Protein AF-A0A1T5LPE0-F1 (afdb_monomer_lite)

Secondary structure (DSSP, 8-state):
-PPPPGGG---SSPPTT--EEEPTT-TTTEEEETTS-EEEPPEEEE--STT--EEEEPPEE---EEEEEEETTTTEEEEEEEEEEEETTEEEEEEHHHHHHHHHT----TT-TT-EEEESSS-TT---GGGEEEE-HHHHHHHHHHTTSS--HHHHH---EEEE-TT--EEEEESSHHHHHHHHT--HHHHHHHHTTSSS-BTTBEEEES---SPP-HHHHHHTS---SB-HHHHHHTT-TT--GGGS-GGGB--SSPPTT--EEEPTT-TTTEEEETTS-EEEPPEE-SSTT--EE--EE---EEEEEE-TTS-EEEEEEEEEEEETTEEEEEEHHHHHHHHHT----TT-TTEEEEETTS-TT---GGGEEEEETTHHHHHHHHHHTT-

Sequence (391 aa):
MKALFPYQNYSLVNLPKETWKDIPAFEGLYKISNYGRIKSLPRETVMNTPQGGSYTSQEKIRKSKLEVKLNKTIQQNLYTVIITLYLDGITYHYSVPRLVYNIFNEPFDLDDKTIFISYKDGDGRNTHVDNLVKSDISTIKLASYKKGRAISHLTVLSKPVTQFDMEGNPIASFPSMYEAGKITGFGGRNIAEVVSGKVHMYKGFFWKEGIHKRKLNLGKIERNVTRETIHTSLKKRLRLRNIDPDNLPPFLNLSTESMPGERWKDAPGYEGLYKVSNYGRGKALQKITYGKQQKWMPEQIQRLTVDFRIDAKGKEVPGSTFVCMAKEGKKRVVSIPRLVYYLFVEKFDLHDANWRIYYKDGNSLNLNANNLLLKRGVWSFSNIKKSIAKK

InterPro domains:
  IPR010902 NUMOD4 [PF07463] (18-55)
  IPR010902 NUMOD4 [PF07463] (262-284)
  IPR036388 Winged helix-like DNA-binding domain superfamily [G3DSA:1.10.10.10] (155-209)
  IPR044925 His-Me finger superfamily [SSF54060] (18-136)
  IPR044925 His-Me finger superfamily [SSF54060] (262-374)

Structure (mmCIF, N/CA/C/O backbone):
data_AF-A0A1T5LPE0-F1
#
_entry.id   AF-A0A1T5LPE0-F1
#
loop_
_atom_site.group_PDB
_atom_site.id
_atom_site.type_symbol
_atom_site.label_atom_id
_atom_site.label_alt_id
_atom_site.label_comp_id
_atom_site.label_asym_id
_atom_site.label_entity_id
_atom_site.label_seq_id
_atom_site.pdbx_PDB_ins_code
_atom_site.Cartn_x
_atom_site.Cartn_y
_atom_site.Cartn_z
_atom_site.occupancy
_atom_site.B_iso_or_equiv
_atom_site.auth_seq_id
_atom_site.auth_comp_id
_atom_site.auth_asym_id
_atom_site.auth_atom_id
_atom_site.pdbx_PDB_model_num
ATOM 1 N N . MET A 1 1 ? -37.028 16.034 40.437 1.00 43.09 1 MET A N 1
ATOM 2 C CA . MET A 1 1 ? -36.130 15.080 41.129 1.00 43.09 1 MET A CA 1
ATOM 3 C C . MET A 1 1 ? -35.687 14.022 40.130 1.00 43.09 1 MET A C 1
ATOM 5 O O . MET A 1 1 ? -36.549 13.467 39.464 1.00 43.09 1 MET A O 1
ATOM 9 N N . LYS A 1 2 ? -34.380 13.772 39.955 1.00 53.06 2 LYS A N 1
ATOM 10 C CA . LYS A 1 2 ? -33.924 12.634 39.134 1.00 53.06 2 LYS A CA 1
ATOM 11 C C . LYS A 1 2 ? -34.335 11.346 39.848 1.00 53.06 2 LYS A C 1
ATOM 13 O O . LYS A 1 2 ? -34.064 11.224 41.040 1.00 53.06 2 LYS A O 1
ATOM 18 N N . ALA A 1 3 ? -34.996 10.430 39.143 1.00 75.00 3 ALA A N 1
ATOM 19 C CA . ALA A 1 3 ? -35.321 9.118 39.690 1.00 75.00 3 ALA A CA 1
ATOM 20 C C . ALA A 1 3 ? -34.025 8.427 40.144 1.00 75.00 3 ALA A C 1
ATOM 22 O O . ALA A 1 3 ? -33.045 8.388 39.397 1.00 75.00 3 ALA A O 1
ATOM 23 N N . LEU A 1 4 ? -34.005 7.952 41.388 1.00 86.44 4 LEU A N 1
ATOM 24 C CA . LEU A 1 4 ? -32.879 7.200 41.933 1.00 86.44 4 LEU A CA 1
ATOM 25 C C . LEU A 1 4 ? -32.829 5.827 41.264 1.00 86.44 4 LEU A C 1
ATOM 27 O O . LEU A 1 4 ? -33.859 5.168 41.115 1.00 86.44 4 LEU A O 1
ATOM 31 N N . PHE A 1 5 ? -31.632 5.379 40.893 1.00 93.06 5 PHE A N 1
ATOM 32 C CA . PHE A 1 5 ? -31.453 3.999 40.457 1.00 93.06 5 PHE A CA 1
ATOM 33 C C . PHE A 1 5 ? -31.688 3.045 41.638 1.00 93.06 5 PHE A C 1
ATOM 35 O O . PHE A 1 5 ? -31.375 3.404 42.777 1.00 93.06 5 PHE A O 1
ATOM 42 N N . PRO A 1 6 ? -32.168 1.810 41.401 1.00 93.25 6 PRO A N 1
ATOM 43 C CA . PRO A 1 6 ? -32.467 0.865 42.477 1.00 93.25 6 PRO A CA 1
ATOM 44 C C . PRO A 1 6 ? -31.305 0.644 43.455 1.00 93.25 6 PRO A C 1
ATOM 46 O O . PRO A 1 6 ? -31.516 0.647 44.666 1.00 93.25 6 PRO A O 1
ATOM 49 N N . TYR A 1 7 ? -30.064 0.548 42.961 1.00 92.69 7 TYR A N 1
ATOM 50 C CA . TYR A 1 7 ? -28.866 0.364 43.797 1.00 92.69 7 TYR A CA 1
ATOM 51 C C . TYR A 1 7 ? -28.550 1.558 44.723 1.00 92.69 7 TYR A C 1
ATOM 53 O O . TYR A 1 7 ? -27.708 1.440 45.613 1.00 92.69 7 TYR A O 1
ATOM 61 N N . GLN A 1 8 ? -29.191 2.711 44.508 1.00 94.19 8 GLN A N 1
ATOM 62 C CA . GLN A 1 8 ? -29.068 3.909 45.344 1.00 94.19 8 GLN A CA 1
ATOM 63 C C . GLN A 1 8 ? -30.143 3.969 46.442 1.00 94.19 8 GLN A C 1
ATOM 65 O O . GLN A 1 8 ? -30.058 4.828 47.319 1.00 94.19 8 GLN A O 1
ATOM 70 N N . ASN A 1 9 ? -31.144 3.082 46.409 1.00 93.94 9 ASN A N 1
ATOM 71 C CA . ASN A 1 9 ? -32.193 3.001 47.421 1.00 93.94 9 ASN A CA 1
ATOM 72 C C . ASN A 1 9 ? -31.769 2.081 48.579 1.00 93.94 9 ASN A C 1
ATOM 74 O O . ASN A 1 9 ? -31.708 0.857 48.427 1.00 93.94 9 ASN A O 1
ATOM 78 N N . TYR A 1 10 ? -31.537 2.674 49.752 1.00 93.75 10 TYR A N 1
ATOM 79 C CA . TYR A 1 10 ? -31.112 1.973 50.970 1.00 93.75 10 TYR A CA 1
ATOM 80 C C . TYR A 1 10 ? -32.255 1.517 51.889 1.00 93.75 10 TYR A C 1
ATOM 82 O O . TYR A 1 10 ? -31.985 0.916 52.925 1.00 93.75 10 TYR A O 1
ATOM 90 N N . SER A 1 11 ? -33.513 1.786 51.530 1.00 93.56 11 SER A N 1
ATOM 91 C CA . SER A 1 11 ? -34.677 1.360 52.316 1.00 93.56 11 SER A CA 1
ATOM 92 C C . SER A 1 11 ? -34.813 -0.161 52.328 1.00 93.56 11 SER A C 1
ATOM 94 O O . SER A 1 11 ? -34.649 -0.794 51.295 1.00 93.56 11 SER A O 1
ATOM 96 N N . LEU A 1 12 ? -35.177 -0.777 53.449 1.00 93.50 12 LEU A N 1
ATOM 97 C CA . LEU A 1 12 ? -35.499 -2.212 53.467 1.00 93.50 12 LEU A CA 1
ATOM 98 C C . LEU A 1 12 ? -36.855 -2.529 52.813 1.00 93.50 12 LEU A C 1
ATOM 100 O O . LEU A 1 12 ? -37.166 -3.693 52.578 1.00 93.50 12 LEU A O 1
ATOM 104 N N . VAL A 1 13 ? -37.649 -1.505 52.481 1.00 94.75 13 VAL A N 1
ATOM 105 C CA . VAL A 1 13 ? -38.907 -1.676 51.750 1.00 94.75 13 VAL A CA 1
ATOM 106 C C . VAL A 1 13 ? -38.616 -2.176 50.333 1.00 94.75 13 VAL A C 1
ATOM 108 O O . VAL A 1 13 ? -37.778 -1.620 49.611 1.00 94.75 13 VAL A O 1
ATOM 111 N N . ASN A 1 14 ? -39.322 -3.236 49.944 1.00 93.88 14 ASN A N 1
ATOM 112 C CA . ASN A 1 14 ? -39.223 -3.824 48.615 1.00 93.88 14 ASN A CA 1
ATOM 113 C C . ASN A 1 14 ? -39.765 -2.867 47.550 1.00 93.88 14 ASN A C 1
ATOM 115 O O . ASN A 1 14 ? -40.795 -2.216 47.737 1.00 93.88 14 ASN A O 1
ATOM 119 N N . LEU A 1 15 ? -39.087 -2.819 46.407 1.00 94.00 15 LEU A N 1
ATOM 120 C CA . LEU A 1 15 ? -39.628 -2.201 45.202 1.00 94.00 15 LEU A CA 1
ATOM 121 C C . LEU A 1 15 ? -40.789 -3.051 44.642 1.00 94.00 15 LEU A C 1
ATOM 123 O O . LEU A 1 15 ? -40.891 -4.247 44.943 1.00 94.00 15 LEU A O 1
ATOM 127 N N . PRO A 1 16 ? -41.674 -2.472 43.809 1.00 94.62 16 PRO A N 1
ATOM 128 C CA . PRO A 1 16 ? -42.727 -3.239 43.151 1.00 94.62 16 PRO A CA 1
ATOM 129 C C . PRO A 1 16 ? -42.147 -4.438 42.391 1.00 94.62 16 PRO A C 1
ATOM 131 O O . PRO A 1 16 ? -41.249 -4.266 41.574 1.00 94.62 16 PRO A O 1
ATOM 134 N N . LYS A 1 17 ? -42.669 -5.647 42.645 1.00 94.75 17 LYS A N 1
ATOM 135 C CA . LYS A 1 17 ? -42.200 -6.912 42.037 1.00 94.75 17 LYS A CA 1
ATOM 136 C C . LYS A 1 17 ? -40.722 -7.237 42.307 1.00 94.75 17 LYS A C 1
ATOM 138 O O . LYS A 1 17 ? -40.085 -7.944 41.526 1.00 94.75 17 LYS A O 1
ATOM 143 N N . GLU A 1 18 ? -40.165 -6.724 43.400 1.00 97.00 18 GLU A N 1
ATOM 144 C CA . GLU A 1 18 ? -38.815 -7.081 43.819 1.00 97.00 18 GLU A CA 1
ATOM 145 C C . GLU A 1 18 ? -38.782 -8.479 44.446 1.00 97.00 18 GLU A C 1
ATOM 147 O O . GLU A 1 18 ? -39.503 -8.777 45.397 1.00 97.00 18 GLU A O 1
ATOM 152 N N . THR A 1 19 ? -37.908 -9.330 43.918 1.00 97.69 19 THR A N 1
ATOM 153 C CA . THR A 1 19 ? -37.668 -10.693 44.399 1.00 97.69 19 THR A CA 1
ATOM 154 C C . THR A 1 19 ? -36.215 -10.838 44.812 1.00 97.69 19 THR A C 1
ATOM 156 O O . THR A 1 19 ? -35.337 -10.372 44.087 1.00 97.69 19 THR A O 1
ATOM 159 N N . TRP A 1 20 ? -35.960 -11.524 45.925 1.00 98.12 20 TRP A N 1
ATOM 160 C CA . TRP A 1 20 ? -34.627 -11.706 46.502 1.00 98.12 20 TRP A CA 1
ATOM 161 C C . TRP A 1 20 ? -34.198 -13.172 46.468 1.00 98.12 20 TRP A C 1
ATOM 163 O O . TRP A 1 20 ? -34.994 -14.051 46.794 1.00 98.12 20 TRP A O 1
ATOM 173 N N . LYS A 1 21 ? -32.930 -13.425 46.139 1.00 98.06 21 LYS A N 1
ATOM 174 C CA . LYS A 1 21 ? -32.294 -14.750 46.179 1.00 98.06 21 LYS A CA 1
ATOM 175 C C . LYS A 1 21 ? -30.949 -14.672 46.901 1.00 98.06 21 LYS A C 1
ATOM 177 O O . LYS A 1 21 ? -30.331 -13.605 46.925 1.00 98.06 21 LYS A O 1
ATOM 182 N N . ASP A 1 22 ? -30.519 -15.776 47.502 1.00 97.38 22 ASP A N 1
ATOM 183 C CA . ASP A 1 22 ? -29.181 -15.894 48.087 1.00 97.38 22 ASP A CA 1
ATOM 184 C C . ASP A 1 22 ? -28.102 -15.787 47.002 1.00 97.38 22 ASP A C 1
ATOM 186 O O . ASP A 1 22 ? -28.306 -16.204 45.859 1.00 97.38 22 ASP A O 1
ATOM 190 N N . ILE A 1 23 ? -26.977 -15.156 47.347 1.00 96.31 23 ILE A N 1
ATOM 191 C CA . ILE A 1 23 ? -25.810 -15.102 46.463 1.00 96.31 23 ILE A CA 1
ATOM 192 C C . ILE A 1 23 ? -25.013 -16.401 46.668 1.00 96.31 23 ILE A C 1
ATOM 194 O O . ILE A 1 23 ? -24.645 -16.668 47.814 1.00 96.31 23 ILE A O 1
ATOM 198 N N . PRO A 1 24 ? -24.721 -17.180 45.605 1.00 92.75 24 PRO A N 1
ATOM 199 C CA . PRO A 1 24 ? -23.951 -18.416 45.717 1.00 92.75 24 PRO A CA 1
ATOM 200 C C . PRO A 1 24 ? -22.610 -18.215 46.431 1.00 92.75 24 PRO A C 1
ATOM 202 O O . PRO A 1 24 ? -21.923 -17.235 46.142 1.00 92.75 24 PRO A O 1
ATOM 205 N N . ALA A 1 25 ? -22.244 -19.137 47.326 1.00 91.38 25 ALA A N 1
ATOM 206 C CA . ALA A 1 25 ? -21.079 -19.077 48.229 1.00 91.38 25 ALA A CA 1
ATOM 207 C C . ALA A 1 25 ? -21.155 -18.018 49.350 1.00 91.38 25 ALA A C 1
ATOM 209 O O . ALA A 1 25 ? -20.208 -17.840 50.116 1.00 91.38 25 ALA A O 1
ATOM 210 N N . PHE A 1 26 ? -22.276 -17.306 49.459 1.00 94.81 26 PHE A N 1
ATOM 211 C CA . PHE A 1 26 ? -22.546 -16.295 50.481 1.00 94.81 26 PHE A CA 1
ATOM 212 C C . PHE A 1 26 ? -23.925 -16.504 51.133 1.00 94.81 26 PHE A C 1
ATOM 214 O O . PHE A 1 26 ? -24.537 -15.557 51.648 1.00 94.81 26 PHE A O 1
ATOM 221 N N . GLU A 1 27 ? -24.433 -17.735 51.090 1.00 94.88 27 GLU A N 1
ATOM 222 C CA . GLU A 1 27 ? -25.731 -18.126 51.626 1.00 94.88 27 GLU A CA 1
ATOM 223 C C . GLU A 1 27 ? -25.821 -17.786 53.118 1.00 94.88 27 GLU A C 1
ATOM 225 O O . GLU A 1 27 ? -24.877 -17.962 53.886 1.00 94.88 27 GLU A O 1
ATOM 230 N N . GLY A 1 28 ? -26.956 -17.222 53.536 1.00 92.06 28 GLY A N 1
ATOM 231 C CA . GLY A 1 28 ? -27.134 -16.768 54.919 1.00 92.06 28 GLY A CA 1
ATOM 232 C C . GLY A 1 28 ? -26.384 -15.475 55.274 1.00 92.06 28 GLY A C 1
ATOM 233 O O . GLY A 1 28 ? -26.660 -14.892 56.319 1.00 92.06 28 GLY A O 1
ATOM 234 N N . LEU A 1 29 ? -25.513 -14.954 54.400 1.00 94.06 29 LEU A N 1
ATOM 235 C CA . LEU A 1 29 ? -24.812 -13.682 54.610 1.00 94.06 29 LEU A CA 1
ATOM 236 C C . LEU A 1 29 ? -25.361 -12.557 53.733 1.00 94.06 29 LEU A C 1
ATOM 238 O O . LEU A 1 29 ? -25.526 -11.430 54.213 1.00 94.06 29 LEU A O 1
ATOM 242 N N . TYR A 1 30 ? -25.636 -12.835 52.455 1.00 97.25 30 TYR A N 1
ATOM 243 C CA . TYR A 1 30 ? -26.081 -11.820 51.502 1.00 97.25 30 TYR A CA 1
ATOM 244 C C . TYR A 1 30 ? -27.166 -12.329 50.547 1.00 97.25 30 TYR A C 1
ATOM 246 O O . TYR A 1 30 ? -27.099 -13.441 50.030 1.00 97.25 30 TYR A O 1
ATOM 254 N N . LYS A 1 31 ? -28.132 -11.453 50.244 1.00 97.75 31 LYS A N 1
ATOM 255 C CA . LYS A 1 31 ? -29.134 -11.659 49.187 1.00 97.75 31 LYS A CA 1
ATOM 256 C C . LYS A 1 31 ? -29.047 -10.566 48.133 1.00 97.75 31 LYS A C 1
ATOM 258 O O . LYS A 1 31 ? -28.753 -9.414 48.458 1.00 97.75 31 LYS A O 1
ATOM 263 N N . ILE A 1 32 ? -29.358 -10.914 46.890 1.00 98.19 32 ILE A N 1
ATOM 264 C CA . ILE A 1 32 ? -29.466 -9.987 45.760 1.00 98.19 32 ILE A CA 1
ATOM 265 C C . ILE A 1 32 ? -30.879 -10.003 45.184 1.00 98.19 32 ILE A C 1
ATOM 267 O O . ILE A 1 32 ? -31.532 -11.048 45.141 1.00 98.19 32 ILE A O 1
ATOM 271 N N . SER A 1 33 ? -31.360 -8.840 44.756 1.00 98.12 33 SER A N 1
ATOM 272 C CA . SER A 1 33 ? -32.659 -8.703 44.112 1.00 98.12 33 SER A CA 1
ATOM 273 C C . SER A 1 33 ? -32.577 -8.704 42.589 1.00 98.12 33 SER A C 1
ATOM 275 O O . SER A 1 33 ? -31.530 -8.414 42.009 1.00 98.12 33 SER A O 1
ATOM 277 N N . ASN A 1 34 ? -33.706 -8.950 41.923 1.00 97.75 34 ASN A N 1
ATOM 278 C CA . ASN A 1 34 ? -33.841 -8.814 40.466 1.00 97.75 34 ASN A CA 1
ATOM 279 C C . ASN A 1 34 ? -33.578 -7.382 39.960 1.00 97.75 34 ASN A C 1
ATOM 281 O O . ASN A 1 34 ? -33.352 -7.192 38.767 1.00 97.75 34 ASN A O 1
ATOM 285 N N . TYR A 1 35 ? -33.565 -6.380 40.847 1.00 97.06 35 TYR A N 1
ATOM 286 C CA . TYR A 1 35 ? -33.149 -5.005 40.550 1.00 97.06 35 TYR A CA 1
ATOM 287 C C . TYR A 1 35 ? -31.637 -4.766 40.718 1.00 97.06 35 TYR A C 1
ATOM 289 O O . TYR A 1 35 ? -31.145 -3.680 40.403 1.00 97.06 35 TYR A O 1
ATOM 297 N N . GLY A 1 36 ? -30.884 -5.746 41.222 1.00 96.56 36 GLY A N 1
ATOM 298 C CA . GLY A 1 36 ? -29.462 -5.612 41.547 1.00 96.56 36 GLY A CA 1
ATOM 299 C C . GLY A 1 36 ? -29.192 -4.908 42.877 1.00 96.56 36 GLY A C 1
ATOM 300 O O . GLY A 1 36 ? -28.075 -4.454 43.121 1.00 96.56 36 GLY A O 1
ATOM 301 N N . ARG A 1 37 ? -30.199 -4.800 43.753 1.00 97.44 37 ARG A N 1
ATOM 302 C CA . ARG A 1 37 ? -29.992 -4.364 45.140 1.00 97.44 37 ARG A CA 1
ATOM 303 C C . ARG A 1 37 ? -29.434 -5.535 45.931 1.00 97.44 37 ARG A C 1
ATOM 305 O O . ARG A 1 37 ? -29.802 -6.677 45.685 1.00 97.44 37 ARG A O 1
ATOM 312 N N . ILE A 1 38 ? -28.532 -5.261 46.865 1.00 97.88 38 ILE A N 1
ATOM 313 C CA . ILE A 1 38 ? -27.863 -6.300 47.652 1.00 97.88 38 ILE A CA 1
ATOM 314 C C . ILE A 1 38 ? -28.052 -5.971 49.117 1.00 97.88 38 ILE A C 1
ATOM 316 O O . ILE A 1 38 ? -27.791 -4.840 49.526 1.00 97.88 38 ILE A O 1
ATOM 320 N N . LYS A 1 39 ? -28.487 -6.944 49.909 1.00 95.94 39 LYS A N 1
ATOM 321 C CA . LYS A 1 39 ? -28.666 -6.792 51.350 1.00 95.94 39 LYS A CA 1
ATOM 322 C C . LYS A 1 39 ? -27.781 -7.767 52.107 1.00 95.94 39 LYS A C 1
ATOM 324 O O . LYS A 1 39 ? -27.624 -8.907 51.683 1.00 95.94 39 LYS A O 1
ATOM 329 N N . SER A 1 40 ? -27.181 -7.303 53.200 1.00 95.50 40 SER A N 1
ATOM 330 C CA . SER A 1 40 ? -26.559 -8.188 54.187 1.00 95.50 40 SER A CA 1
ATOM 331 C C . SER A 1 40 ? -27.612 -8.630 55.182 1.00 95.50 40 SER A C 1
ATOM 333 O O . SER A 1 40 ? -28.358 -7.775 55.662 1.00 95.50 40 SER A O 1
ATOM 335 N N . LEU A 1 41 ? -27.646 -9.921 55.483 1.00 94.44 41 LEU A N 1
ATOM 336 C CA . LEU A 1 41 ? -28.552 -10.510 56.460 1.00 94.44 41 LEU A CA 1
ATOM 337 C C . LEU A 1 41 ? -28.015 -10.326 57.889 1.00 94.44 41 LEU A C 1
ATOM 339 O O . LEU A 1 41 ? -26.817 -10.057 58.057 1.00 94.44 41 LEU A O 1
ATOM 343 N N . PRO A 1 42 ? -28.879 -10.442 58.913 1.00 92.06 42 PRO A N 1
ATOM 344 C CA . PRO A 1 42 ? -28.438 -10.395 60.293 1.00 92.06 42 PRO A CA 1
ATOM 345 C C . PRO A 1 42 ? -27.463 -11.529 60.597 1.00 92.06 42 PRO A C 1
ATOM 347 O O . PRO A 1 42 ? -27.700 -12.674 60.222 1.00 92.06 42 PRO A O 1
ATOM 350 N N . ARG A 1 43 ? -26.365 -11.207 61.278 1.00 86.00 43 ARG A N 1
ATOM 351 C CA . ARG A 1 43 ? -25.360 -12.196 61.687 1.00 86.00 43 ARG A CA 1
ATOM 352 C C . ARG A 1 43 ? -24.622 -11.742 62.931 1.00 86.00 43 ARG A C 1
ATOM 354 O O . ARG A 1 43 ? -24.317 -10.550 63.065 1.00 86.00 43 ARG A O 1
ATOM 361 N N . GLU A 1 44 ? -24.306 -12.694 63.797 1.00 82.94 44 GLU A N 1
ATOM 362 C CA . GLU A 1 44 ? -23.404 -12.495 64.926 1.00 82.94 44 GLU A CA 1
ATOM 363 C C . GLU A 1 44 ? -21.962 -12.538 64.439 1.00 82.94 44 GLU A C 1
ATOM 365 O O . GLU A 1 44 ? -21.544 -13.449 63.731 1.00 82.94 44 GLU A O 1
ATOM 370 N N . THR A 1 45 ? -21.204 -11.501 64.767 1.00 77.44 45 THR A N 1
ATOM 371 C CA . THR A 1 45 ? -19.779 -11.430 64.464 1.00 77.44 45 THR A CA 1
ATOM 372 C C . THR A 1 45 ? -19.017 -11.410 65.773 1.00 77.44 45 THR A C 1
ATOM 374 O O . THR A 1 45 ? -19.217 -10.512 66.593 1.00 77.44 45 THR A O 1
ATOM 377 N N . VAL A 1 46 ? -18.144 -12.397 65.960 1.00 77.81 46 VAL A N 1
ATOM 378 C CA . VAL A 1 46 ? -17.227 -12.448 67.099 1.00 77.81 46 VAL A CA 1
ATOM 379 C C . VAL A 1 46 ? -16.101 -11.444 66.855 1.00 77.81 46 VAL A C 1
ATOM 381 O O . VAL A 1 46 ? -15.498 -11.404 65.781 1.00 77.81 46 VAL A O 1
ATOM 384 N N . MET A 1 47 ? -15.855 -10.578 67.829 1.00 70.56 47 MET A N 1
ATOM 385 C CA . MET A 1 47 ? -14.807 -9.569 67.784 1.00 70.56 47 MET A CA 1
ATOM 386 C C . MET A 1 47 ? -13.463 -10.238 68.052 1.00 70.56 47 MET A C 1
ATOM 388 O O . MET A 1 47 ? -13.296 -10.944 69.043 1.00 70.56 47 MET A O 1
ATOM 392 N N . ASN A 1 48 ? -12.487 -9.983 67.183 1.00 67.38 48 ASN A N 1
ATOM 393 C CA . ASN A 1 48 ? -11.121 -10.465 67.361 1.00 67.38 48 ASN A CA 1
ATOM 394 C C . ASN A 1 48 ? -10.336 -9.496 68.266 1.00 67.38 48 ASN A C 1
ATOM 396 O O . ASN A 1 48 ? -9.402 -8.829 67.824 1.00 67.38 48 ASN A O 1
ATOM 400 N N . THR A 1 49 ? -10.802 -9.328 69.507 1.00 73.25 49 THR A N 1
ATOM 401 C CA . THR A 1 49 ? -10.178 -8.478 70.533 1.00 73.25 49 THR A CA 1
ATOM 402 C C . THR A 1 49 ? -9.725 -9.331 71.723 1.00 73.25 49 THR A C 1
ATOM 404 O O . THR A 1 49 ? -10.353 -10.350 72.008 1.00 73.25 49 THR A O 1
ATOM 407 N N . PRO A 1 50 ? -8.677 -8.922 72.470 1.00 69.88 50 PRO A N 1
ATOM 408 C CA . PRO A 1 50 ? -8.178 -9.680 73.625 1.00 69.88 50 PRO A CA 1
ATOM 409 C C . PRO A 1 50 ? -9.221 -9.928 74.726 1.00 69.88 50 PRO A C 1
ATOM 411 O O . PRO A 1 50 ? -9.078 -10.861 75.506 1.00 69.88 50 PRO A O 1
ATOM 414 N N . GLN A 1 51 ? -10.258 -9.089 74.802 1.00 75.44 51 GLN A N 1
ATOM 415 C CA . GLN A 1 51 ? -11.339 -9.194 75.788 1.00 75.44 51 GLN A CA 1
ATOM 416 C C . GLN A 1 51 ? -12.481 -10.123 75.345 1.00 75.44 51 GLN A C 1
ATOM 418 O O . GLN A 1 51 ? -13.343 -10.444 76.160 1.00 75.44 51 GLN A O 1
ATOM 423 N N . GLY A 1 52 ? -12.492 -10.562 74.080 1.00 73.94 52 GLY A N 1
ATOM 424 C CA . GLY A 1 52 ? -13.632 -11.253 73.484 1.00 73.94 52 GLY A CA 1
ATOM 425 C C . GLY A 1 52 ? -14.877 -10.360 73.383 1.00 73.94 52 GLY A C 1
ATOM 426 O O . GLY A 1 52 ? -14.997 -9.316 74.022 1.00 73.94 52 GLY A O 1
ATOM 427 N N . GLY A 1 53 ? -15.817 -10.746 72.527 1.00 78.06 53 GLY A N 1
ATOM 428 C CA . GLY A 1 53 ? -17.092 -10.048 72.366 1.00 78.06 53 GLY A CA 1
ATOM 429 C C . GLY A 1 53 ? -17.824 -10.523 71.120 1.00 78.06 53 GLY A C 1
ATOM 430 O O . GLY A 1 53 ? -17.200 -11.033 70.192 1.00 78.06 53 GLY A O 1
ATOM 431 N N . SER A 1 54 ? -19.140 -10.354 71.069 1.00 78.06 54 SER A N 1
ATOM 432 C CA . SER A 1 54 ? -19.933 -10.574 69.860 1.00 78.06 54 SER A CA 1
ATOM 433 C C . SER A 1 54 ? -20.876 -9.396 69.651 1.00 78.06 54 SER A C 1
ATOM 435 O O . SER A 1 54 ? -21.351 -8.777 70.602 1.00 78.06 54 SER A O 1
ATOM 437 N N . TYR A 1 55 ? -21.120 -9.048 68.391 1.00 82.06 55 TYR A N 1
ATOM 438 C CA . TYR A 1 55 ? -22.172 -8.102 68.041 1.00 82.06 55 TYR A CA 1
ATOM 439 C C . TYR A 1 55 ? -23.043 -8.680 66.936 1.00 82.06 55 TYR A C 1
ATOM 441 O O . TYR A 1 55 ? -22.553 -9.271 65.970 1.00 82.06 55 TYR A O 1
ATOM 449 N N . THR A 1 56 ? -24.349 -8.474 67.061 1.00 84.19 56 THR A N 1
ATOM 450 C CA . THR A 1 56 ? -25.318 -8.848 66.033 1.00 84.19 56 THR A CA 1
ATOM 451 C C . THR A 1 56 ? -25.475 -7.684 65.071 1.00 84.19 56 THR A C 1
ATOM 453 O O . THR A 1 56 ? -26.007 -6.625 65.404 1.00 84.19 56 THR A O 1
ATOM 456 N N . SER A 1 57 ? -24.992 -7.865 63.848 1.00 85.75 57 SER A N 1
ATOM 457 C CA . SER A 1 57 ? -25.294 -6.930 62.769 1.00 85.75 57 SER A CA 1
ATOM 458 C C . SER A 1 57 ? -26.739 -7.122 62.307 1.00 85.75 57 SER A C 1
ATOM 460 O O . SER A 1 57 ? -27.210 -8.251 62.215 1.00 85.75 57 SER A O 1
ATOM 462 N N . GLN A 1 58 ? -27.441 -6.021 62.038 1.00 90.75 58 GLN A N 1
ATOM 463 C CA . GLN A 1 58 ? -28.817 -6.031 61.533 1.00 90.75 58 GLN A CA 1
ATOM 464 C C . GLN A 1 58 ? -28.857 -6.081 60.001 1.00 90.75 58 GLN A C 1
ATOM 466 O O . GLN A 1 58 ? -27.877 -5.738 59.326 1.00 90.75 58 GLN A O 1
ATOM 471 N N . GLU A 1 59 ? -30.015 -6.465 59.454 1.00 94.06 59 GLU A N 1
ATOM 472 C CA . GLU A 1 59 ? -30.245 -6.449 58.009 1.00 94.06 59 GLU A CA 1
ATOM 473 C C . GLU A 1 59 ? -30.069 -5.028 57.452 1.00 94.06 59 GLU A C 1
ATOM 475 O O . GLU A 1 59 ? -30.584 -4.056 58.006 1.00 94.06 59 GLU A O 1
ATOM 480 N N . LYS A 1 60 ? -29.337 -4.890 56.341 1.00 95.12 60 LYS A N 1
ATOM 481 C CA . LYS A 1 60 ? -29.182 -3.596 55.660 1.00 95.12 60 LYS A CA 1
ATOM 482 C C . LYS A 1 60 ? -28.874 -3.738 54.181 1.00 95.12 60 LYS A C 1
ATOM 484 O O . LYS A 1 60 ? -28.141 -4.640 53.769 1.00 95.12 60 LYS A O 1
ATOM 489 N N . ILE A 1 61 ? -29.349 -2.780 53.388 1.00 96.75 61 ILE A N 1
ATOM 490 C CA . ILE A 1 61 ? -28.949 -2.646 51.987 1.00 96.75 61 ILE A CA 1
ATOM 491 C C . ILE A 1 61 ? -27.492 -2.179 51.916 1.00 96.75 61 ILE A C 1
ATOM 493 O O . ILE A 1 61 ? -27.092 -1.191 52.535 1.00 96.75 61 ILE A O 1
ATOM 497 N N . ARG A 1 62 ? -26.677 -2.898 51.150 1.00 96.00 62 ARG A N 1
ATOM 498 C CA . ARG A 1 62 ? -25.261 -2.610 50.951 1.00 96.00 62 ARG A CA 1
ATOM 499 C C . ARG A 1 62 ? -25.075 -1.527 49.894 1.00 96.00 62 ARG A C 1
ATOM 501 O O . ARG A 1 62 ? -25.675 -1.554 48.823 1.00 96.00 62 ARG A O 1
ATOM 508 N N . LYS A 1 63 ? -24.168 -0.594 50.182 1.00 94.62 63 LYS A N 1
ATOM 509 C CA . LYS A 1 63 ? -23.730 0.434 49.236 1.00 94.62 63 LYS A CA 1
ATOM 510 C C . LYS A 1 63 ? -22.913 -0.180 48.111 1.00 94.62 63 LYS A C 1
ATOM 512 O O . LYS A 1 63 ? -21.794 -0.636 48.329 1.00 94.62 63 LYS A O 1
ATOM 517 N N . SER A 1 64 ? -23.487 -0.141 46.913 1.00 95.00 64 SER A N 1
ATOM 518 C CA . SER A 1 64 ? -22.783 -0.451 45.673 1.00 95.00 64 SER A CA 1
ATOM 519 C C . SER A 1 64 ? -21.943 0.746 45.230 1.00 95.00 64 SER A C 1
ATOM 521 O O . SER A 1 64 ? -22.316 1.905 45.444 1.00 95.00 64 SER A O 1
ATOM 523 N N . LYS A 1 65 ? -20.802 0.473 44.602 1.00 95.25 65 LYS A N 1
ATOM 524 C CA . LYS A 1 65 ? -19.932 1.481 43.994 1.00 95.25 65 LYS A CA 1
ATOM 525 C C . LYS A 1 65 ? -20.225 1.559 42.495 1.00 95.25 65 LYS A C 1
ATOM 527 O O . LYS A 1 65 ? -20.495 0.553 41.848 1.00 95.25 65 LYS A O 1
ATOM 532 N N . LEU A 1 66 ? -20.178 2.772 41.953 1.00 95.81 66 LEU A N 1
ATOM 533 C CA . LEU A 1 66 ? -20.310 3.019 40.522 1.00 95.81 66 LEU A CA 1
ATOM 534 C C . LEU A 1 66 ? -18.916 3.208 39.922 1.00 95.81 66 LEU A C 1
ATOM 536 O O . LEU A 1 66 ? -18.235 4.181 40.246 1.00 95.81 66 LEU A O 1
ATOM 540 N N . GLU A 1 67 ? -18.490 2.293 39.058 1.00 95.62 67 GLU A N 1
ATOM 541 C CA . GLU A 1 67 ? -17.307 2.489 38.226 1.00 95.62 67 GLU A CA 1
ATOM 542 C C . GLU A 1 67 ? -17.665 3.298 36.984 1.00 95.62 67 GLU A C 1
ATOM 544 O O . GLU A 1 67 ? -18.672 3.038 36.321 1.00 95.62 67 GLU A O 1
ATOM 549 N N . VAL A 1 68 ? -16.828 4.290 36.680 1.00 95.12 68 VAL A N 1
ATOM 550 C CA . VAL A 1 68 ? -17.017 5.216 35.564 1.00 95.12 68 VAL A CA 1
ATOM 551 C C . VAL A 1 68 ? -15.811 5.121 34.643 1.00 95.12 68 VAL A C 1
ATOM 553 O O . VAL A 1 68 ? -14.677 5.330 35.071 1.00 95.12 68 VAL A O 1
ATOM 556 N N . LYS A 1 69 ? -16.052 4.832 33.364 1.00 92.94 69 LYS A N 1
ATOM 557 C CA . LYS A 1 69 ? -15.017 4.792 32.328 1.00 92.94 69 LYS A CA 1
ATOM 558 C C . LYS A 1 69 ? -15.386 5.722 31.182 1.00 92.94 69 LYS A C 1
ATOM 560 O O . LYS A 1 69 ? -16.403 5.519 30.525 1.00 92.94 69 LYS A O 1
ATOM 565 N N . LEU A 1 70 ? -14.531 6.699 30.889 1.00 92.94 70 LEU A N 1
ATOM 566 C CA . LEU A 1 70 ? -14.727 7.585 29.744 1.00 92.94 70 LEU A CA 1
ATOM 567 C C . LEU A 1 70 ? -14.494 6.827 28.429 1.00 92.94 70 LEU A C 1
ATOM 569 O O . LEU A 1 70 ? -13.409 6.292 28.181 1.00 92.94 70 LEU A O 1
ATOM 573 N N . ASN A 1 71 ? -15.496 6.822 27.552 1.00 89.25 71 ASN A N 1
ATOM 574 C CA . ASN A 1 71 ? -15.328 6.444 26.159 1.00 89.25 71 ASN A CA 1
ATOM 575 C C . ASN A 1 71 ? -14.782 7.649 25.379 1.00 89.25 71 ASN A C 1
ATOM 577 O O . ASN A 1 71 ? -15.517 8.585 25.070 1.00 89.25 71 ASN A O 1
ATOM 581 N N . LYS A 1 72 ? -13.490 7.603 25.037 1.00 88.38 72 LYS A N 1
ATOM 582 C CA . LYS A 1 72 ? -12.788 8.686 24.328 1.00 88.38 72 LYS A CA 1
ATOM 583 C C . LYS A 1 72 ? -13.326 8.960 22.917 1.00 88.38 72 LYS A C 1
ATOM 585 O O . LYS A 1 72 ? -13.129 10.058 22.412 1.00 88.38 72 LYS A O 1
ATOM 590 N N . THR A 1 73 ? -13.979 7.991 22.273 1.00 86.38 73 THR A N 1
ATOM 591 C CA . THR A 1 73 ? -14.484 8.142 20.900 1.00 86.38 73 THR A CA 1
ATOM 592 C C . THR A 1 73 ? -15.697 9.066 20.849 1.00 86.38 73 THR A C 1
ATOM 594 O O . THR A 1 73 ? -15.759 9.937 19.993 1.00 86.38 73 THR A O 1
ATOM 597 N N . ILE A 1 74 ? -16.632 8.907 21.786 1.00 88.94 74 ILE A N 1
ATOM 598 C CA . ILE A 1 74 ? -17.884 9.687 21.833 1.00 88.94 74 ILE A CA 1
ATOM 599 C C . ILE A 1 74 ? -17.920 10.709 22.975 1.00 88.94 74 ILE A C 1
ATOM 601 O O . ILE A 1 74 ? -18.910 11.414 23.121 1.00 88.94 74 ILE A O 1
ATOM 605 N N . GLN A 1 75 ? -16.873 10.759 23.808 1.00 89.62 75 GLN A N 1
ATOM 606 C CA . GLN A 1 75 ? -16.785 11.601 25.009 1.00 89.62 75 GLN A CA 1
ATOM 607 C C . GLN A 1 75 ? -17.946 11.376 25.998 1.00 89.62 75 GLN A C 1
ATOM 609 O O . GLN A 1 75 ? -18.454 12.308 26.615 1.00 89.62 75 GLN A O 1
ATOM 614 N N . GLN A 1 76 ? -18.370 10.119 26.163 1.00 89.50 76 GLN A N 1
ATOM 615 C CA . GLN A 1 76 ? -19.430 9.731 27.103 1.00 89.50 76 GLN A CA 1
ATOM 616 C C . GLN A 1 76 ? -18.918 8.734 28.138 1.00 89.50 76 GLN A C 1
ATOM 618 O O . GLN A 1 76 ? -18.073 7.887 27.848 1.00 89.50 76 GLN A O 1
ATOM 623 N N . ASN A 1 77 ? -19.472 8.811 29.344 1.00 92.06 77 ASN A N 1
ATOM 624 C CA . ASN A 1 77 ? -19.149 7.899 30.431 1.00 92.06 77 ASN A CA 1
ATOM 625 C C . ASN A 1 77 ? -19.912 6.578 30.293 1.00 92.06 77 ASN A C 1
ATOM 627 O O . ASN A 1 77 ? -21.124 6.558 30.098 1.00 92.06 77 ASN A O 1
ATOM 631 N N . LEU A 1 78 ? -19.183 5.476 30.428 1.00 90.75 78 LEU A N 1
ATOM 632 C CA . LEU A 1 78 ? -19.717 4.136 30.611 1.00 90.75 78 LEU A CA 1
ATOM 633 C C . LEU A 1 78 ? -19.730 3.820 32.103 1.00 90.75 78 LEU A C 1
ATOM 635 O O . LEU A 1 78 ? -18.782 4.148 32.818 1.00 90.75 78 LEU A O 1
ATOM 639 N N . TYR A 1 79 ? -20.800 3.177 32.546 1.00 94.38 79 TYR A N 1
ATOM 640 C CA . TYR A 1 79 ? -21.062 2.906 33.950 1.00 94.38 79 TYR A CA 1
ATOM 641 C C . TYR A 1 79 ? -21.107 1.402 34.207 1.00 94.38 79 TYR A C 1
ATOM 643 O O . TYR A 1 79 ? -21.685 0.671 33.406 1.00 94.38 79 TYR A O 1
ATOM 651 N N . THR A 1 80 ? -20.554 0.961 35.334 1.00 94.69 80 THR A N 1
ATOM 652 C CA . THR A 1 80 ? -20.727 -0.406 35.841 1.00 94.69 80 THR A CA 1
ATOM 653 C C . THR A 1 80 ? -20.965 -0.350 37.341 1.00 94.69 80 THR A C 1
ATOM 655 O O . THR A 1 80 ? -20.181 0.248 38.077 1.00 94.69 80 THR A O 1
ATOM 658 N N . VAL A 1 81 ? -22.045 -0.972 37.809 1.00 96.81 81 VAL A N 1
ATOM 659 C CA . VAL A 1 81 ? -22.309 -1.109 39.245 1.00 96.81 81 VAL A CA 1
ATOM 660 C C . VAL A 1 81 ? -21.543 -2.320 39.781 1.00 96.81 81 VAL A C 1
ATOM 662 O O . VAL A 1 81 ? -21.662 -3.432 39.261 1.00 96.81 81 VAL A O 1
ATOM 665 N N . ILE A 1 82 ? -20.751 -2.096 40.826 1.00 97.06 82 ILE A N 1
ATOM 666 C CA . ILE A 1 82 ? -19.952 -3.116 41.507 1.00 97.06 82 ILE A CA 1
ATOM 667 C C . ILE A 1 82 ? -20.295 -3.163 42.997 1.00 97.06 82 ILE A C 1
ATOM 669 O O . ILE A 1 82 ? -20.693 -2.160 43.597 1.00 97.06 82 ILE A O 1
ATOM 673 N N . ILE A 1 83 ? -20.113 -4.327 43.606 1.00 96.81 83 ILE A N 1
ATOM 674 C CA . ILE A 1 83 ? -20.332 -4.552 45.032 1.00 96.81 83 ILE A CA 1
ATOM 675 C C . ILE A 1 83 ? -19.092 -5.163 45.674 1.00 96.81 83 ILE A C 1
ATOM 677 O O . ILE A 1 83 ? -18.348 -5.904 45.035 1.00 96.81 83 ILE A O 1
ATOM 681 N N . THR A 1 84 ? -18.908 -4.862 46.956 1.00 96.44 84 THR A N 1
ATOM 682 C CA . THR A 1 84 ? -17.921 -5.513 47.813 1.00 96.44 84 THR A CA 1
ATOM 683 C C . THR A 1 84 ? -18.636 -6.398 48.832 1.00 96.44 84 THR A C 1
ATOM 685 O O . THR A 1 84 ? -19.449 -5.895 49.617 1.00 96.44 84 THR A O 1
ATOM 688 N N . LEU A 1 85 ? -18.330 -7.694 48.820 1.00 95.06 85 LEU A N 1
ATOM 689 C CA . LEU A 1 85 ? -18.827 -8.705 49.756 1.00 95.06 85 LEU A CA 1
ATOM 690 C C . LEU A 1 85 ? -17.685 -9.194 50.652 1.00 95.06 85 LEU A C 1
ATOM 692 O O . LEU A 1 85 ? -16.519 -9.111 50.272 1.00 95.06 85 LEU A O 1
ATOM 696 N N . TYR A 1 86 ? -18.023 -9.681 51.844 1.00 91.88 86 TYR A N 1
ATOM 697 C CA . TYR A 1 86 ? -17.047 -10.144 52.831 1.00 91.88 86 TYR A CA 1
ATOM 698 C C . TYR A 1 86 ? -17.412 -11.541 53.325 1.00 91.88 86 TYR A C 1
ATOM 700 O O . TYR A 1 86 ? -18.521 -11.732 53.833 1.00 91.88 86 TYR A O 1
ATOM 708 N N . LEU A 1 87 ? -16.464 -12.468 53.228 1.00 89.94 87 LEU A N 1
ATOM 709 C CA . LEU A 1 87 ? -16.579 -13.845 53.706 1.00 89.94 87 LEU A CA 1
ATOM 710 C C . LEU A 1 87 ? -15.250 -14.241 54.355 1.00 89.94 87 LEU A C 1
ATOM 712 O O . LEU A 1 87 ? -14.202 -14.057 53.745 1.00 89.94 87 LEU A O 1
ATOM 716 N N . ASP A 1 88 ? -15.301 -14.705 55.605 1.00 86.69 88 ASP A N 1
ATOM 717 C CA . ASP A 1 88 ? -14.154 -15.213 56.378 1.00 86.69 88 ASP A CA 1
ATOM 718 C C . ASP A 1 88 ? -12.920 -14.295 56.390 1.00 86.69 88 ASP A C 1
ATOM 720 O O . ASP A 1 88 ? -11.779 -14.713 56.217 1.00 86.69 88 ASP A O 1
ATOM 724 N N . GLY A 1 89 ? -13.152 -12.989 56.559 1.00 84.94 89 GLY A N 1
ATOM 725 C CA . GLY A 1 89 ? -12.093 -11.972 56.558 1.00 84.94 89 GLY A CA 1
ATOM 726 C C . GLY A 1 89 ? -11.560 -11.603 55.167 1.00 84.94 89 GLY A C 1
ATOM 727 O O . GLY A 1 89 ? -10.813 -10.633 55.042 1.00 84.94 89 GLY A O 1
ATOM 728 N N . ILE A 1 90 ? -11.989 -12.299 54.112 1.00 91.00 90 ILE A N 1
ATOM 729 C CA . ILE A 1 90 ? -11.616 -12.039 52.721 1.00 91.00 90 ILE A CA 1
ATOM 730 C C . ILE A 1 90 ? -12.655 -11.121 52.066 1.00 91.00 90 ILE A C 1
ATOM 732 O O . ILE A 1 90 ? -13.864 -11.220 52.292 1.00 91.00 90 ILE A O 1
ATOM 736 N N . THR A 1 91 ? -12.164 -10.188 51.250 1.00 93.25 91 THR A N 1
ATOM 737 C CA . THR A 1 91 ? -12.980 -9.210 50.524 1.00 93.25 91 THR A CA 1
ATOM 738 C C . THR A 1 91 ? -13.112 -9.613 49.059 1.00 93.25 91 THR A C 1
ATOM 740 O O . THR A 1 91 ? -12.106 -9.796 48.379 1.00 93.25 91 THR A O 1
ATOM 743 N N . TYR A 1 92 ? -14.343 -9.676 48.558 1.00 94.62 92 TYR A N 1
ATOM 744 C CA . TYR A 1 92 ? -14.661 -10.045 47.180 1.00 94.62 92 TYR A CA 1
ATOM 745 C C . TYR A 1 92 ? -15.327 -8.881 46.451 1.00 94.62 92 TYR A C 1
ATOM 747 O O . TYR A 1 92 ? -16.240 -8.243 46.979 1.00 94.62 92 TYR A O 1
ATOM 755 N N . HIS A 1 93 ? -14.891 -8.612 45.221 1.00 94.38 93 HIS A N 1
ATOM 756 C CA . HIS A 1 93 ? -15.456 -7.564 44.376 1.00 94.38 93 HIS A CA 1
ATOM 757 C C . HIS A 1 93 ? -16.183 -8.182 43.190 1.00 94.38 93 HIS A C 1
ATOM 759 O O . HIS A 1 93 ? -15.562 -8.826 42.347 1.00 94.38 93 HIS A O 1
ATOM 765 N N . TYR A 1 94 ? -17.486 -7.938 43.090 1.00 95.44 94 TYR A N 1
ATOM 766 C CA . TYR A 1 94 ? -18.304 -8.483 42.013 1.00 95.44 94 TYR A CA 1
ATOM 767 C C . TYR A 1 94 ? -18.979 -7.392 41.195 1.00 95.44 94 TYR A C 1
ATOM 769 O O . TYR A 1 94 ? -19.384 -6.343 41.700 1.00 95.44 94 TYR A O 1
ATOM 777 N N . SER A 1 95 ? -19.152 -7.680 39.908 1.00 95.81 95 SER A N 1
ATOM 778 C CA . SER A 1 95 ? -20.042 -6.921 39.040 1.00 95.81 95 SER A CA 1
ATOM 779 C C . SER A 1 95 ? -21.488 -7.289 39.367 1.00 95.81 95 SER A C 1
ATOM 781 O O . SER A 1 95 ? -21.889 -8.442 39.210 1.00 95.81 95 SER A O 1
ATOM 783 N N . VAL A 1 96 ? -22.283 -6.306 39.793 1.00 97.25 96 VAL A N 1
ATOM 784 C CA . VAL A 1 96 ? -23.708 -6.500 40.097 1.00 97.25 96 VAL A CA 1
ATOM 785 C C . VAL A 1 96 ? -24.494 -7.093 38.920 1.00 97.25 96 VAL A C 1
ATOM 787 O O . VAL A 1 96 ? -25.204 -8.066 39.149 1.00 97.25 96 VAL A O 1
ATOM 790 N N . PRO A 1 97 ? -24.372 -6.622 37.661 1.00 96.75 97 PRO A N 1
ATOM 791 C CA . PRO A 1 97 ? -25.107 -7.235 36.551 1.00 96.75 97 PRO A CA 1
ATOM 792 C C . PRO A 1 97 ? -24.690 -8.687 36.281 1.00 96.75 97 PRO A C 1
ATOM 794 O O . PRO A 1 97 ? -25.536 -9.485 35.891 1.00 96.75 97 PRO A O 1
ATOM 797 N N . ARG A 1 98 ? -23.424 -9.068 36.524 1.00 96.38 98 ARG A N 1
ATOM 798 C CA . ARG A 1 98 ? -23.019 -10.483 36.432 1.00 96.38 98 ARG A CA 1
ATOM 799 C C . ARG A 1 98 ? -23.724 -11.320 37.493 1.00 96.38 98 ARG A C 1
ATOM 801 O O . ARG A 1 98 ? -24.263 -12.358 37.140 1.00 96.38 98 ARG A O 1
ATOM 808 N N . LEU A 1 99 ? -23.781 -10.845 38.742 1.00 97.00 99 LEU A N 1
ATOM 809 C CA . LEU A 1 99 ? -24.508 -11.525 39.821 1.00 97.00 99 LEU A CA 1
ATOM 810 C C . LEU A 1 99 ? -26.004 -11.658 39.508 1.00 97.00 99 LEU A C 1
ATOM 812 O O . LEU A 1 99 ? -26.554 -12.749 39.618 1.00 97.00 99 LEU A O 1
ATOM 816 N N . VAL A 1 100 ? -26.659 -10.573 39.076 1.00 97.88 100 VAL A N 1
ATOM 817 C CA . VAL A 1 100 ? -28.090 -10.605 38.730 1.00 97.88 100 VAL A CA 1
ATOM 818 C C . VAL A 1 100 ? -28.349 -11.611 37.609 1.00 97.88 100 VAL A C 1
ATOM 820 O O . VAL A 1 100 ? -29.218 -12.465 37.755 1.00 97.88 100 VAL A O 1
ATOM 823 N N . TYR A 1 101 ? -27.580 -11.563 36.517 1.00 97.69 101 TYR A N 1
ATOM 824 C CA . TYR A 1 101 ? -27.784 -12.486 35.397 1.00 97.69 101 TYR A CA 1
ATOM 825 C C . TYR A 1 101 ? -27.534 -13.944 35.799 1.00 97.69 101 TYR A C 1
ATOM 827 O O . TYR A 1 101 ? -28.319 -14.825 35.458 1.00 97.69 101 TYR A O 1
ATOM 835 N N . ASN A 1 102 ? -26.474 -14.187 36.571 1.00 96.81 102 ASN A N 1
ATOM 836 C CA . ASN A 1 102 ? -26.110 -15.511 37.067 1.00 96.81 102 ASN A CA 1
ATOM 837 C C . ASN A 1 102 ? -27.236 -16.169 37.883 1.00 96.81 102 ASN A C 1
ATOM 839 O O . ASN A 1 102 ? -27.526 -17.349 37.719 1.00 96.81 102 ASN A O 1
ATOM 843 N N . ILE A 1 103 ? -27.898 -15.386 38.737 1.00 97.12 103 ILE A N 1
ATOM 844 C CA . ILE A 1 103 ? -28.862 -15.879 39.731 1.00 97.12 103 ILE A CA 1
ATOM 845 C C . ILE A 1 103 ? -30.310 -15.893 39.206 1.00 97.12 103 ILE A C 1
ATOM 847 O O . ILE A 1 103 ? -31.140 -16.707 39.636 1.00 97.12 103 ILE A O 1
ATOM 851 N N . PHE A 1 104 ? -30.655 -14.979 38.296 1.00 97.50 104 PHE A N 1
ATOM 852 C CA . PHE A 1 104 ? -32.023 -14.832 37.790 1.00 97.50 104 PHE A CA 1
ATOM 853 C C . PHE A 1 104 ? -32.229 -15.338 36.357 1.00 97.50 104 PHE A C 1
ATOM 855 O O . PHE A 1 104 ? -33.375 -15.618 36.013 1.00 97.50 104 PHE A O 1
ATOM 862 N N . ASN A 1 105 ? -31.178 -15.488 35.541 1.00 96.12 105 ASN A N 1
ATOM 863 C CA . ASN A 1 105 ? -31.299 -15.960 34.157 1.00 96.12 105 ASN A CA 1
ATOM 864 C C . ASN A 1 105 ? -30.636 -17.320 33.936 1.00 96.12 105 ASN A C 1
ATOM 866 O O . ASN A 1 105 ? -31.320 -18.288 33.621 1.00 96.12 105 ASN A O 1
ATOM 870 N N . GLU A 1 106 ? -29.312 -17.384 34.051 1.00 94.75 106 GLU A N 1
ATOM 871 C CA . GLU A 1 106 ? -28.527 -18.565 33.687 1.00 94.75 106 GLU A CA 1
ATOM 872 C C . GLU A 1 106 ? -27.273 -18.621 34.570 1.00 94.75 106 GLU A C 1
ATOM 874 O O . GLU A 1 106 ? -26.495 -17.665 34.534 1.00 94.75 106 GLU A O 1
ATOM 879 N N . PRO A 1 107 ? -27.045 -19.699 35.344 1.00 94.56 107 PRO A N 1
ATOM 880 C CA . PRO A 1 107 ? -25.841 -19.838 36.154 1.00 94.56 107 PRO A CA 1
ATOM 881 C C . PRO A 1 107 ? -24.603 -20.060 35.275 1.00 94.56 107 PRO A C 1
ATOM 883 O O . PRO A 1 107 ? -24.643 -20.754 34.261 1.00 94.56 107 PRO A O 1
ATOM 886 N N . PHE A 1 108 ? -23.486 -19.465 35.678 1.00 94.44 108 PHE A N 1
ATOM 887 C CA . PHE A 1 108 ? -22.176 -19.582 35.038 1.00 94.44 108 PHE A CA 1
ATOM 888 C C . PHE A 1 108 ? -21.045 -19.296 36.037 1.00 94.44 108 PHE A C 1
ATOM 890 O O . PHE A 1 108 ? -21.285 -18.779 37.128 1.00 94.44 108 PHE A O 1
ATOM 897 N N . ASP A 1 109 ? -19.804 -19.595 35.664 1.00 92.38 109 ASP A N 1
ATOM 898 C CA . ASP A 1 109 ? -18.644 -19.253 36.487 1.00 92.38 109 ASP A CA 1
ATOM 899 C C . ASP A 1 109 ? -18.409 -17.729 36.498 1.00 92.38 109 ASP A C 1
ATOM 901 O O . ASP A 1 109 ? -18.106 -17.109 35.474 1.00 92.38 109 ASP A O 1
ATOM 905 N N . LEU A 1 110 ? -18.556 -17.099 37.667 1.00 91.31 110 LEU A N 1
ATOM 906 C CA . LEU A 1 110 ? -18.369 -15.656 37.827 1.00 91.31 110 LEU A CA 1
ATOM 907 C C . LEU A 1 110 ? -16.933 -15.204 37.525 1.00 91.31 110 LEU A C 1
ATOM 909 O O . LEU A 1 110 ? -16.772 -14.034 37.151 1.00 91.31 110 LEU A O 1
ATOM 913 N N . ASP A 1 111 ? -15.948 -16.102 37.590 1.00 90.00 111 ASP A N 1
ATOM 914 C CA . ASP A 1 111 ? -14.552 -15.837 37.236 1.00 90.00 111 ASP A CA 1
ATOM 915 C C . ASP A 1 111 ? -14.269 -15.991 35.730 1.00 90.00 111 ASP A C 1
ATOM 917 O O . ASP A 1 111 ? -13.258 -15.477 35.234 1.00 90.00 111 ASP A O 1
ATOM 921 N N . ASP A 1 112 ? -15.195 -16.574 34.958 1.00 91.62 112 ASP A N 1
ATOM 922 C CA . ASP A 1 112 ? -15.082 -16.664 33.503 1.00 91.62 112 ASP A CA 1
ATOM 923 C C . ASP A 1 112 ? -15.294 -15.293 32.836 1.00 91.62 112 ASP A C 1
ATOM 925 O O . ASP A 1 112 ? -16.409 -14.777 32.661 1.00 91.62 112 ASP A O 1
ATOM 929 N N . LYS A 1 113 ? -14.175 -14.696 32.416 1.00 87.62 113 LYS A N 1
ATOM 930 C CA . LYS A 1 113 ? -14.112 -13.388 31.746 1.00 87.62 113 LYS A CA 1
ATOM 931 C C . LYS A 1 113 ? -14.529 -13.433 30.272 1.00 87.62 113 LYS A C 1
ATOM 933 O O . LYS A 1 113 ? -14.564 -12.380 29.634 1.00 87.62 113 LYS A O 1
ATOM 938 N N . THR A 1 114 ? -14.820 -14.610 29.717 1.00 89.12 114 THR A N 1
ATOM 939 C CA . THR A 1 114 ? -15.311 -14.772 28.339 1.00 89.12 114 THR A CA 1
ATOM 940 C C . THR A 1 114 ? -16.819 -14.550 28.229 1.00 89.12 114 THR A C 1
ATOM 942 O O . THR A 1 114 ? -17.325 -14.275 27.140 1.00 89.12 114 THR A O 1
ATOM 945 N N . ILE A 1 115 ? -17.538 -14.600 29.353 1.00 91.44 115 ILE A N 1
ATOM 946 C CA . ILE A 1 115 ? -18.975 -14.339 29.417 1.00 91.44 115 ILE A CA 1
ATOM 947 C C . ILE A 1 115 ? -19.193 -12.836 29.568 1.00 91.44 115 ILE A C 1
ATOM 949 O O . ILE A 1 115 ? -18.831 -12.247 30.586 1.00 91.44 115 ILE A O 1
ATOM 953 N N . PHE A 1 116 ? -19.815 -12.196 28.578 1.00 93.31 116 PHE A N 1
ATOM 954 C CA . PHE A 1 116 ? -20.111 -10.764 28.632 1.00 93.31 116 PHE A CA 1
ATOM 955 C C . PHE A 1 116 ? -21.592 -10.531 28.897 1.00 93.31 116 PHE A C 1
ATOM 957 O O . PHE A 1 116 ? -22.447 -10.995 28.147 1.00 93.31 116 PHE A O 1
ATOM 964 N N . ILE A 1 117 ? -21.892 -9.754 29.936 1.00 94.94 117 ILE A N 1
ATOM 965 C CA . ILE A 1 117 ? -23.247 -9.276 30.215 1.00 94.94 117 ILE A CA 1
ATOM 966 C C . ILE A 1 117 ? -23.344 -7.830 29.734 1.00 94.94 117 ILE A C 1
ATOM 968 O O . ILE A 1 117 ? -22.573 -6.969 30.161 1.00 94.94 117 ILE A O 1
ATOM 972 N N . SER A 1 118 ? -24.262 -7.585 28.804 1.00 93.31 118 SER A N 1
ATOM 973 C CA . SER A 1 118 ? -24.558 -6.270 28.237 1.00 93.31 118 SER A CA 1
ATOM 974 C C . SER A 1 118 ? -25.929 -5.771 28.694 1.00 93.31 118 SER A C 1
ATOM 976 O O . SER A 1 118 ? -26.720 -6.519 29.265 1.00 93.31 118 SER A O 1
ATOM 978 N N . TYR A 1 119 ? -26.205 -4.497 28.419 1.00 93.00 119 TYR A N 1
ATOM 979 C CA . TYR A 1 119 ? -27.440 -3.810 28.800 1.00 93.00 119 TYR A CA 1
ATOM 980 C C . TYR A 1 119 ? -28.256 -3.486 27.546 1.00 93.00 119 TYR A C 1
ATOM 982 O O . TYR A 1 119 ? -27.709 -2.902 26.601 1.00 93.00 119 TYR A O 1
ATOM 990 N N . LYS A 1 120 ? -29.544 -3.843 27.524 1.00 92.94 120 LYS A N 1
ATOM 991 C CA . LYS A 1 120 ? -30.441 -3.610 26.378 1.00 92.94 120 LYS A CA 1
ATOM 992 C C . LYS A 1 120 ? -30.638 -2.113 26.122 1.00 92.94 120 LYS A C 1
ATOM 994 O O . LYS A 1 120 ? -30.549 -1.675 24.976 1.00 92.94 120 LYS A O 1
ATOM 999 N N . ASP A 1 121 ? -30.818 -1.327 27.182 1.00 91.50 121 ASP A N 1
ATOM 1000 C CA . ASP A 1 121 ? -30.910 0.140 27.128 1.00 91.50 121 ASP A CA 1
ATOM 1001 C C . ASP A 1 121 ? -29.548 0.843 26.936 1.00 91.50 121 ASP A C 1
ATOM 1003 O O . ASP A 1 121 ? -29.479 2.014 26.558 1.00 91.50 121 ASP A O 1
ATOM 1007 N N . GLY A 1 122 ? -28.444 0.121 27.136 1.00 88.12 122 GLY A N 1
ATOM 1008 C CA . GLY A 1 122 ? -27.087 0.647 27.050 1.00 88.12 122 GLY A CA 1
ATOM 1009 C C . GLY A 1 122 ? -26.635 1.490 28.248 1.00 88.12 122 GLY A C 1
ATOM 1010 O O . GLY A 1 122 ? -25.575 2.111 28.133 1.00 88.12 122 GLY A O 1
ATOM 1011 N N . ASP A 1 123 ? -27.380 1.504 29.358 1.00 90.62 123 ASP A N 1
ATOM 1012 C CA . ASP A 1 123 ? -27.039 2.193 30.604 1.00 90.62 123 ASP A CA 1
ATOM 1013 C C . ASP A 1 123 ? -26.687 1.190 31.713 1.00 90.62 123 ASP A C 1
ATOM 1015 O O . ASP A 1 123 ? -27.549 0.547 32.309 1.00 90.62 123 ASP A O 1
ATOM 1019 N N . GLY A 1 124 ? -25.399 1.101 32.057 1.00 92.88 124 GLY A N 1
ATOM 1020 C CA . GLY A 1 124 ? -24.928 0.153 33.070 1.00 92.88 124 GLY A CA 1
ATOM 1021 C C . GLY A 1 124 ? -25.278 0.490 34.521 1.00 92.88 124 GLY A C 1
ATOM 1022 O O . GLY A 1 124 ? -24.831 -0.202 35.433 1.00 92.88 124 GLY A O 1
ATOM 1023 N N . ARG A 1 125 ? -26.076 1.540 34.750 1.00 95.00 125 ARG A N 1
ATOM 1024 C CA . ARG A 1 125 ? -26.716 1.839 36.042 1.00 95.00 125 ARG A CA 1
ATOM 1025 C C . ARG A 1 125 ? -28.040 1.092 36.223 1.00 95.00 125 ARG A C 1
ATOM 1027 O O . ARG A 1 125 ? -28.487 0.930 37.359 1.00 95.00 125 ARG A O 1
ATOM 1034 N N . ASN A 1 126 ? -28.658 0.637 35.130 1.00 95.44 126 ASN A N 1
ATOM 1035 C CA . ASN A 1 126 ? -29.881 -0.157 35.146 1.00 95.44 126 ASN A CA 1
ATOM 1036 C C . ASN A 1 126 ? -29.548 -1.656 35.161 1.00 95.44 126 ASN A C 1
ATOM 1038 O O . ASN A 1 126 ? -29.423 -2.308 34.124 1.00 95.44 126 ASN A O 1
ATOM 1042 N N . THR A 1 127 ? -29.400 -2.203 36.366 1.00 96.12 127 THR A N 1
ATOM 1043 C CA . THR A 1 127 ? -29.044 -3.608 36.612 1.00 96.12 127 THR A CA 1
ATOM 1044 C C . THR A 1 127 ? -30.249 -4.542 36.727 1.00 96.12 127 THR A C 1
ATOM 1046 O O . THR A 1 127 ? -30.093 -5.655 37.221 1.00 96.12 127 THR A O 1
ATOM 1049 N N . HIS A 1 128 ? -31.447 -4.110 36.321 1.00 97.19 128 HIS A N 1
ATOM 1050 C CA . HIS A 1 128 ? -32.626 -4.971 36.380 1.00 97.19 128 HIS A CA 1
ATOM 1051 C C . HIS A 1 128 ? -32.464 -6.181 35.455 1.00 97.19 128 HIS A C 1
ATOM 1053 O O . HIS A 1 128 ? -32.016 -6.020 34.321 1.00 97.19 128 HIS A O 1
ATOM 1059 N N . VAL A 1 129 ? -32.877 -7.365 35.913 1.00 97.56 129 VAL A N 1
ATOM 1060 C CA . VAL A 1 129 ? -32.748 -8.643 35.191 1.00 97.56 129 VAL A CA 1
ATOM 1061 C C . VAL A 1 129 ? -33.209 -8.554 33.730 1.00 97.56 129 VAL A C 1
ATOM 1063 O O . VAL A 1 129 ? -32.488 -8.962 32.823 1.00 97.56 129 VAL A O 1
ATOM 1066 N N . ASP A 1 130 ? -34.350 -7.910 33.472 1.00 96.56 130 ASP A N 1
ATOM 1067 C CA . ASP A 1 130 ? -34.904 -7.793 32.117 1.00 96.56 130 ASP A CA 1
ATOM 1068 C C . ASP A 1 130 ? -34.073 -6.903 31.186 1.00 96.56 130 ASP A C 1
ATOM 1070 O O . ASP A 1 130 ? -34.198 -7.012 29.965 1.00 96.56 130 ASP A O 1
ATOM 1074 N N . ASN A 1 131 ? -33.228 -6.025 31.733 1.00 96.75 131 ASN A N 1
ATOM 1075 C CA . ASN A 1 131 ? -32.323 -5.178 30.960 1.00 96.75 131 ASN A CA 1
ATOM 1076 C C . ASN A 1 131 ? -31.008 -5.891 30.611 1.00 96.75 131 ASN A C 1
ATOM 1078 O O . ASN A 1 131 ? -30.248 -5.400 29.777 1.00 96.75 131 ASN A O 1
ATOM 1082 N N . LEU A 1 132 ? -30.722 -7.041 31.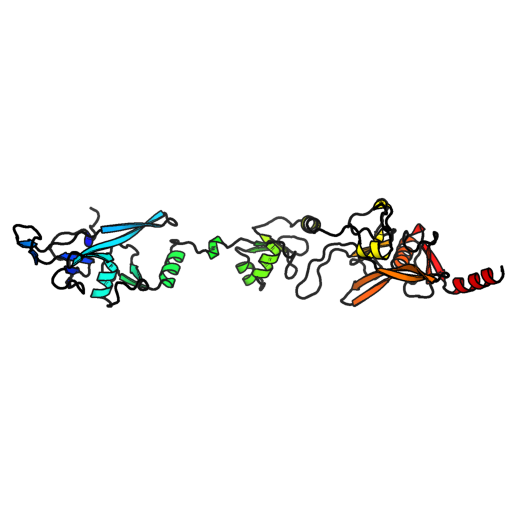222 1.00 96.62 132 LEU A N 1
ATOM 1083 C CA . LEU A 1 132 ? -29.465 -7.751 31.033 1.00 96.62 132 LEU A CA 1
ATOM 1084 C C . LEU A 1 132 ? -29.567 -8.777 29.902 1.00 96.62 132 LEU A C 1
ATOM 1086 O O . LEU A 1 132 ? -30.604 -9.401 29.671 1.00 96.62 132 LEU A O 1
ATOM 1090 N N . VAL A 1 133 ? -28.471 -8.942 29.164 1.00 95.44 133 VAL A N 1
ATOM 1091 C CA . VAL A 1 133 ? -28.362 -9.930 28.087 1.00 95.44 133 VAL A CA 1
ATOM 1092 C C . VAL A 1 133 ? -26.944 -10.490 28.019 1.00 95.44 133 VAL A C 1
ATOM 1094 O O . VAL A 1 133 ? -25.969 -9.736 28.021 1.00 95.44 133 VAL A O 1
ATOM 1097 N N . LYS A 1 134 ? -26.822 -11.819 27.945 1.00 95.19 134 LYS A N 1
ATOM 1098 C CA . LYS A 1 134 ? -25.560 -12.502 27.644 1.00 95.19 134 LYS A CA 1
ATOM 1099 C C . LYS A 1 134 ? -25.201 -12.258 26.182 1.00 95.19 134 LYS A C 1
ATOM 1101 O O . LYS A 1 134 ? -26.044 -12.353 25.295 1.00 95.19 134 LYS A O 1
ATOM 1106 N N . SER A 1 135 ? -23.970 -11.848 25.926 1.00 89.81 135 SER A N 1
ATOM 1107 C CA . SER A 1 135 ? -23.493 -11.445 24.603 1.00 89.81 135 SER A CA 1
ATOM 1108 C C . SER A 1 135 ? -22.071 -11.938 24.378 1.00 89.81 135 SER A C 1
ATOM 1110 O O . SER A 1 135 ? -21.342 -12.231 25.322 1.00 89.81 135 SER A O 1
ATOM 1112 N N . ASP A 1 136 ? -21.660 -11.994 23.116 1.00 88.56 136 ASP A N 1
ATOM 1113 C CA . ASP A 1 136 ? -20.293 -12.313 22.722 1.00 88.56 136 ASP A CA 1
ATOM 1114 C C . ASP A 1 136 ? -19.489 -11.046 22.363 1.00 88.56 136 ASP A C 1
ATOM 1116 O O . ASP A 1 136 ? -20.032 -9.976 22.056 1.00 88.56 136 ASP A O 1
ATOM 1120 N N . ILE A 1 137 ? -18.158 -11.174 22.364 1.00 87.50 137 ILE A N 1
ATOM 1121 C CA . ILE A 1 137 ? -17.231 -10.073 22.052 1.00 87.50 137 ILE A CA 1
ATOM 1122 C C . ILE A 1 137 ? -17.493 -9.483 20.664 1.00 87.50 137 ILE A C 1
ATOM 1124 O O . ILE A 1 137 ? -17.365 -8.269 20.479 1.00 87.50 137 ILE A O 1
ATOM 1128 N N . SER A 1 138 ? -17.801 -10.322 19.674 1.00 86.88 138 SER A N 1
ATOM 1129 C CA . SER A 1 138 ? -17.942 -9.886 18.287 1.00 86.88 138 SER A CA 1
ATOM 1130 C C . SER A 1 138 ? -19.200 -9.036 18.107 1.00 86.88 138 SER A C 1
ATOM 1132 O O . SER A 1 138 ? -19.117 -7.948 17.532 1.00 86.88 138 SER A O 1
ATOM 1134 N N . THR A 1 139 ? -20.313 -9.436 18.723 1.00 88.25 139 THR A N 1
ATOM 1135 C CA . THR A 1 139 ? -21.567 -8.676 18.751 1.00 88.25 139 THR A CA 1
ATOM 1136 C C . THR A 1 139 ? -21.398 -7.352 19.490 1.00 88.25 139 THR A C 1
ATOM 1138 O O . THR A 1 139 ? -21.806 -6.308 18.975 1.00 88.25 139 THR A O 1
ATOM 1141 N N . ILE A 1 140 ? -20.719 -7.342 20.646 1.00 87.69 140 ILE A N 1
ATOM 1142 C CA . ILE A 1 140 ? -20.447 -6.109 21.406 1.00 87.69 140 ILE A CA 1
ATOM 1143 C C . ILE A 1 140 ? -19.579 -5.138 20.598 1.00 87.69 140 ILE A C 1
ATOM 1145 O O . ILE A 1 140 ? -19.870 -3.937 20.540 1.00 87.69 140 ILE A O 1
ATOM 1149 N N . LYS A 1 141 ? -18.518 -5.635 19.949 1.00 87.75 141 LYS A N 1
ATOM 1150 C CA . LYS A 1 141 ? -17.648 -4.817 19.092 1.00 87.75 141 LYS A CA 1
ATOM 1151 C C . LYS A 1 141 ? -18.411 -4.278 17.887 1.00 87.75 141 LYS A C 1
ATOM 1153 O O . LYS A 1 141 ? -18.344 -3.079 17.629 1.00 87.75 141 LYS A O 1
ATOM 1158 N N . LEU A 1 142 ? -19.179 -5.118 17.194 1.00 87.56 142 LEU A N 1
ATOM 1159 C CA . LEU A 1 142 ? -19.976 -4.709 16.040 1.00 87.56 142 LEU A CA 1
ATOM 1160 C C . LEU A 1 142 ? -21.013 -3.646 16.419 1.00 87.56 142 LEU A C 1
ATOM 1162 O O . LEU A 1 142 ? -21.128 -2.631 15.733 1.00 87.56 142 LEU A O 1
ATOM 1166 N N . ALA A 1 143 ? -21.728 -3.835 17.530 1.00 86.56 143 ALA A N 1
ATOM 1167 C CA . ALA A 1 143 ? -22.661 -2.843 18.054 1.00 86.56 143 ALA A CA 1
ATOM 1168 C C . ALA A 1 143 ? -21.945 -1.539 18.436 1.00 86.56 143 ALA A C 1
ATOM 1170 O O . ALA A 1 143 ? -22.460 -0.454 18.168 1.00 86.56 143 ALA A O 1
ATOM 1171 N N . SER A 1 144 ? -20.740 -1.631 19.008 1.00 87.50 144 SER A N 1
ATOM 1172 C CA . SER A 1 144 ? -19.906 -0.467 19.323 1.00 87.50 144 SER A CA 1
ATOM 1173 C C . SER A 1 144 ? -19.485 0.293 18.065 1.00 87.50 144 SER A C 1
ATOM 1175 O O . SER A 1 144 ? -19.580 1.516 18.060 1.00 87.50 144 SER A O 1
ATOM 1177 N N . TYR A 1 145 ? -19.095 -0.397 16.987 1.00 88.31 145 TYR A N 1
ATOM 1178 C CA . TYR A 1 145 ? -18.787 0.232 15.698 1.00 88.31 145 TYR A CA 1
ATOM 1179 C C . TYR A 1 145 ? -20.025 0.892 15.077 1.00 88.31 145 TYR A C 1
ATOM 1181 O O . TYR A 1 145 ? -19.968 2.059 14.702 1.00 88.31 145 TYR A O 1
ATOM 1189 N N . LYS A 1 146 ? -21.169 0.191 15.038 1.00 86.19 146 LYS A N 1
ATOM 1190 C CA . LYS A 1 146 ? -22.432 0.720 14.487 1.00 86.19 146 LYS A CA 1
ATOM 1191 C C . LYS A 1 146 ? -22.931 1.960 15.231 1.00 86.19 146 LYS A C 1
ATOM 1193 O O . LYS A 1 146 ? -23.434 2.885 14.608 1.00 86.19 146 LYS A O 1
ATOM 1198 N N . LYS A 1 147 ? -22.776 1.989 16.558 1.00 84.50 147 LYS A N 1
ATOM 1199 C CA . LYS A 1 147 ? -23.145 3.130 17.413 1.00 84.50 147 LYS A CA 1
ATOM 1200 C C . LYS A 1 147 ? -22.051 4.209 17.489 1.00 84.50 147 LYS A C 1
ATOM 1202 O O . LYS A 1 147 ? -22.170 5.116 18.306 1.00 84.50 147 LYS A O 1
ATOM 1207 N N . GLY A 1 148 ? -20.958 4.084 16.729 1.00 85.00 148 GLY A N 1
ATOM 1208 C CA . GLY A 1 148 ? -19.837 5.031 16.744 1.00 85.00 148 GLY A CA 1
ATOM 1209 C C . GLY A 1 148 ? -19.048 5.078 18.059 1.00 85.00 148 GLY A C 1
ATOM 1210 O O . GLY A 1 148 ? -18.238 5.973 18.258 1.00 85.00 148 GLY A O 1
ATOM 1211 N N . ARG A 1 149 ? -19.253 4.116 18.970 1.00 85.56 149 ARG A N 1
ATOM 1212 C CA . ARG A 1 149 ? -18.570 4.032 20.276 1.00 85.56 149 ARG A CA 1
ATOM 1213 C C . ARG A 1 149 ? -17.128 3.536 20.175 1.00 85.56 149 ARG A C 1
ATOM 1215 O O . ARG A 1 149 ? -16.400 3.590 21.161 1.00 85.56 149 ARG A O 1
ATOM 1222 N N . ALA A 1 150 ? -16.747 2.989 19.028 1.00 86.12 150 ALA A N 1
ATOM 1223 C CA . ALA A 1 150 ? -15.398 2.550 18.719 1.00 86.12 150 ALA A CA 1
ATOM 1224 C C . ALA A 1 150 ? -15.138 2.755 17.224 1.00 86.12 150 ALA A C 1
ATOM 1226 O O . ALA A 1 150 ? -16.069 2.723 16.421 1.00 86.12 150 ALA A O 1
ATOM 1227 N N . ILE A 1 151 ? -13.871 2.921 16.848 1.00 82.56 151 ILE A N 1
ATOM 1228 C CA . ILE A 1 151 ? -13.442 3.007 15.448 1.00 82.56 151 ILE A CA 1
ATOM 1229 C C . ILE A 1 151 ? -12.706 1.714 15.105 1.00 82.56 151 ILE A C 1
ATOM 1231 O O . ILE A 1 151 ? -11.877 1.235 15.883 1.00 82.56 151 ILE A O 1
ATOM 1235 N N . SER A 1 152 ? -13.020 1.120 13.955 1.00 82.56 152 SER A N 1
ATOM 1236 C CA . SER A 1 152 ? -12.286 -0.050 13.477 1.00 82.56 152 SER A CA 1
ATOM 1237 C C . SER A 1 152 ? -10.874 0.352 13.054 1.00 82.56 152 SER A C 1
ATOM 1239 O O . SER A 1 152 ? -10.688 1.321 12.318 1.00 82.56 152 SER A O 1
ATOM 1241 N N . HIS A 1 153 ? -9.875 -0.431 13.464 1.00 77.62 153 HIS A N 1
ATOM 1242 C CA . HIS A 1 153 ? -8.487 -0.252 13.029 1.00 77.62 153 HIS A CA 1
ATOM 1243 C C . HIS A 1 153 ? -8.356 -0.271 11.496 1.00 77.62 153 HIS A C 1
ATOM 1245 O O . HIS A 1 153 ? -7.541 0.459 10.942 1.00 77.62 153 HIS A O 1
ATOM 1251 N N . LEU A 1 154 ? -9.203 -1.040 10.801 1.00 74.88 154 LEU A N 1
ATOM 1252 C CA . LEU A 1 154 ? -9.239 -1.086 9.337 1.00 74.88 154 LEU A CA 1
ATOM 1253 C C . LEU A 1 154 ? -9.641 0.261 8.730 1.00 74.88 154 LEU A C 1
ATOM 1255 O O . LEU A 1 154 ? -9.104 0.658 7.699 1.00 74.88 154 LEU A O 1
ATOM 1259 N N . THR A 1 155 ? -10.559 0.982 9.376 1.00 74.81 155 THR A N 1
ATOM 1260 C CA . THR A 1 155 ? -10.983 2.317 8.937 1.00 74.81 155 THR A CA 1
ATOM 1261 C C . THR A 1 155 ? -9.862 3.333 9.133 1.00 74.81 155 THR A C 1
ATOM 1263 O O . THR A 1 155 ? -9.637 4.155 8.256 1.00 74.81 155 THR A O 1
ATOM 1266 N N . VAL A 1 156 ? -9.108 3.236 10.233 1.00 75.12 156 VAL A N 1
ATOM 1267 C CA . VAL A 1 156 ? -7.949 4.112 10.496 1.00 75.12 156 VAL A CA 1
ATOM 1268 C C . VAL A 1 156 ? -6.820 3.876 9.488 1.00 75.12 156 VAL A C 1
ATOM 1270 O O . VAL A 1 156 ? -6.168 4.818 9.052 1.00 75.12 156 VAL A O 1
ATOM 1273 N N . LEU A 1 157 ? -6.590 2.620 9.100 1.00 75.88 157 LEU A N 1
ATOM 1274 C CA . LEU A 1 157 ? -5.549 2.242 8.139 1.00 75.88 157 LEU A CA 1
ATOM 1275 C C . LEU A 1 157 ? -5.966 2.441 6.675 1.00 75.88 157 LEU A C 1
ATOM 1277 O O . LEU A 1 157 ? -5.125 2.342 5.779 1.00 75.88 157 LEU A O 1
ATOM 1281 N N . SER A 1 158 ? -7.250 2.699 6.415 1.00 83.12 158 SER A N 1
ATOM 1282 C CA . SER A 1 158 ? -7.762 2.914 5.066 1.00 83.12 158 SER A CA 1
ATOM 1283 C C . SER A 1 158 ? -7.263 4.247 4.526 1.00 83.12 158 SER A C 1
ATOM 1285 O O . SER A 1 158 ? -7.699 5.317 4.942 1.00 83.12 158 SER A O 1
ATOM 1287 N N . LYS A 1 159 ? -6.326 4.162 3.585 1.00 88.62 159 LYS A N 1
ATOM 1288 C CA . LYS A 1 159 ? -5.753 5.313 2.896 1.00 88.62 159 LYS A CA 1
ATOM 1289 C C . LYS A 1 159 ? -6.411 5.463 1.527 1.00 88.62 159 LYS A C 1
ATOM 1291 O O . LYS A 1 159 ? -6.342 4.509 0.745 1.00 88.62 159 LYS A O 1
ATOM 1296 N N . PRO A 1 160 ? -7.013 6.624 1.210 1.00 94.56 160 PRO A N 1
ATOM 1297 C CA . PRO A 1 160 ? -7.611 6.840 -0.096 1.00 94.56 160 PRO A CA 1
ATOM 1298 C C . PRO A 1 160 ? -6.563 6.693 -1.195 1.00 94.56 160 PRO A C 1
ATOM 1300 O O . PRO A 1 160 ? -5.375 6.939 -0.978 1.00 94.56 160 PRO A O 1
ATOM 1303 N N . VAL A 1 161 ? -6.998 6.289 -2.381 1.00 96.69 161 VAL A N 1
ATOM 1304 C CA . VAL A 1 161 ? -6.103 6.063 -3.516 1.00 96.69 161 VAL A CA 1
ATOM 1305 C C . VAL A 1 161 ? -6.755 6.526 -4.810 1.00 96.69 161 VAL A C 1
ATOM 1307 O O . VAL A 1 161 ? -7.946 6.315 -5.019 1.00 96.69 161 VAL A O 1
ATOM 1310 N N . THR A 1 162 ? -5.970 7.144 -5.688 1.00 97.81 162 THR A N 1
ATOM 1311 C CA . THR A 1 162 ? -6.389 7.525 -7.040 1.00 97.81 162 THR A CA 1
ATOM 1312 C C . THR A 1 162 ? -5.733 6.617 -8.071 1.00 97.81 162 THR A C 1
ATOM 1314 O O . THR A 1 162 ? -4.523 6.384 -8.009 1.00 97.81 162 THR A O 1
ATOM 1317 N N . GLN A 1 163 ? -6.533 6.129 -9.014 1.00 97.12 163 GLN A N 1
ATOM 1318 C CA . GLN A 1 163 ? -6.120 5.411 -10.216 1.00 97.12 163 GLN A CA 1
ATOM 1319 C C . GLN A 1 163 ? -5.876 6.401 -11.357 1.00 97.12 163 GLN A C 1
ATOM 1321 O O . GLN A 1 163 ? -6.665 7.329 -11.539 1.00 97.12 163 GLN A O 1
ATOM 1326 N N . PHE A 1 164 ? -4.837 6.178 -12.157 1.00 96.19 164 PHE A N 1
ATOM 1327 C CA . PHE A 1 164 ? -4.531 6.981 -13.342 1.00 96.19 164 PHE A CA 1
ATOM 1328 C C . PHE A 1 164 ? -4.331 6.097 -14.573 1.00 96.19 164 PHE A C 1
ATOM 1330 O O . PHE A 1 164 ? -3.870 4.957 -14.447 1.00 96.19 164 PHE A O 1
ATOM 1337 N N . ASP A 1 165 ? -4.661 6.642 -15.744 1.00 92.38 165 ASP A N 1
ATOM 1338 C CA . ASP A 1 165 ? -4.415 6.015 -17.046 1.00 92.38 165 ASP A CA 1
ATOM 1339 C C . ASP A 1 165 ? -2.921 6.015 -17.420 1.00 92.38 165 ASP A C 1
ATOM 1341 O O . ASP A 1 165 ? -2.053 6.428 -16.644 1.00 92.38 165 ASP A O 1
ATOM 1345 N N . MET A 1 166 ? -2.616 5.523 -18.620 1.00 87.00 166 MET A N 1
ATOM 1346 C CA . MET A 1 166 ? -1.250 5.369 -19.127 1.00 87.00 166 MET A CA 1
ATOM 1347 C C . MET A 1 166 ? -0.561 6.712 -19.398 1.00 87.00 166 MET A C 1
ATOM 1349 O O . MET A 1 166 ? 0.666 6.804 -19.347 1.00 87.00 166 MET A O 1
ATOM 1353 N N . GLU A 1 167 ? -1.346 7.754 -19.644 1.00 87.56 167 GLU A N 1
ATOM 1354 C CA . GLU A 1 167 ? -0.915 9.125 -19.869 1.00 87.56 167 GLU A CA 1
ATOM 1355 C C . GLU A 1 167 ? -0.769 9.892 -18.546 1.00 87.56 167 GLU A C 1
ATOM 1357 O O . GLU A 1 167 ? -0.210 10.991 -18.530 1.00 87.56 167 GLU A O 1
ATOM 1362 N N . GLY A 1 168 ? -1.234 9.318 -17.435 1.00 90.31 168 GLY A N 1
ATOM 1363 C CA . GLY A 1 168 ? -1.206 9.892 -16.098 1.00 90.31 168 GLY A CA 1
ATOM 1364 C C . GLY A 1 168 ? -2.432 10.740 -15.759 1.00 90.31 168 GLY A C 1
ATOM 1365 O O . GLY A 1 168 ? -2.395 11.459 -14.762 1.00 90.31 168 GLY A O 1
ATOM 1366 N N . ASN A 1 169 ? -3.505 10.719 -16.547 1.00 95.00 169 ASN A N 1
ATOM 1367 C CA . ASN A 1 169 ? -4.743 11.410 -16.197 1.00 95.00 169 ASN A CA 1
ATOM 1368 C C . ASN A 1 169 ? -5.492 10.624 -15.103 1.00 95.00 169 ASN A C 1
ATOM 1370 O O . ASN A 1 169 ? -5.515 9.391 -15.136 1.00 95.00 169 ASN A O 1
ATOM 1374 N N . PRO A 1 170 ? -6.076 11.303 -14.100 1.00 96.81 170 PRO A N 1
ATOM 1375 C CA . PRO A 1 170 ? -6.827 10.629 -13.045 1.00 96.81 170 PRO A CA 1
ATOM 1376 C C . PRO A 1 170 ? -8.119 10.025 -13.607 1.00 96.81 170 PRO A C 1
ATOM 1378 O O . PRO A 1 170 ? -8.864 10.703 -14.308 1.00 96.81 170 PRO A O 1
ATOM 1381 N N . ILE A 1 171 ? -8.391 8.766 -13.262 1.00 96.62 171 ILE A N 1
ATOM 1382 C CA . ILE A 1 171 ? -9.592 8.029 -13.682 1.00 96.62 171 ILE A CA 1
ATOM 1383 C C . ILE A 1 171 ? -10.624 8.020 -12.554 1.00 96.62 171 ILE A C 1
ATOM 1385 O O . ILE A 1 171 ? -11.758 8.453 -12.729 1.00 96.62 171 ILE A O 1
ATOM 1389 N N . ALA A 1 172 ? -10.232 7.504 -11.387 1.00 96.06 172 ALA A N 1
ATOM 1390 C CA . ALA A 1 172 ? -11.131 7.282 -10.262 1.00 96.06 172 ALA A CA 1
ATOM 1391 C C . ALA A 1 172 ? -10.380 7.376 -8.934 1.00 96.06 172 ALA A C 1
ATOM 1393 O O . ALA A 1 172 ? -9.192 7.065 -8.849 1.00 96.06 172 ALA A O 1
ATOM 1394 N N . SER A 1 173 ? -11.084 7.800 -7.886 1.00 96.81 173 SER A N 1
ATOM 1395 C CA . SER A 1 173 ? -10.586 7.797 -6.509 1.00 96.81 173 SER A CA 1
ATOM 1396 C C . SER A 1 173 ? -11.413 6.845 -5.659 1.00 96.81 173 SER A C 1
ATOM 1398 O O . SER A 1 173 ? -12.635 6.808 -5.779 1.00 96.81 173 SER A O 1
ATOM 1400 N N . PHE A 1 174 ? -10.747 6.107 -4.779 1.00 95.50 174 PHE A N 1
ATOM 1401 C CA . PHE A 1 174 ? -11.361 5.112 -3.911 1.00 95.50 174 PHE A CA 1
ATOM 1402 C C . PHE A 1 174 ? -11.040 5.413 -2.444 1.00 95.50 174 PHE A C 1
ATOM 1404 O O . PHE A 1 174 ? -9.951 5.921 -2.156 1.00 95.50 174 PHE A O 1
ATOM 1411 N N . PRO A 1 175 ? -11.933 5.058 -1.500 1.00 92.19 175 PRO A N 1
ATOM 1412 C CA . PRO A 1 175 ? -11.688 5.252 -0.069 1.00 92.19 175 PRO A CA 1
ATOM 1413 C C . PRO A 1 175 ? -10.483 4.465 0.462 1.00 92.19 175 PRO A C 1
ATOM 1415 O O . PRO A 1 175 ? -9.870 4.865 1.448 1.00 92.19 175 PRO A O 1
ATOM 1418 N N . SER A 1 176 ? -10.141 3.341 -0.176 1.00 93.00 176 SER A N 1
ATOM 1419 C CA . SER A 1 176 ? -8.988 2.519 0.188 1.00 93.00 176 SER A CA 1
ATOM 1420 C C . SER A 1 176 ? -8.466 1.704 -0.995 1.00 93.00 176 SER A C 1
ATOM 1422 O O . SER A 1 176 ? -9.193 1.459 -1.959 1.00 93.00 176 SER A O 1
ATOM 1424 N N . MET A 1 177 ? -7.224 1.211 -0.906 1.00 93.69 177 MET A N 1
ATOM 1425 C CA . MET A 1 177 ? -6.693 0.237 -1.874 1.00 93.69 177 MET A CA 1
ATOM 1426 C C . MET A 1 177 ? -7.492 -1.077 -1.898 1.00 93.69 177 MET A C 1
ATOM 1428 O O . MET A 1 177 ? -7.516 -1.756 -2.923 1.00 93.69 177 MET A O 1
ATOM 1432 N N . TYR A 1 178 ? -8.141 -1.443 -0.785 1.00 91.12 178 TYR A N 1
ATOM 1433 C CA . TYR A 1 178 ? -9.010 -2.619 -0.718 1.00 91.12 178 TYR A CA 1
ATOM 1434 C C . TYR A 1 178 ? -10.288 -2.409 -1.537 1.00 91.12 178 TYR A C 1
ATOM 1436 O O . TYR A 1 178 ? -10.600 -3.232 -2.395 1.00 91.12 178 TYR A O 1
ATOM 1444 N N . GLU A 1 179 ? -10.977 -1.281 -1.332 1.00 92.56 179 GLU A N 1
ATOM 1445 C CA . GLU A 1 179 ? -12.164 -0.915 -2.116 1.00 92.56 179 GLU A CA 1
ATOM 1446 C C . GLU A 1 179 ? -11.823 -0.750 -3.599 1.00 92.56 179 GLU A C 1
ATOM 1448 O O . GLU A 1 179 ? -12.533 -1.270 -4.457 1.00 92.56 179 GLU A O 1
ATOM 1453 N N . ALA A 1 180 ? -10.682 -0.125 -3.908 1.00 95.38 180 ALA A N 1
ATOM 1454 C CA . ALA A 1 180 ? -10.177 -0.053 -5.275 1.00 95.38 180 ALA A CA 1
ATOM 1455 C C . ALA A 1 180 ? -10.044 -1.448 -5.896 1.00 95.38 180 ALA A C 1
ATOM 1457 O O . ALA A 1 180 ? -10.555 -1.688 -6.988 1.00 95.38 180 ALA A O 1
ATOM 1458 N N . GLY A 1 181 ? -9.407 -2.386 -5.189 1.00 94.88 181 GLY A N 1
ATOM 1459 C CA . GLY A 1 181 ? -9.245 -3.761 -5.652 1.00 94.88 181 GLY A CA 1
ATOM 1460 C C . GLY A 1 181 ? -10.575 -4.485 -5.864 1.00 94.88 181 GLY A C 1
ATOM 1461 O O . GLY A 1 181 ? -10.761 -5.138 -6.886 1.00 94.88 181 GLY A O 1
ATOM 1462 N N . LYS A 1 182 ? -11.532 -4.311 -4.947 1.00 93.75 182 LYS A N 1
ATOM 1463 C CA . LYS A 1 182 ? -12.869 -4.910 -5.044 1.00 93.75 182 LYS A CA 1
ATOM 1464 C C . LYS A 1 182 ? -13.644 -4.412 -6.268 1.00 93.75 182 LYS A C 1
ATOM 1466 O O . LYS A 1 182 ? -14.207 -5.228 -6.988 1.00 93.75 182 LYS A O 1
ATOM 1471 N N . ILE A 1 183 ? -13.652 -3.100 -6.515 1.00 95.69 183 ILE A N 1
ATOM 1472 C CA . ILE A 1 183 ? -14.387 -2.490 -7.636 1.00 95.69 183 ILE A CA 1
ATOM 1473 C C . ILE A 1 183 ? -13.722 -2.788 -8.984 1.00 95.69 183 ILE A C 1
ATOM 1475 O O . ILE A 1 183 ? -14.406 -3.043 -9.969 1.00 95.69 183 ILE A O 1
ATOM 1479 N N . THR A 1 184 ? -12.390 -2.777 -9.036 1.00 93.06 184 THR A N 1
ATOM 1480 C CA . THR A 1 184 ? -11.640 -2.992 -10.288 1.00 93.06 184 THR A CA 1
ATOM 1481 C C . THR A 1 184 ? -11.344 -4.465 -10.589 1.00 93.06 184 THR A C 1
ATOM 1483 O O . THR A 1 184 ? -10.880 -4.786 -11.681 1.00 93.06 184 THR A O 1
ATOM 1486 N N . GLY A 1 185 ? -11.577 -5.374 -9.636 1.00 93.81 185 GLY A N 1
ATOM 1487 C CA . GLY A 1 185 ? -11.155 -6.776 -9.726 1.00 93.81 185 GLY A CA 1
ATOM 1488 C C . GLY A 1 185 ? -9.639 -6.972 -9.581 1.00 93.81 185 GLY A C 1
ATOM 1489 O O . GLY A 1 185 ? -9.093 -8.004 -9.976 1.00 93.81 185 GLY A O 1
ATOM 1490 N N . PHE A 1 186 ? -8.930 -5.971 -9.056 1.00 93.50 186 PHE A N 1
ATOM 1491 C CA . PHE A 1 186 ? -7.478 -5.965 -8.897 1.00 93.50 186 PHE A CA 1
ATOM 1492 C C . PHE A 1 186 ? -7.050 -6.384 -7.489 1.00 93.50 186 PHE A C 1
ATOM 1494 O O . PHE A 1 186 ? -7.752 -6.188 -6.500 1.00 93.50 186 PHE A O 1
ATOM 1501 N N . GLY A 1 187 ? -5.838 -6.929 -7.366 1.00 92.31 187 GLY A N 1
ATOM 1502 C CA . GLY A 1 187 ? -5.265 -7.236 -6.059 1.00 92.31 187 GLY A CA 1
ATOM 1503 C C . GLY A 1 187 ? -4.901 -5.962 -5.291 1.00 92.31 187 GLY A C 1
ATOM 1504 O O . GLY A 1 187 ? -3.947 -5.277 -5.659 1.00 92.31 187 GLY A O 1
ATOM 1505 N N . GLY A 1 188 ? -5.586 -5.677 -4.177 1.00 92.25 188 GLY A N 1
ATOM 1506 C CA . GLY A 1 188 ? -5.291 -4.512 -3.323 1.00 92.25 188 GLY A CA 1
ATOM 1507 C C . GLY A 1 188 ? -3.834 -4.456 -2.832 1.00 92.25 188 GLY A C 1
ATOM 1508 O O . GLY A 1 188 ? -3.250 -3.378 -2.734 1.00 92.25 188 GLY A O 1
ATOM 1509 N N . ARG A 1 189 ? -3.196 -5.619 -2.622 1.00 92.44 189 ARG A N 1
ATOM 1510 C CA . ARG A 1 189 ? -1.754 -5.719 -2.331 1.00 92.44 189 ARG A CA 1
ATOM 1511 C C . ARG A 1 189 ? -0.892 -5.147 -3.459 1.00 92.44 189 ARG A C 1
ATOM 1513 O O . ARG A 1 189 ? 0.054 -4.419 -3.183 1.00 92.44 189 ARG A O 1
ATOM 1520 N N . ASN A 1 190 ? -1.203 -5.462 -4.714 1.00 93.50 190 ASN A N 1
ATOM 1521 C CA . ASN A 1 190 ? -0.430 -4.969 -5.853 1.00 93.50 190 ASN A CA 1
ATOM 1522 C C . ASN A 1 190 ? -0.657 -3.472 -6.077 1.00 93.50 190 ASN A C 1
ATOM 1524 O O . ASN A 1 190 ? 0.287 -2.759 -6.399 1.00 93.50 190 ASN A O 1
ATOM 1528 N N . ILE A 1 191 ? -1.871 -2.974 -5.817 1.00 95.25 191 ILE A N 1
ATOM 1529 C CA . ILE A 1 191 ? -2.131 -1.528 -5.769 1.00 95.25 191 ILE A CA 1
ATOM 1530 C C . ILE A 1 191 ? -1.228 -0.868 -4.714 1.00 95.25 191 ILE A C 1
ATOM 1532 O O . ILE A 1 191 ? -0.589 0.142 -4.998 1.00 95.25 191 ILE A O 1
ATOM 1536 N N . ALA A 1 192 ? -1.096 -1.460 -3.523 1.00 93.62 192 ALA A N 1
ATOM 1537 C CA . ALA A 1 192 ? -0.204 -0.946 -2.483 1.00 93.62 192 ALA A CA 1
ATOM 1538 C C . ALA A 1 192 ? 1.289 -0.998 -2.880 1.00 93.62 192 ALA A C 1
ATOM 1540 O O . ALA A 1 192 ? 2.056 -0.099 -2.529 1.00 93.62 192 ALA A O 1
ATOM 1541 N N . GLU A 1 193 ? 1.723 -2.007 -3.642 1.00 93.12 193 GLU A N 1
ATOM 1542 C CA . GLU A 1 193 ? 3.085 -2.064 -4.200 1.00 93.12 193 GLU A CA 1
ATOM 1543 C C . GLU A 1 193 ? 3.349 -0.919 -5.190 1.00 93.12 193 GLU A C 1
ATOM 1545 O O . GLU A 1 193 ? 4.445 -0.358 -5.181 1.00 93.12 193 GLU A O 1
ATOM 1550 N N . VAL A 1 194 ? 2.345 -0.525 -5.984 1.00 93.25 194 VAL A N 1
ATOM 1551 C CA . VAL A 1 194 ? 2.436 0.657 -6.857 1.00 93.25 194 VAL A CA 1
ATOM 1552 C C . VAL A 1 194 ? 2.514 1.939 -6.034 1.00 93.25 194 VAL A C 1
ATOM 1554 O O . VAL A 1 194 ? 3.421 2.745 -6.219 1.00 93.25 194 VAL A O 1
ATOM 1557 N N . VAL A 1 195 ? 1.597 2.111 -5.080 1.00 93.12 195 VAL A N 1
ATOM 1558 C CA . VAL A 1 195 ? 1.527 3.312 -4.233 1.00 93.12 195 VAL A CA 1
ATOM 1559 C C . VAL A 1 195 ? 2.809 3.517 -3.418 1.00 93.12 195 VAL A C 1
ATOM 1561 O O . VAL A 1 195 ? 3.255 4.648 -3.251 1.00 93.12 195 VAL A O 1
ATOM 1564 N N . SER A 1 196 ? 3.425 2.431 -2.942 1.00 89.81 196 SER A N 1
ATOM 1565 C CA . SER A 1 196 ? 4.705 2.471 -2.216 1.00 89.81 196 SER A CA 1
ATOM 1566 C C . SER A 1 196 ? 5.929 2.674 -3.117 1.00 89.81 196 SER A C 1
ATOM 1568 O O . SER A 1 196 ? 7.037 2.810 -2.607 1.00 89.81 196 SER A O 1
ATOM 1570 N N . GLY A 1 197 ? 5.754 2.683 -4.442 1.00 87.19 197 GLY A N 1
ATOM 1571 C CA . GLY A 1 197 ? 6.831 2.872 -5.413 1.00 87.19 197 GLY A CA 1
ATOM 1572 C C . GLY A 1 197 ? 7.708 1.639 -5.649 1.00 87.19 197 GLY A C 1
ATOM 1573 O O . GLY A 1 197 ? 8.712 1.744 -6.347 1.00 87.19 197 GLY A O 1
ATOM 1574 N N . LYS A 1 198 ? 7.347 0.463 -5.110 1.00 86.56 198 LYS A N 1
ATOM 1575 C CA . LYS A 1 198 ? 8.066 -0.800 -5.384 1.00 86.56 198 LYS A CA 1
ATOM 1576 C C . LYS A 1 198 ? 7.942 -1.215 -6.847 1.00 86.56 198 LYS A C 1
ATOM 1578 O O . LYS A 1 198 ? 8.858 -1.804 -7.415 1.00 86.56 198 LYS A O 1
ATOM 1583 N N . VAL A 1 199 ? 6.793 -0.922 -7.446 1.00 86.94 199 VAL A N 1
ATOM 1584 C CA . VAL A 1 199 ? 6.535 -1.065 -8.879 1.00 86.94 199 VAL A CA 1
ATOM 1585 C C . VAL A 1 199 ? 5.898 0.220 -9.396 1.00 86.94 199 VAL A C 1
ATOM 1587 O O . VAL A 1 199 ? 5.269 0.954 -8.645 1.00 86.94 199 VAL A O 1
ATOM 1590 N N . HIS A 1 200 ? 6.052 0.507 -10.685 1.00 87.75 200 HIS A N 1
ATOM 1591 C CA . HIS A 1 200 ? 5.535 1.753 -11.257 1.00 87.75 200 HIS A CA 1
ATOM 1592 C C . HIS A 1 200 ? 4.042 1.689 -11.586 1.00 87.75 200 HIS A C 1
ATOM 1594 O O . HIS A 1 200 ? 3.343 2.684 -11.453 1.00 87.75 200 HIS A O 1
ATOM 1600 N N . MET A 1 201 ? 3.547 0.527 -12.018 1.00 90.50 201 MET A N 1
ATOM 1601 C CA . MET A 1 201 ? 2.144 0.329 -12.375 1.00 90.50 201 MET A CA 1
ATOM 1602 C C . MET A 1 201 ? 1.704 -1.112 -12.147 1.00 90.50 201 MET A C 1
ATOM 1604 O O . MET A 1 201 ? 2.535 -2.020 -12.049 1.00 90.50 201 MET A O 1
ATOM 1608 N N . TYR A 1 202 ? 0.392 -1.313 -12.121 1.00 91.50 202 TYR A N 1
ATOM 1609 C CA . TYR A 1 202 ? -0.234 -2.625 -12.061 1.00 91.50 202 TYR A CA 1
ATOM 1610 C C . TYR A 1 202 ? -1.425 -2.659 -13.013 1.00 91.50 202 TYR A C 1
ATOM 1612 O O . TYR A 1 202 ? -2.259 -1.753 -12.988 1.00 91.50 202 TYR A O 1
ATOM 1620 N N . LYS A 1 203 ? -1.497 -3.700 -13.853 1.00 89.50 203 LYS A N 1
ATOM 1621 C CA . LYS A 1 203 ? -2.597 -3.903 -14.812 1.00 89.50 203 LYS A CA 1
ATOM 1622 C C . LYS A 1 203 ? -2.811 -2.714 -15.762 1.00 89.50 203 LYS A C 1
ATOM 1624 O O . LYS A 1 203 ? -3.937 -2.458 -16.163 1.00 89.50 203 LYS A O 1
ATOM 1629 N N . GLY A 1 204 ? -1.736 -2.008 -16.120 1.00 89.75 204 GLY A N 1
ATOM 1630 C CA . GLY A 1 204 ? -1.796 -0.857 -17.027 1.00 89.75 204 GLY A CA 1
ATOM 1631 C C . GLY A 1 204 ? -2.156 0.471 -16.355 1.00 89.75 204 GLY A C 1
ATOM 1632 O O . GLY A 1 204 ? -2.197 1.490 -17.033 1.00 89.75 204 GLY A O 1
ATOM 1633 N N . PHE A 1 205 ? -2.349 0.492 -15.032 1.00 93.50 205 PHE A N 1
ATOM 1634 C CA . PHE A 1 205 ? -2.737 1.694 -14.291 1.00 93.50 205 PHE A CA 1
ATOM 1635 C C . PHE A 1 205 ? -1.683 2.117 -13.271 1.00 93.50 205 PHE A C 1
ATOM 1637 O O . PHE A 1 205 ? -1.085 1.281 -12.580 1.00 93.50 205 PHE A O 1
ATOM 1644 N N . PHE A 1 206 ? -1.502 3.430 -13.135 1.00 93.69 206 PHE A N 1
ATOM 1645 C CA . PHE A 1 206 ? -0.749 4.009 -12.025 1.00 93.69 206 PHE A CA 1
ATOM 1646 C C . PHE A 1 206 ? -1.672 4.245 -10.833 1.00 93.69 206 PHE A C 1
ATOM 1648 O O . PHE A 1 206 ? -2.872 4.472 -10.987 1.00 93.69 206 PHE A O 1
ATOM 1655 N N . TRP A 1 207 ? -1.095 4.218 -9.634 1.00 95.31 207 TRP A N 1
ATOM 1656 C CA . TRP A 1 207 ? -1.832 4.391 -8.388 1.00 95.31 207 TRP A CA 1
ATOM 1657 C C . TRP A 1 207 ? -1.067 5.312 -7.451 1.00 95.31 207 TRP A C 1
ATOM 1659 O O . TRP A 1 207 ? 0.148 5.183 -7.302 1.00 95.31 207 TRP A O 1
ATOM 1669 N N . LYS A 1 208 ? -1.775 6.236 -6.802 1.00 95.31 208 LYS A N 1
ATOM 1670 C CA . LYS A 1 208 ? -1.174 7.163 -5.838 1.00 95.31 208 LYS A CA 1
ATOM 1671 C C . LYS A 1 208 ? -2.065 7.348 -4.620 1.00 95.31 208 LYS A C 1
ATOM 1673 O O . LYS A 1 208 ? -3.272 7.520 -4.767 1.00 95.31 208 LYS A O 1
ATOM 1678 N N . GLU A 1 209 ? -1.461 7.345 -3.432 1.00 94.88 209 GLU A N 1
ATOM 1679 C CA . GLU A 1 209 ? -2.154 7.641 -2.172 1.00 94.88 209 GLU A CA 1
ATOM 1680 C C . GLU A 1 209 ? -2.741 9.058 -2.194 1.00 94.88 209 GLU A C 1
ATOM 1682 O O . GLU A 1 209 ? -2.059 10.008 -2.584 1.00 94.88 209 GLU A O 1
ATOM 1687 N N . GLY A 1 210 ? -3.989 9.199 -1.757 1.00 94.56 210 GLY A N 1
ATOM 1688 C CA . GLY A 1 210 ? -4.763 10.436 -1.746 1.00 94.56 210 GLY A CA 1
ATOM 1689 C C . GLY A 1 210 ? -5.823 10.512 -2.846 1.00 94.56 210 GLY A C 1
ATOM 1690 O O . GLY A 1 210 ? -5.926 9.640 -3.710 1.00 94.56 210 GLY A O 1
ATOM 1691 N N . ILE A 1 211 ? -6.600 11.595 -2.805 1.00 95.00 211 ILE A N 1
ATOM 1692 C CA . ILE A 1 211 ? -7.580 11.968 -3.832 1.00 95.00 211 ILE A CA 1
ATOM 1693 C C . ILE A 1 211 ? -6.928 13.027 -4.723 1.00 95.00 211 ILE A C 1
ATOM 1695 O O . ILE A 1 211 ? -6.694 14.156 -4.290 1.00 95.00 211 ILE A O 1
ATOM 1699 N N . HIS A 1 212 ? -6.608 12.663 -5.962 1.00 94.50 212 HIS A N 1
ATOM 1700 C CA . HIS A 1 212 ? -5.900 13.525 -6.907 1.00 94.50 212 HIS A CA 1
ATOM 1701 C C . HIS A 1 212 ? -6.803 13.881 -8.081 1.00 94.50 212 HIS A C 1
ATOM 1703 O O . HIS A 1 212 ? -7.369 13.013 -8.733 1.00 94.50 212 HIS A O 1
ATOM 1709 N N . LYS A 1 213 ? -6.883 15.178 -8.388 1.00 93.56 213 LYS A N 1
ATOM 1710 C CA . LYS A 1 213 ? -7.587 15.699 -9.574 1.00 93.56 213 LYS A CA 1
ATOM 1711 C C . LYS A 1 213 ? -6.642 16.133 -10.696 1.00 93.56 213 LYS A C 1
ATOM 1713 O O . LYS A 1 213 ? -7.083 16.460 -11.788 1.00 93.56 213 LYS A O 1
ATOM 1718 N N . ARG A 1 214 ? -5.339 16.196 -10.414 1.00 94.06 214 ARG A N 1
ATOM 1719 C CA . ARG A 1 214 ? -4.316 16.654 -11.360 1.00 94.06 214 ARG A CA 1
ATOM 1720 C C . ARG A 1 214 ? -3.629 15.468 -12.019 1.00 94.06 214 ARG A C 1
ATOM 1722 O O . ARG A 1 214 ? -3.483 14.418 -11.398 1.00 94.06 214 ARG A O 1
ATOM 1729 N N . LYS A 1 215 ? -3.148 15.689 -13.242 1.00 93.31 215 LYS A N 1
ATOM 1730 C CA . LYS A 1 215 ? -2.349 14.727 -13.999 1.00 93.31 215 LYS A CA 1
ATOM 1731 C C . LYS A 1 215 ? -1.069 14.346 -13.245 1.00 93.31 215 LYS A C 1
ATOM 1733 O O . LYS A 1 215 ? -0.375 15.204 -12.693 1.00 93.31 215 LYS A O 1
ATOM 1738 N N . LEU A 1 216 ? -0.755 13.057 -13.224 1.00 88.94 216 LEU A N 1
ATOM 1739 C CA . LEU A 1 216 ? 0.464 12.501 -12.659 1.00 88.94 216 LEU A CA 1
ATOM 1740 C C . LEU A 1 216 ? 1.667 12.861 -13.542 1.00 88.94 216 LEU A C 1
ATOM 1742 O O . LEU A 1 216 ? 1.646 12.679 -14.756 1.00 88.94 216 LEU A O 1
ATOM 1746 N N . ASN A 1 217 ? 2.745 13.353 -12.928 1.00 85.88 217 ASN A N 1
ATOM 1747 C CA . ASN A 1 217 ? 3.983 13.650 -13.646 1.00 85.88 217 ASN A CA 1
ATOM 1748 C C . ASN A 1 217 ? 4.816 12.371 -13.820 1.00 85.88 217 ASN A C 1
ATOM 1750 O O . ASN A 1 217 ? 5.608 12.018 -12.942 1.00 85.88 217 ASN A O 1
ATOM 1754 N N . LEU A 1 218 ? 4.638 11.693 -14.956 1.00 80.12 218 LEU A N 1
ATOM 1755 C CA . LEU A 1 218 ? 5.361 10.461 -15.289 1.00 80.12 218 LEU A CA 1
ATOM 1756 C C . LEU A 1 218 ? 6.877 10.684 -15.444 1.00 80.12 218 LEU A C 1
ATOM 1758 O O . LEU A 1 218 ? 7.664 9.839 -15.028 1.00 80.12 218 LEU A O 1
ATOM 1762 N N . GLY A 1 219 ? 7.309 11.857 -15.920 1.00 73.31 219 GLY A N 1
ATOM 1763 C CA . GLY A 1 219 ? 8.736 12.187 -16.041 1.00 73.31 219 GLY A CA 1
ATOM 1764 C C . GLY A 1 219 ? 9.460 12.268 -14.690 1.00 73.31 219 GLY A C 1
ATOM 1765 O O . GLY A 1 219 ? 10.646 11.961 -14.595 1.00 73.31 219 GLY A O 1
ATOM 1766 N N . LYS A 1 220 ? 8.758 12.622 -13.602 1.00 75.31 220 LYS A N 1
ATOM 1767 C CA . LYS A 1 220 ? 9.326 12.561 -12.241 1.00 75.31 220 LYS A CA 1
ATOM 1768 C C . LYS A 1 220 ? 9.555 11.117 -11.780 1.00 75.31 220 LYS A C 1
ATOM 1770 O O . LYS A 1 220 ? 10.503 10.863 -11.045 1.00 75.31 220 LYS A O 1
ATOM 1775 N N . ILE A 1 221 ? 8.704 10.187 -12.212 1.00 71.44 221 ILE A N 1
ATOM 1776 C CA . ILE A 1 221 ? 8.832 8.762 -11.890 1.00 71.44 221 ILE A CA 1
ATOM 1777 C C . ILE A 1 221 ? 10.078 8.177 -12.576 1.00 71.44 221 ILE A C 1
ATOM 1779 O O . ILE A 1 221 ? 10.818 7.424 -11.950 1.00 71.44 221 ILE A O 1
ATOM 1783 N N . GLU A 1 222 ? 10.374 8.590 -13.813 1.00 66.19 222 GLU A N 1
ATOM 1784 C CA . GLU A 1 222 ? 11.568 8.155 -14.558 1.00 66.19 222 GLU A CA 1
ATOM 1785 C C . GLU A 1 222 ? 12.892 8.538 -13.889 1.00 66.19 222 GLU A C 1
ATOM 1787 O O . GLU A 1 222 ? 13.798 7.706 -13.811 1.00 66.19 222 GLU A O 1
ATOM 1792 N N . ARG A 1 223 ? 13.002 9.776 -13.386 1.00 61.78 223 ARG A N 1
ATOM 1793 C CA . ARG A 1 223 ? 14.251 10.314 -12.811 1.00 61.78 223 ARG A CA 1
ATOM 1794 C C . ARG A 1 223 ? 14.665 9.654 -11.498 1.00 61.78 223 ARG A C 1
ATOM 1796 O O . ARG A 1 223 ? 15.843 9.659 -11.167 1.00 61.78 223 ARG A O 1
ATOM 1803 N N . ASN A 1 224 ? 13.717 9.082 -10.760 1.00 60.28 224 ASN A N 1
ATOM 1804 C CA . ASN A 1 224 ? 13.991 8.453 -9.467 1.00 60.28 224 ASN A CA 1
ATOM 1805 C C . ASN A 1 224 ? 14.581 7.036 -9.593 1.00 60.28 224 ASN A C 1
ATOM 1807 O O . ASN A 1 224 ? 14.886 6.410 -8.580 1.00 60.28 224 ASN A O 1
ATOM 1811 N N . VAL A 1 225 ? 14.743 6.513 -10.813 1.00 63.81 225 VAL A N 1
ATOM 1812 C CA . VAL A 1 225 ? 15.378 5.213 -11.048 1.00 63.81 225 VAL A CA 1
ATOM 1813 C C . VAL A 1 225 ? 16.884 5.418 -11.189 1.00 63.81 225 VAL A C 1
ATOM 1815 O O . VAL A 1 225 ? 17.351 5.888 -12.225 1.00 63.81 225 VAL A O 1
ATOM 1818 N N . THR A 1 226 ? 17.659 5.026 -10.180 1.00 57.19 226 THR A N 1
ATOM 1819 C CA . THR A 1 226 ? 19.124 4.982 -10.266 1.00 57.19 226 THR A CA 1
ATOM 1820 C C . THR A 1 226 ? 19.528 4.004 -11.366 1.00 57.19 226 THR A C 1
ATOM 1822 O O . THR A 1 226 ? 19.240 2.807 -11.288 1.00 57.19 226 THR A O 1
ATOM 1825 N N . ARG A 1 227 ? 20.174 4.502 -12.424 1.00 69.94 227 ARG A N 1
ATOM 1826 C CA . ARG A 1 227 ? 20.666 3.678 -13.533 1.00 69.94 227 ARG A CA 1
ATOM 1827 C C . ARG A 1 227 ? 22.156 3.865 -13.706 1.00 69.94 227 ARG A C 1
ATOM 1829 O O . ARG A 1 227 ? 22.691 4.952 -13.520 1.00 69.94 227 ARG A O 1
ATOM 1836 N N . GLU A 1 228 ? 22.806 2.780 -14.101 1.00 81.75 228 GLU A N 1
ATOM 1837 C CA . GLU A 1 228 ? 24.182 2.815 -14.570 1.00 81.75 228 GLU A CA 1
ATOM 1838 C C . GLU A 1 228 ? 24.267 3.769 -15.770 1.00 81.75 228 GLU A C 1
ATOM 1840 O O . GLU A 1 228 ? 23.574 3.569 -16.768 1.00 81.75 228 GLU A O 1
ATOM 1845 N N . THR A 1 229 ? 25.084 4.815 -15.668 1.00 85.62 229 THR A N 1
ATOM 1846 C CA . THR A 1 229 ? 25.243 5.835 -16.717 1.00 85.62 229 THR A CA 1
ATOM 1847 C C . THR A 1 229 ? 26.202 5.398 -17.822 1.00 85.62 229 THR A C 1
ATOM 1849 O O . THR A 1 229 ? 26.173 5.950 -18.918 1.00 85.62 229 THR A O 1
ATOM 1852 N N . ILE A 1 230 ? 27.027 4.380 -17.570 1.00 89.38 230 ILE A N 1
ATOM 1853 C CA . ILE A 1 230 ? 28.022 3.849 -18.507 1.00 89.38 230 ILE A CA 1
ATOM 1854 C C . ILE A 1 230 ? 27.898 2.328 -18.548 1.00 89.38 230 ILE A C 1
ATOM 1856 O O . ILE A 1 230 ? 27.756 1.706 -17.511 1.00 89.38 230 ILE A O 1
ATOM 1860 N N . HIS A 1 231 ? 28.007 1.692 -19.713 1.00 92.44 231 HIS A N 1
ATOM 1861 C CA . HIS A 1 231 ? 28.000 0.230 -19.819 1.00 92.44 231 HIS A CA 1
ATOM 1862 C C . HIS A 1 231 ? 29.338 -0.385 -19.345 1.00 92.44 231 HIS A C 1
ATOM 1864 O O . HIS A 1 231 ? 30.202 -0.727 -20.158 1.00 92.44 231 HIS A O 1
ATOM 1870 N N . THR A 1 232 ? 29.535 -0.531 -18.029 1.00 90.62 232 THR A N 1
ATOM 1871 C CA . THR A 1 232 ? 30.842 -0.894 -17.437 1.00 90.62 232 THR A CA 1
ATOM 1872 C C . THR A 1 232 ? 31.347 -2.278 -17.850 1.00 90.62 232 THR A C 1
ATOM 1874 O O . THR A 1 232 ? 32.540 -2.445 -18.117 1.00 90.62 232 THR A O 1
ATOM 1877 N N . SER A 1 233 ? 30.458 -3.268 -17.967 1.00 91.31 233 SER A N 1
ATOM 1878 C CA . SER A 1 233 ? 30.817 -4.631 -18.380 1.00 91.31 233 SER A CA 1
ATOM 1879 C C . SER A 1 233 ? 31.384 -4.669 -19.802 1.00 91.31 233 SER A C 1
ATOM 1881 O O . SER A 1 233 ? 32.430 -5.280 -20.039 1.00 91.31 233 SER A O 1
ATOM 1883 N N . LEU A 1 234 ? 30.753 -3.957 -20.742 1.00 92.38 234 LEU A N 1
ATOM 1884 C CA . LEU A 1 234 ? 31.255 -3.839 -22.108 1.00 92.38 234 LEU A CA 1
ATOM 1885 C C . LEU A 1 234 ? 32.521 -2.978 -22.173 1.00 92.38 234 LEU A C 1
ATOM 1887 O O . LEU A 1 234 ? 33.464 -3.368 -22.856 1.00 92.38 234 LEU A O 1
ATOM 1891 N N . LYS A 1 235 ? 32.600 -1.876 -21.410 1.00 92.69 235 LYS A N 1
ATOM 1892 C CA . LYS A 1 235 ? 33.825 -1.061 -21.277 1.00 92.69 235 LYS A CA 1
ATOM 1893 C C . LYS A 1 235 ? 35.024 -1.926 -20.862 1.00 92.69 235 LYS A C 1
ATOM 1895 O O . LYS A 1 235 ? 36.089 -1.846 -21.476 1.00 92.69 235 LYS A O 1
ATOM 1900 N N . LYS A 1 236 ? 34.840 -2.809 -19.870 1.00 91.56 236 LYS A N 1
ATOM 1901 C CA . LYS A 1 236 ? 35.865 -3.764 -19.413 1.00 91.56 236 LYS A CA 1
ATOM 1902 C C . LYS A 1 236 ? 36.237 -4.768 -20.507 1.00 91.56 236 LYS A C 1
ATOM 1904 O O . LYS A 1 236 ? 37.426 -4.998 -20.723 1.00 91.56 236 LYS A O 1
ATOM 1909 N N . ARG A 1 237 ? 35.249 -5.334 -21.210 1.00 91.44 237 ARG A N 1
ATOM 1910 C CA . ARG A 1 237 ? 35.469 -6.300 -22.304 1.00 91.44 237 ARG A CA 1
ATOM 1911 C C . ARG A 1 237 ? 36.224 -5.681 -23.487 1.00 91.44 237 ARG A C 1
ATOM 1913 O O . ARG A 1 237 ? 37.086 -6.334 -24.061 1.00 91.44 237 ARG A O 1
ATOM 1920 N N . LEU A 1 238 ? 35.969 -4.408 -23.787 1.00 91.19 238 LEU A N 1
ATOM 1921 C CA . LEU A 1 238 ? 36.680 -3.628 -24.806 1.00 91.19 238 LEU A CA 1
ATOM 1922 C C . LEU A 1 238 ? 38.067 -3.138 -24.354 1.00 91.19 238 LEU A C 1
ATOM 1924 O O . LEU A 1 238 ? 38.756 -2.475 -25.121 1.00 91.19 238 LEU A O 1
ATOM 1928 N N . ARG A 1 239 ? 38.495 -3.457 -23.123 1.00 89.25 239 ARG A N 1
ATOM 1929 C CA . ARG A 1 239 ? 39.788 -3.050 -22.540 1.00 89.25 239 ARG A CA 1
ATOM 1930 C C . ARG A 1 239 ? 39.994 -1.527 -22.491 1.00 89.25 239 ARG A C 1
ATOM 1932 O O . ARG A 1 239 ? 41.125 -1.058 -22.435 1.00 89.25 239 ARG A O 1
ATOM 1939 N N . LEU A 1 240 ? 38.905 -0.762 -22.421 1.00 86.44 240 LEU A N 1
ATOM 1940 C CA . LEU A 1 240 ? 38.898 0.702 -22.324 1.00 86.44 240 LEU A CA 1
ATOM 1941 C C . LEU A 1 240 ? 39.093 1.149 -20.862 1.00 86.44 240 LEU A C 1
ATOM 1943 O O . LEU A 1 240 ? 38.189 1.705 -20.232 1.00 86.44 240 LEU A O 1
ATOM 1947 N N . ARG A 1 241 ? 40.253 0.821 -20.279 1.00 77.69 241 ARG A N 1
ATOM 1948 C CA . ARG A 1 241 ? 40.616 1.188 -18.896 1.00 77.69 241 ARG A CA 1
ATOM 1949 C C . ARG A 1 241 ? 41.186 2.608 -18.862 1.00 77.69 241 ARG A C 1
ATOM 1951 O O . ARG A 1 241 ? 41.915 2.979 -19.769 1.00 77.69 241 ARG A O 1
ATOM 1958 N N . ASN A 1 242 ? 40.865 3.370 -17.815 1.00 75.81 242 ASN A N 1
ATOM 1959 C CA . ASN A 1 242 ? 41.387 4.726 -17.568 1.00 75.81 242 ASN A CA 1
ATOM 1960 C C . ASN A 1 242 ? 41.138 5.747 -18.696 1.00 75.81 242 ASN A C 1
ATOM 1962 O O . ASN A 1 242 ? 41.834 6.750 -18.784 1.00 75.81 242 ASN A O 1
ATOM 1966 N N . ILE A 1 243 ? 40.142 5.499 -19.550 1.00 77.12 243 ILE A N 1
ATOM 1967 C CA . ILE A 1 243 ? 39.694 6.467 -20.553 1.00 77.12 243 ILE A CA 1
ATOM 1968 C C . ILE A 1 243 ? 38.707 7.429 -19.897 1.00 77.12 243 ILE A C 1
ATOM 1970 O O . ILE A 1 243 ? 37.757 6.973 -19.239 1.00 77.12 243 ILE A O 1
ATOM 1974 N N . ASP A 1 244 ? 38.957 8.721 -20.109 1.00 75.06 244 ASP A N 1
ATOM 1975 C CA . ASP A 1 244 ? 38.055 9.822 -19.780 1.00 75.06 244 ASP A CA 1
ATOM 1976 C C . ASP A 1 244 ? 36.637 9.514 -20.302 1.00 75.06 244 ASP A C 1
ATOM 1978 O O . ASP A 1 244 ? 36.504 9.117 -21.465 1.00 75.06 244 ASP A O 1
ATOM 1982 N N . PRO A 1 245 ? 35.582 9.630 -19.472 1.00 71.56 245 PRO A N 1
ATOM 1983 C CA . PRO A 1 245 ? 34.199 9.467 -19.909 1.00 71.56 245 PRO A CA 1
ATOM 1984 C C . PRO A 1 245 ? 33.852 10.162 -21.233 1.00 71.56 245 PRO A C 1
ATOM 1986 O O . PRO A 1 245 ? 33.130 9.559 -22.030 1.00 71.56 245 PRO A O 1
ATOM 1989 N N . ASP A 1 246 ? 34.410 11.345 -21.501 1.00 73.88 246 ASP A N 1
ATOM 1990 C CA . ASP A 1 246 ? 34.126 12.129 -22.712 1.00 73.88 246 ASP A CA 1
ATOM 1991 C C . ASP A 1 246 ? 34.761 11.535 -23.980 1.00 73.88 246 ASP A C 1
ATOM 1993 O O . ASP A 1 246 ? 34.288 11.758 -25.094 1.00 73.88 246 ASP A O 1
ATOM 1997 N N . ASN A 1 247 ? 35.789 10.701 -23.816 1.00 83.31 247 ASN A N 1
ATOM 1998 C CA . ASN A 1 247 ? 36.487 10.010 -24.901 1.00 83.31 247 ASN A CA 1
ATOM 1999 C C . ASN A 1 247 ? 35.990 8.571 -25.118 1.00 83.31 247 ASN A C 1
ATOM 2001 O O . ASN A 1 247 ? 36.551 7.819 -25.922 1.00 83.31 247 ASN A O 1
ATOM 2005 N N . LEU A 1 248 ? 34.958 8.140 -24.388 1.00 90.50 248 LEU A N 1
ATOM 2006 C CA . LEU A 1 248 ? 34.376 6.819 -24.588 1.00 90.50 248 LEU A CA 1
ATOM 2007 C C . LEU A 1 248 ? 33.557 6.768 -25.883 1.00 90.50 248 LEU A C 1
ATOM 2009 O O . LEU A 1 248 ? 32.883 7.737 -26.233 1.00 90.50 248 LEU A O 1
ATOM 2013 N N . PRO A 1 249 ? 33.520 5.605 -26.565 1.00 93.56 249 PRO A N 1
ATOM 2014 C CA . PRO A 1 249 ? 32.569 5.380 -27.640 1.00 93.56 249 PRO A CA 1
ATOM 2015 C C 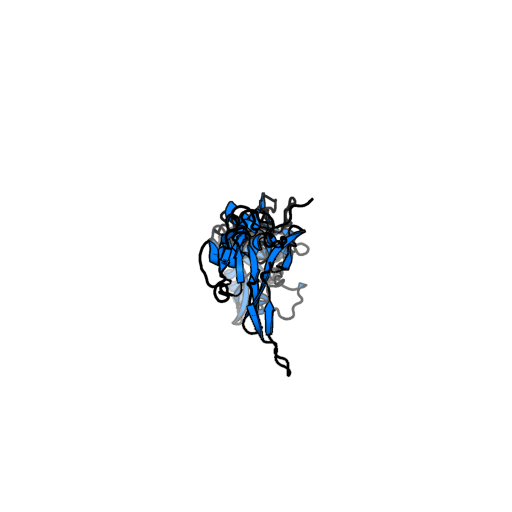. PRO A 1 249 ? 31.150 5.774 -27.199 1.00 93.56 249 PRO A C 1
ATOM 2017 O O . PRO A 1 249 ? 30.678 5.246 -26.184 1.00 93.56 249 PRO A O 1
ATOM 2020 N N . PRO A 1 250 ? 30.444 6.647 -27.946 1.00 94.50 250 PRO A N 1
ATOM 2021 C CA . PRO A 1 250 ? 29.162 7.209 -27.517 1.00 94.50 250 PRO A CA 1
ATOM 2022 C C . PRO A 1 250 ? 28.128 6.157 -27.104 1.00 94.50 250 PRO A C 1
ATOM 2024 O O . PRO A 1 250 ? 27.340 6.359 -26.183 1.00 94.50 250 PRO A O 1
ATOM 2027 N N . PHE A 1 251 ? 28.158 4.984 -27.736 1.00 94.44 251 PHE A N 1
ATOM 2028 C CA . PHE A 1 251 ? 27.263 3.876 -27.419 1.00 94.44 251 PHE A CA 1
ATOM 2029 C C . PHE A 1 251 ? 27.448 3.237 -26.035 1.00 94.44 251 PHE A C 1
ATOM 2031 O O . PHE A 1 251 ? 26.594 2.458 -25.609 1.00 94.44 251 PHE A O 1
ATOM 2038 N N . LEU A 1 252 ? 28.537 3.542 -25.326 1.00 94.25 252 LEU A N 1
ATOM 2039 C CA . LEU A 1 252 ? 28.724 3.139 -23.933 1.00 94.25 252 LEU A CA 1
ATOM 2040 C C . LEU A 1 252 ? 28.000 4.067 -22.953 1.00 94.25 252 LEU A C 1
ATOM 2042 O O . LEU A 1 252 ? 27.769 3.644 -21.822 1.00 94.25 252 LEU A O 1
ATOM 2046 N N . ASN A 1 253 ? 27.631 5.285 -23.365 1.00 92.94 253 ASN A N 1
ATOM 2047 C CA . ASN A 1 253 ? 26.861 6.219 -22.549 1.00 92.94 253 ASN A CA 1
ATOM 2048 C C . ASN A 1 253 ? 25.382 5.798 -22.522 1.00 92.94 253 ASN A C 1
ATOM 2050 O O . ASN A 1 253 ? 24.677 5.868 -23.534 1.00 92.94 253 ASN A O 1
ATOM 2054 N N . LEU A 1 254 ? 24.909 5.385 -21.346 1.00 92.50 254 LEU A N 1
ATOM 2055 C CA . LEU A 1 254 ? 23.551 4.905 -21.093 1.00 92.50 254 LEU A CA 1
ATOM 2056 C C . LEU A 1 254 ? 22.587 5.999 -20.588 1.00 92.50 254 LEU A C 1
ATOM 2058 O O . LEU A 1 254 ? 21.416 5.697 -20.352 1.00 92.50 254 LEU A O 1
ATOM 2062 N N . SER A 1 255 ? 23.039 7.252 -20.446 1.00 89.69 255 SER A N 1
ATOM 2063 C CA . SER A 1 255 ? 22.176 8.391 -20.091 1.00 89.69 255 SER A CA 1
ATOM 2064 C C . SER A 1 255 ? 21.108 8.633 -21.158 1.00 89.69 255 SER A C 1
ATOM 2066 O O . SER A 1 255 ? 21.401 8.614 -22.342 1.00 89.69 255 SER A O 1
ATOM 2068 N N . THR A 1 256 ? 19.861 8.910 -20.800 1.00 89.12 256 THR A N 1
ATOM 2069 C CA . THR A 1 256 ? 18.830 9.250 -21.802 1.00 89.12 256 THR A CA 1
ATOM 2070 C C . THR A 1 256 ? 19.014 10.644 -22.411 1.00 89.12 256 THR A C 1
ATOM 2072 O O . THR A 1 256 ? 18.356 10.975 -23.396 1.00 89.12 256 THR A O 1
ATOM 2075 N N . GLU A 1 257 ? 19.914 11.456 -21.857 1.00 89.44 257 GLU A N 1
ATOM 2076 C CA . GLU A 1 257 ? 20.240 12.780 -22.378 1.00 89.44 257 GLU A CA 1
ATOM 2077 C C . GLU A 1 257 ? 20.997 12.684 -23.712 1.00 89.44 257 GLU A C 1
ATOM 2079 O O . GLU A 1 257 ? 21.813 11.782 -23.949 1.00 89.44 257 GLU A O 1
ATOM 2084 N N . SER A 1 258 ? 20.678 13.613 -24.615 1.00 91.25 258 SER A N 1
ATOM 2085 C CA . SER A 1 258 ? 21.337 13.699 -25.920 1.00 91.25 258 SER A CA 1
ATOM 2086 C C . SER A 1 258 ? 22.644 14.467 -25.787 1.00 91.25 258 SER A C 1
ATOM 2088 O O . SER A 1 258 ? 22.685 15.507 -25.132 1.00 91.25 258 SER A O 1
ATOM 2090 N N . MET A 1 259 ? 23.702 13.970 -26.425 1.00 92.31 259 MET A N 1
ATOM 2091 C CA . MET A 1 259 ? 24.965 14.709 -26.501 1.00 92.31 259 MET A CA 1
ATOM 2092 C C . MET A 1 259 ? 24.855 15.897 -27.473 1.00 92.31 259 MET A C 1
ATOM 2094 O O . MET A 1 259 ? 24.016 15.874 -28.381 1.00 92.31 259 MET A O 1
ATOM 2098 N N . PRO A 1 260 ? 25.729 16.912 -27.357 1.00 94.19 260 PRO A N 1
ATOM 2099 C CA . PRO A 1 260 ? 25.818 17.982 -28.347 1.00 94.19 260 PRO A CA 1
ATOM 2100 C C . PRO A 1 260 ? 25.985 17.436 -29.779 1.00 94.19 260 PRO A C 1
ATOM 2102 O O . PRO A 1 260 ? 26.857 16.608 -30.057 1.00 94.19 260 PRO A O 1
ATOM 2105 N N . GLY A 1 261 ? 25.114 17.875 -30.694 1.00 94.25 261 GLY A N 1
ATOM 2106 C CA . GLY A 1 261 ? 25.099 17.429 -32.097 1.00 94.25 261 GLY A CA 1
ATOM 2107 C C . GLY A 1 261 ? 24.490 16.039 -32.343 1.00 94.25 261 GLY A C 1
ATOM 2108 O O . GLY A 1 261 ? 24.434 15.586 -33.493 1.00 94.25 261 GLY A O 1
ATOM 2109 N N . GLU A 1 262 ? 24.006 15.359 -31.300 1.00 96.50 262 GLU A N 1
ATOM 2110 C CA . GLU A 1 262 ? 23.342 14.068 -31.435 1.00 96.50 262 GLU A CA 1
ATOM 2111 C C . GLU A 1 262 ? 21.914 14.227 -31.978 1.00 96.50 262 GLU A C 1
ATOM 2113 O O . GLU A 1 262 ? 21.078 14.951 -31.439 1.00 96.50 262 GLU A O 1
ATOM 2118 N N . ARG A 1 263 ? 21.618 13.504 -33.058 1.00 97.12 263 ARG A N 1
ATOM 2119 C CA . ARG A 1 263 ? 20.326 13.481 -33.747 1.00 97.12 263 ARG A CA 1
ATOM 2120 C C . ARG A 1 263 ? 19.792 12.061 -33.765 1.00 97.12 263 ARG A C 1
ATOM 2122 O O . ARG A 1 263 ? 20.525 11.135 -34.099 1.00 97.12 263 ARG A O 1
ATOM 2129 N N . TRP A 1 264 ? 18.503 11.906 -33.482 1.00 98.00 264 TRP A N 1
ATOM 2130 C CA . TRP A 1 264 ? 17.824 10.614 -33.384 1.00 98.00 264 TRP A CA 1
ATOM 2131 C C . TRP A 1 264 ? 16.808 10.431 -34.511 1.00 98.00 264 TRP A C 1
ATOM 2133 O O . TRP A 1 264 ? 16.045 11.347 -34.808 1.00 98.00 264 TRP A O 1
ATOM 2143 N N . LYS A 1 265 ? 16.757 9.233 -35.099 1.00 98.06 265 LYS A N 1
ATOM 2144 C CA . LYS A 1 265 ? 15.728 8.822 -36.068 1.00 98.06 265 LYS A CA 1
ATOM 2145 C C . LYS A 1 265 ? 15.118 7.484 -35.659 1.00 98.06 265 LYS A C 1
ATOM 2147 O O . LYS A 1 265 ? 15.777 6.689 -34.988 1.00 98.06 265 LYS A O 1
ATOM 2152 N N . ASP A 1 266 ? 13.866 7.246 -36.040 1.00 97.75 266 ASP A N 1
ATOM 2153 C CA . ASP A 1 266 ? 13.197 5.964 -35.810 1.00 97.75 266 ASP A CA 1
ATOM 2154 C C . ASP A 1 266 ? 13.914 4.821 -36.536 1.00 97.75 266 ASP A C 1
ATOM 2156 O O . ASP A 1 266 ? 14.383 4.967 -37.668 1.00 97.75 266 ASP A O 1
ATOM 2160 N N . ALA A 1 267 ? 14.047 3.689 -35.846 1.00 96.50 267 ALA A N 1
ATOM 2161 C CA . ALA A 1 267 ? 14.647 2.494 -36.417 1.00 96.50 267 ALA A CA 1
ATOM 2162 C C . ALA A 1 267 ? 13.668 1.864 -37.432 1.00 96.50 267 ALA A C 1
ATOM 2164 O O . ALA A 1 267 ? 12.531 1.580 -37.050 1.00 96.50 267 ALA A O 1
ATOM 2165 N N . PRO A 1 268 ? 14.084 1.600 -38.687 1.00 95.31 268 PRO A N 1
ATOM 2166 C CA . PRO A 1 268 ? 13.200 1.059 -39.719 1.00 95.31 268 PRO A CA 1
ATOM 2167 C C . PRO A 1 268 ? 12.546 -0.265 -39.301 1.00 95.31 268 PRO A C 1
ATOM 2169 O O . PRO A 1 268 ? 13.234 -1.196 -38.874 1.00 95.31 268 PRO A O 1
ATOM 2172 N N . GLY A 1 269 ? 11.219 -0.348 -39.415 1.00 93.12 269 GLY A N 1
ATOM 2173 C CA . GLY A 1 269 ? 10.403 -1.492 -38.993 1.00 93.12 269 GLY A CA 1
ATOM 2174 C C . GLY A 1 269 ? 10.084 -1.536 -37.490 1.00 93.12 269 GLY A C 1
ATOM 2175 O O . GLY A 1 269 ? 9.354 -2.429 -37.040 1.00 93.12 269 GLY A O 1
ATOM 2176 N N . TYR A 1 270 ? 10.610 -0.586 -36.716 1.00 94.31 270 TYR A N 1
ATOM 2177 C CA . TYR A 1 270 ? 10.458 -0.441 -35.265 1.00 94.31 270 TYR A CA 1
ATOM 2178 C C . TYR A 1 270 ? 10.025 0.981 -34.869 1.00 94.31 270 TYR A C 1
ATOM 2180 O O . TYR A 1 270 ? 10.321 1.446 -33.762 1.00 94.31 270 TYR A O 1
ATOM 2188 N N . GLU A 1 271 ? 9.327 1.670 -35.767 1.00 94.81 271 GLU A N 1
ATOM 2189 C CA . GLU A 1 271 ? 8.825 3.026 -35.580 1.00 94.81 271 GLU A CA 1
ATOM 2190 C C . GLU A 1 271 ? 7.972 3.115 -34.306 1.00 94.81 271 GLU A C 1
ATOM 2192 O O . GLU A 1 271 ? 7.150 2.240 -34.023 1.00 94.81 271 GLU A O 1
ATOM 2197 N N . GLY A 1 272 ? 8.220 4.139 -33.483 1.00 90.81 272 GLY A N 1
ATOM 2198 C CA . GLY A 1 272 ? 7.535 4.306 -32.195 1.00 90.81 272 GLY A CA 1
ATOM 2199 C C . GLY A 1 272 ? 7.990 3.350 -31.082 1.00 90.81 272 GLY A C 1
ATOM 2200 O O . GLY A 1 272 ? 7.530 3.476 -29.950 1.00 90.81 272 GLY A O 1
ATOM 2201 N N . LEU A 1 273 ? 8.925 2.429 -31.348 1.00 92.69 273 LEU A N 1
ATOM 2202 C CA . LEU A 1 273 ? 9.489 1.521 -30.341 1.00 92.69 273 LEU A CA 1
ATOM 2203 C C . LEU A 1 273 ? 10.972 1.782 -30.070 1.00 92.69 273 LEU A C 1
ATOM 2205 O O . LEU A 1 273 ? 11.410 1.679 -28.922 1.00 92.69 273 LEU A O 1
ATOM 2209 N N . TYR A 1 274 ? 11.751 2.090 -31.110 1.00 96.44 274 TYR A N 1
ATOM 2210 C CA . TYR A 1 274 ? 13.196 2.277 -31.006 1.00 96.44 274 TYR A CA 1
ATOM 2211 C C . TYR A 1 274 ? 13.679 3.434 -31.881 1.00 96.44 274 TYR A C 1
ATOM 2213 O O . TYR A 1 274 ? 13.219 3.611 -33.007 1.00 96.44 274 TYR A O 1
ATOM 2221 N N . LYS A 1 275 ? 14.675 4.176 -31.385 1.00 97.75 275 LYS A N 1
ATOM 2222 C CA . LYS A 1 275 ? 15.401 5.198 -32.152 1.00 97.75 275 LYS A CA 1
ATOM 2223 C C . LYS A 1 275 ? 16.896 4.909 -32.167 1.00 97.75 275 LYS A C 1
ATOM 2225 O O . LYS A 1 275 ? 17.431 4.344 -31.213 1.00 97.75 275 LYS A O 1
ATOM 2230 N N . VAL A 1 276 ? 17.566 5.321 -33.238 1.00 98.00 276 VAL A N 1
ATOM 2231 C CA . VAL A 1 276 ? 19.023 5.236 -33.409 1.00 98.00 276 VAL A CA 1
ATOM 2232 C C . VAL A 1 276 ? 19.580 6.630 -33.661 1.00 98.00 276 VAL A C 1
ATOM 2234 O O . VAL A 1 276 ? 18.971 7.422 -34.386 1.00 98.00 276 VAL A O 1
ATOM 2237 N N . SER A 1 277 ? 20.719 6.939 -33.046 1.00 98.19 277 SER A N 1
ATOM 2238 C CA . SER A 1 277 ? 21.395 8.219 -33.203 1.00 98.19 277 SER A CA 1
ATOM 2239 C C . SER A 1 277 ? 22.497 8.188 -34.253 1.00 98.19 277 SER A C 1
ATOM 2241 O O . SER A 1 277 ? 23.064 7.137 -34.555 1.00 98.19 277 SER A O 1
ATOM 2243 N N . ASN A 1 278 ? 22.857 9.360 -34.777 1.00 97.81 278 ASN A N 1
ATOM 2244 C CA . ASN A 1 278 ? 24.002 9.528 -35.677 1.00 97.81 278 ASN A CA 1
ATOM 2245 C C . ASN A 1 278 ? 25.355 9.194 -35.024 1.00 97.81 278 ASN A C 1
ATOM 2247 O O . ASN A 1 278 ? 26.345 9.085 -35.741 1.00 97.81 278 ASN A O 1
ATOM 2251 N N . TYR A 1 279 ? 25.415 9.037 -33.699 1.00 97.31 279 TYR A N 1
ATOM 2252 C CA . TYR A 1 279 ? 26.605 8.595 -32.960 1.00 97.31 279 TYR A CA 1
ATOM 2253 C C . TYR A 1 279 ? 26.598 7.086 -32.665 1.00 97.31 279 TYR A C 1
ATOM 2255 O O . TYR A 1 279 ? 27.486 6.577 -31.981 1.00 97.31 279 TYR A O 1
ATOM 2263 N N . GLY A 1 280 ? 25.603 6.353 -33.173 1.00 96.25 280 GLY A N 1
ATOM 2264 C CA . GLY A 1 280 ? 25.488 4.909 -32.990 1.00 96.25 280 GLY A CA 1
ATOM 2265 C C . GLY A 1 280 ? 24.966 4.485 -31.626 1.00 96.25 280 GLY A C 1
ATOM 2266 O O . GLY A 1 280 ? 25.204 3.355 -31.205 1.00 96.25 280 GLY A O 1
ATOM 2267 N N . ARG A 1 281 ? 24.221 5.351 -30.935 1.00 96.94 281 ARG A N 1
ATOM 2268 C CA . ARG A 1 281 ? 23.418 4.947 -29.777 1.00 96.94 281 ARG A CA 1
ATOM 2269 C C . ARG A 1 281 ? 22.066 4.441 -30.255 1.00 96.94 281 ARG A C 1
ATOM 2271 O O . ARG A 1 281 ? 21.500 4.955 -31.214 1.00 96.94 281 ARG A O 1
ATOM 2278 N N . GLY A 1 282 ? 21.537 3.427 -29.584 1.00 96.06 282 GLY A N 1
ATOM 2279 C CA . GLY A 1 282 ? 20.160 2.975 -29.764 1.00 96.06 282 GLY A CA 1
ATOM 2280 C C . GLY A 1 282 ? 19.389 3.208 -28.477 1.00 96.06 282 GLY A C 1
ATOM 2281 O O . GLY A 1 282 ? 19.930 2.957 -27.406 1.00 96.06 282 GLY A O 1
ATOM 2282 N N . LYS A 1 283 ? 18.135 3.648 -28.549 1.00 94.75 283 LYS A N 1
ATOM 2283 C CA . LYS A 1 283 ? 17.256 3.748 -27.380 1.00 94.75 283 LYS A CA 1
ATOM 2284 C C . LYS A 1 283 ? 15.927 3.062 -27.634 1.00 94.75 283 LYS A C 1
ATOM 2286 O O . LYS A 1 283 ? 15.408 3.107 -28.747 1.00 94.75 283 LYS A O 1
ATOM 2291 N N . ALA A 1 284 ? 15.403 2.405 -26.606 1.00 94.06 284 ALA A N 1
ATOM 2292 C CA . ALA A 1 284 ? 14.025 1.940 -26.586 1.00 94.06 284 ALA A CA 1
ATOM 2293 C C . ALA A 1 284 ? 13.169 3.059 -26.007 1.00 94.06 284 ALA A C 1
ATOM 2295 O O . ALA A 1 284 ? 13.490 3.570 -24.932 1.00 94.06 284 ALA A O 1
ATOM 2296 N N . LEU A 1 285 ? 12.108 3.424 -26.720 1.00 91.38 285 LEU A N 1
ATOM 2297 C CA . LEU A 1 285 ? 11.166 4.436 -26.266 1.00 91.38 285 LEU A CA 1
ATOM 2298 C C . LEU A 1 285 ? 10.333 3.898 -25.100 1.00 91.38 285 LEU A C 1
ATOM 2300 O O . LEU A 1 285 ? 10.173 2.680 -24.935 1.00 91.38 285 LEU A O 1
ATOM 2304 N N . GLN A 1 286 ? 9.814 4.822 -24.293 1.00 87.25 286 GLN A N 1
ATOM 2305 C CA . GLN A 1 286 ? 8.877 4.496 -23.226 1.00 87.25 286 GLN A CA 1
ATOM 2306 C C . GLN A 1 286 ? 7.703 3.694 -23.801 1.00 87.25 286 GLN A C 1
ATOM 2308 O O . GLN A 1 286 ? 7.121 4.064 -24.820 1.00 87.25 286 GLN A O 1
ATOM 2313 N N . LYS A 1 287 ? 7.349 2.587 -23.146 1.00 84.62 287 LYS A N 1
ATOM 2314 C CA . LYS A 1 287 ? 6.221 1.749 -23.562 1.00 84.62 287 LYS A CA 1
ATOM 2315 C C . LYS A 1 287 ? 5.591 1.011 -22.397 1.00 84.62 287 LYS A C 1
ATOM 2317 O O . LYS A 1 287 ? 6.223 0.782 -21.370 1.00 84.62 287 LYS A O 1
ATOM 2322 N N . ILE A 1 288 ? 4.371 0.539 -22.605 1.00 82.62 288 ILE A N 1
ATOM 2323 C CA . ILE A 1 288 ? 3.722 -0.426 -21.720 1.00 82.62 288 ILE A CA 1
ATOM 2324 C C . ILE A 1 288 ? 3.747 -1.788 -22.405 1.00 82.62 288 ILE A C 1
ATOM 2326 O O . ILE A 1 288 ? 3.541 -1.907 -23.612 1.00 82.62 288 ILE A O 1
ATOM 2330 N N . THR A 1 289 ? 4.101 -2.832 -21.660 1.00 81.88 289 THR A N 1
ATOM 2331 C CA . THR A 1 289 ? 4.195 -4.179 -22.227 1.00 81.88 289 THR A CA 1
ATOM 2332 C C . THR A 1 289 ? 2.809 -4.781 -22.459 1.00 81.88 289 THR A C 1
ATOM 2334 O O . THR A 1 289 ? 1.924 -4.650 -21.627 1.00 81.88 289 THR A O 1
ATOM 2337 N N . TYR A 1 290 ? 2.637 -5.527 -23.551 1.00 72.12 290 TYR A N 1
ATOM 2338 C CA . TYR A 1 290 ? 1.360 -6.156 -23.932 1.00 72.12 290 TYR A CA 1
ATOM 2339 C C . TYR A 1 290 ? 0.956 -7.385 -23.083 1.00 72.12 290 TYR A C 1
ATOM 2341 O O . TYR A 1 290 ? -0.048 -8.033 -23.359 1.00 72.12 290 TYR A O 1
ATOM 2349 N N . GLY A 1 291 ? 1.742 -7.767 -22.069 1.00 75.62 291 GLY A N 1
ATOM 2350 C CA . GLY A 1 291 ? 1.463 -8.958 -21.254 1.00 75.62 291 GLY A CA 1
ATOM 2351 C C . GLY A 1 291 ? 0.322 -8.752 -20.249 1.00 75.62 291 GLY A C 1
ATOM 2352 O O . GLY A 1 291 ? -0.016 -7.623 -19.919 1.00 75.62 291 GLY A O 1
ATOM 2353 N N . LYS A 1 292 ? -0.202 -9.837 -19.651 1.00 76.56 292 LYS A N 1
ATOM 2354 C CA . LYS A 1 292 ? -1.310 -9.805 -18.657 1.00 76.56 292 LYS A CA 1
ATOM 2355 C C . LYS A 1 292 ? -1.118 -8.837 -17.480 1.00 76.56 292 LYS A C 1
ATOM 2357 O O . LYS A 1 292 ? -2.096 -8.478 -16.824 1.00 76.56 292 LYS A O 1
ATOM 2362 N N . GLN A 1 293 ? 0.131 -8.516 -17.150 1.00 75.50 293 GLN A N 1
ATOM 2363 C CA . GLN A 1 293 ? 0.485 -7.614 -16.054 1.00 75.50 293 GLN A CA 1
ATOM 2364 C C . GLN A 1 293 ? 0.601 -6.153 -16.490 1.00 75.50 293 GLN A C 1
ATOM 2366 O O . GLN A 1 293 ? 0.520 -5.298 -15.619 1.00 75.50 293 GLN A O 1
ATOM 2371 N N . GLN A 1 294 ? 0.792 -5.902 -17.793 1.00 80.00 294 GLN A N 1
ATOM 2372 C CA . GLN A 1 294 ? 1.058 -4.603 -18.414 1.00 80.00 294 GLN A CA 1
ATOM 2373 C C . GLN A 1 294 ? 2.021 -3.747 -17.589 1.00 80.00 294 GLN A C 1
ATOM 2375 O O . GLN A 1 294 ? 1.631 -3.028 -16.677 1.00 80.00 294 GLN A O 1
ATOM 2380 N N . LYS A 1 295 ? 3.318 -3.887 -17.876 1.00 82.12 295 LYS A N 1
ATOM 2381 C CA . LYS A 1 295 ? 4.384 -3.205 -17.133 1.00 82.12 295 LYS A CA 1
ATOM 2382 C C . LYS A 1 295 ? 4.805 -1.948 -17.869 1.00 82.12 295 LYS A C 1
ATOM 2384 O O . LYS A 1 295 ? 5.081 -2.014 -19.066 1.00 82.12 295 LYS A O 1
ATOM 2389 N N . TRP A 1 296 ? 4.955 -0.859 -17.134 1.00 83.62 296 TRP A N 1
ATOM 2390 C CA . TRP A 1 296 ? 5.547 0.364 -17.646 1.00 83.62 296 TRP A CA 1
ATOM 2391 C C . TRP A 1 296 ? 7.060 0.196 -17.757 1.00 83.62 296 TRP A C 1
ATOM 2393 O O . TRP A 1 296 ? 7.732 -0.194 -16.799 1.00 83.62 296 TRP A O 1
ATOM 2403 N N . MET A 1 297 ? 7.572 0.455 -18.954 1.00 82.62 297 MET A N 1
ATOM 2404 C CA . MET A 1 297 ? 8.984 0.444 -19.289 1.00 82.62 297 MET A CA 1
ATOM 2405 C C . MET A 1 297 ? 9.372 1.875 -19.662 1.00 82.62 297 MET A C 1
ATOM 2407 O O . MET A 1 297 ? 8.888 2.372 -20.681 1.00 82.62 297 MET A O 1
ATOM 2411 N N . PRO A 1 298 ? 10.219 2.534 -18.863 1.00 82.81 298 PRO A N 1
ATOM 2412 C CA . PRO A 1 298 ? 10.688 3.877 -19.173 1.00 82.81 298 PRO A CA 1
ATOM 2413 C C . PRO A 1 298 ? 11.575 3.884 -20.418 1.00 82.81 298 PRO A C 1
ATOM 2415 O O . PRO A 1 298 ? 12.142 2.850 -20.798 1.00 82.81 298 PRO A O 1
ATOM 2418 N N . GLU A 1 299 ? 11.750 5.067 -21.006 1.00 87.69 299 GLU A N 1
ATOM 2419 C CA . GLU A 1 299 ? 12.759 5.252 -22.047 1.00 87.69 299 GLU A CA 1
ATOM 2420 C C . GLU A 1 299 ? 14.149 4.874 -21.503 1.00 87.69 299 GLU A C 1
ATOM 2422 O O . GLU A 1 299 ? 14.501 5.180 -20.357 1.00 87.69 299 GLU A O 1
ATOM 2427 N N . GLN A 1 300 ? 14.939 4.160 -22.307 1.00 90.50 300 GLN A N 1
ATOM 2428 C CA . GLN A 1 300 ? 16.295 3.761 -21.933 1.00 90.50 300 GLN A CA 1
ATOM 2429 C C . GLN A 1 300 ? 17.202 3.585 -23.150 1.00 90.50 300 GLN A C 1
ATOM 2431 O O . GLN A 1 300 ? 16.794 3.035 -24.179 1.00 90.50 300 GLN A O 1
ATOM 2436 N N . ILE A 1 301 ? 18.470 3.968 -22.998 1.00 94.31 301 ILE A N 1
ATOM 2437 C CA . ILE A 1 301 ? 19.511 3.613 -23.960 1.00 94.31 301 ILE A CA 1
ATOM 2438 C C . ILE A 1 301 ? 19.745 2.101 -23.912 1.00 94.31 301 ILE A C 1
ATOM 2440 O O . ILE A 1 301 ? 19.864 1.495 -22.847 1.00 94.31 301 ILE A O 1
ATOM 2444 N N . GLN A 1 302 ? 19.781 1.478 -25.083 1.00 94.44 302 GLN A N 1
ATOM 2445 C CA . GLN A 1 302 ? 20.018 0.053 -25.231 1.00 94.44 302 GLN A CA 1
ATOM 2446 C C . GLN A 1 302 ? 21.487 -0.274 -24.987 1.00 94.44 302 GLN A C 1
ATOM 2448 O O . GLN A 1 302 ? 22.389 0.321 -25.575 1.00 94.44 302 GLN A O 1
ATOM 2453 N N . ARG A 1 303 ? 21.715 -1.299 -24.166 1.00 94.38 303 ARG A N 1
ATOM 2454 C CA . ARG A 1 303 ? 23.031 -1.913 -24.017 1.00 94.38 303 ARG A CA 1
ATOM 2455 C C . ARG A 1 303 ? 23.374 -2.660 -25.296 1.00 94.38 303 ARG A C 1
ATOM 2457 O O . ARG A 1 303 ? 22.761 -3.678 -25.610 1.00 94.38 303 ARG A O 1
ATOM 2464 N N . LEU A 1 304 ? 24.351 -2.137 -26.023 1.00 95.56 304 LEU A N 1
ATOM 2465 C CA . LEU A 1 304 ? 24.848 -2.782 -27.228 1.00 95.56 304 LEU A CA 1
ATOM 2466 C C . LEU A 1 304 ? 25.747 -3.974 -26.893 1.00 95.56 304 LEU A C 1
ATOM 2468 O O . LEU A 1 304 ? 26.295 -4.070 -25.794 1.00 95.56 304 LEU A O 1
ATOM 2472 N N . THR A 1 305 ? 25.915 -4.865 -27.862 1.00 95.75 305 THR A N 1
ATOM 2473 C CA . THR A 1 305 ? 26.900 -5.948 -27.844 1.00 95.75 305 THR A CA 1
ATOM 2474 C C . THR A 1 305 ? 27.884 -5.765 -28.992 1.00 95.75 305 THR A C 1
ATOM 2476 O O . THR A 1 305 ? 27.572 -5.118 -29.985 1.00 95.75 305 THR A O 1
ATOM 2479 N N . VAL A 1 306 ? 29.090 -6.308 -28.854 1.00 95.62 306 VAL A N 1
ATOM 2480 C CA . VAL A 1 306 ? 30.152 -6.213 -29.865 1.00 95.62 306 VAL A CA 1
ATOM 2481 C C . VAL A 1 306 ? 30.630 -7.632 -30.162 1.00 95.62 306 VAL A C 1
ATOM 2483 O O . VAL A 1 306 ? 30.874 -8.390 -29.216 1.00 95.62 306 VAL A O 1
ATOM 2486 N N . ASP A 1 307 ? 30.697 -8.017 -31.441 1.00 93.88 307 ASP A N 1
ATOM 2487 C CA . ASP A 1 307 ? 31.394 -9.249 -31.835 1.00 93.88 307 ASP A CA 1
ATOM 2488 C C . ASP A 1 307 ? 32.910 -9.015 -31.783 1.00 93.88 307 ASP A C 1
ATOM 2490 O O . ASP A 1 307 ? 33.395 -7.886 -31.762 1.00 93.88 307 ASP A O 1
ATOM 2494 N N . PHE A 1 308 ? 33.677 -10.092 -31.709 1.00 92.81 308 PHE A N 1
ATOM 2495 C CA . PHE A 1 308 ? 35.131 -10.029 -31.668 1.00 92.81 308 PHE A CA 1
ATOM 2496 C C . PHE A 1 308 ? 35.683 -10.920 -32.771 1.00 92.81 308 PHE A C 1
ATOM 2498 O O . PHE A 1 308 ? 35.089 -11.943 -33.114 1.00 92.81 308 PHE A O 1
ATOM 2505 N N . ARG A 1 309 ? 36.783 -10.486 -33.378 1.00 89.38 309 ARG A N 1
ATOM 2506 C CA . ARG A 1 309 ? 37.405 -11.136 -34.533 1.00 89.38 309 ARG A CA 1
ATOM 2507 C C . ARG A 1 309 ? 38.893 -11.269 -34.291 1.00 89.38 309 ARG A C 1
ATOM 2509 O O . ARG A 1 309 ? 39.463 -10.485 -33.542 1.00 89.38 309 ARG A O 1
ATOM 2516 N N . ILE A 1 310 ? 39.519 -12.233 -34.947 1.00 90.25 310 ILE A N 1
ATOM 2517 C CA . ILE A 1 310 ? 40.968 -12.399 -34.902 1.00 90.25 310 ILE A CA 1
ATOM 2518 C C . ILE A 1 310 ? 41.583 -11.580 -36.036 1.00 90.25 310 ILE A C 1
ATOM 2520 O O . ILE A 1 310 ? 41.171 -11.709 -37.191 1.00 90.25 310 ILE A O 1
ATOM 2524 N N . ASP A 1 311 ? 42.518 -10.695 -35.701 1.00 86.75 311 ASP A N 1
ATOM 2525 C CA . ASP A 1 311 ? 43.277 -9.934 -36.688 1.00 86.75 311 ASP A CA 1
ATOM 2526 C C . ASP A 1 311 ? 44.386 -10.783 -37.340 1.00 86.75 311 ASP A C 1
ATOM 2528 O O . ASP A 1 311 ? 44.647 -11.924 -36.957 1.00 86.75 311 ASP A O 1
ATOM 2532 N N . ALA A 1 312 ? 45.076 -10.219 -38.335 1.00 85.06 312 ALA A N 1
ATOM 2533 C CA . ALA A 1 312 ? 46.162 -10.904 -39.043 1.00 85.06 312 ALA A CA 1
ATOM 2534 C C . ALA A 1 312 ? 47.361 -11.283 -38.145 1.00 85.06 312 ALA A C 1
ATOM 2536 O O . ALA A 1 312 ? 48.208 -12.066 -38.564 1.00 85.06 312 ALA A O 1
ATOM 2537 N N . LYS A 1 313 ? 47.449 -10.724 -36.932 1.00 87.88 313 LYS A N 1
ATOM 2538 C CA . LYS A 1 313 ? 48.490 -11.007 -35.935 1.00 87.88 313 LYS A CA 1
ATOM 2539 C C . LYS A 1 313 ? 48.006 -11.990 -34.860 1.00 87.88 313 LYS A C 1
ATOM 2541 O O . LYS A 1 313 ? 48.700 -12.182 -33.866 1.00 87.88 313 LYS A O 1
ATOM 2546 N N . GLY A 1 314 ? 46.826 -12.592 -35.027 1.00 89.31 314 GLY A N 1
ATOM 2547 C CA . GLY A 1 314 ? 46.251 -13.531 -34.063 1.00 89.31 314 GLY A CA 1
ATOM 2548 C C . GLY A 1 314 ? 45.614 -12.865 -32.838 1.00 89.31 314 GLY A C 1
ATOM 2549 O O . GLY A 1 314 ? 45.233 -13.559 -31.897 1.00 89.31 314 GLY A O 1
ATOM 2550 N N . LYS A 1 315 ? 45.481 -11.533 -32.815 1.00 88.38 315 LYS A N 1
ATOM 2551 C CA . LYS A 1 315 ? 44.918 -10.795 -31.681 1.00 88.38 315 LYS A CA 1
ATOM 2552 C C . LYS A 1 315 ? 43.414 -10.616 -31.846 1.00 88.38 315 LYS A C 1
ATOM 2554 O O . LYS A 1 315 ? 42.922 -10.225 -32.901 1.00 88.38 315 LYS A O 1
ATOM 2559 N N . GLU A 1 316 ? 42.686 -10.845 -30.759 1.00 90.44 316 GLU A N 1
ATOM 2560 C CA . GLU A 1 316 ? 41.258 -10.552 -30.693 1.00 90.44 316 GLU A CA 1
ATOM 2561 C C . GLU A 1 316 ? 41.018 -9.031 -30.707 1.00 90.44 316 GLU A C 1
ATOM 2563 O O . GLU A 1 316 ? 41.498 -8.294 -29.837 1.00 90.44 316 GLU A O 1
ATOM 2568 N N . VAL A 1 317 ? 40.266 -8.566 -31.702 1.00 90.25 317 VAL A N 1
ATOM 2569 C CA . VAL A 1 317 ? 39.904 -7.165 -31.920 1.00 90.25 317 VAL A CA 1
ATOM 2570 C C . VAL A 1 317 ? 38.382 -7.001 -32.016 1.00 90.25 317 VAL A C 1
ATOM 2572 O O . VAL A 1 317 ? 37.694 -7.907 -32.499 1.00 90.25 317 VAL A O 1
ATOM 2575 N N . PRO A 1 318 ? 37.822 -5.861 -31.573 1.00 92.25 318 PRO A N 1
ATOM 2576 C CA . PRO A 1 318 ? 36.390 -5.600 -31.691 1.00 92.25 318 PRO A CA 1
ATOM 2577 C C . PRO A 1 318 ? 35.931 -5.543 -33.155 1.00 92.25 318 PRO A C 1
ATOM 2579 O O . PRO A 1 318 ? 36.533 -4.857 -33.984 1.00 92.25 318 PRO A O 1
ATOM 2582 N N . GLY A 1 319 ? 34.846 -6.240 -33.471 1.00 91.25 319 GLY A N 1
ATOM 2583 C CA . GLY A 1 319 ? 34.185 -6.195 -34.769 1.00 91.25 319 GLY A CA 1
ATOM 2584 C C . GLY A 1 319 ? 33.030 -5.187 -34.802 1.00 91.25 319 GLY A C 1
ATOM 2585 O O . GLY A 1 319 ? 33.151 -4.059 -34.344 1.00 91.25 319 GLY A O 1
ATOM 2586 N N . SER A 1 320 ? 31.912 -5.582 -35.398 1.00 91.69 320 SER A N 1
ATOM 2587 C CA . SER A 1 320 ? 30.677 -4.813 -35.470 1.00 91.69 320 SER A CA 1
ATOM 2588 C C . SER A 1 320 ? 29.875 -4.806 -34.161 1.00 91.69 320 SER A C 1
ATOM 2590 O O . SER A 1 320 ? 29.879 -5.740 -33.356 1.00 91.69 320 SER A O 1
ATOM 2592 N N . THR A 1 321 ? 29.105 -3.736 -33.996 1.00 95.94 321 THR A N 1
ATOM 2593 C CA . THR A 1 321 ? 28.241 -3.512 -32.839 1.00 95.94 321 THR A CA 1
ATOM 2594 C C . THR A 1 321 ? 26.785 -3.840 -33.168 1.00 95.94 321 THR A C 1
ATOM 2596 O O . THR A 1 321 ? 26.271 -3.483 -34.232 1.00 95.94 321 THR A O 1
ATOM 2599 N N . PHE A 1 322 ? 26.086 -4.478 -32.235 1.00 96.44 322 PHE A N 1
ATOM 2600 C CA . PHE A 1 322 ? 24.725 -4.968 -32.403 1.00 96.44 322 PHE A CA 1
ATOM 2601 C C . PHE A 1 322 ? 23.809 -4.549 -31.255 1.00 96.44 322 PHE A C 1
ATOM 2603 O O . PHE A 1 322 ? 24.245 -4.261 -30.141 1.00 96.44 322 PHE A O 1
ATOM 2610 N N . VAL A 1 323 ? 22.509 -4.561 -31.533 1.00 95.69 323 VAL A N 1
ATOM 2611 C CA . VAL A 1 323 ? 21.445 -4.375 -30.546 1.00 95.69 323 VAL A CA 1
ATOM 2612 C C . VAL A 1 323 ? 20.371 -5.435 -30.732 1.00 95.69 323 VAL A C 1
ATOM 2614 O O . VAL A 1 323 ? 20.051 -5.815 -31.857 1.00 95.69 323 VAL A O 1
ATOM 2617 N N . CYS A 1 324 ? 19.784 -5.904 -29.634 1.00 95.44 324 CYS A N 1
ATOM 2618 C CA . CYS A 1 324 ? 18.586 -6.731 -29.686 1.00 95.44 324 CYS A CA 1
ATOM 2619 C C . CYS A 1 324 ? 17.346 -5.831 -29.621 1.00 95.44 324 CYS A C 1
ATOM 2621 O O . CYS A 1 324 ? 17.092 -5.202 -28.597 1.00 95.44 324 CYS A O 1
ATOM 2623 N N . MET A 1 325 ? 16.545 -5.805 -30.684 1.00 94.12 325 MET A N 1
ATOM 2624 C CA . MET A 1 325 ? 15.245 -5.127 -30.705 1.00 94.12 325 MET A CA 1
ATOM 2625 C C . MET A 1 325 ? 14.117 -6.157 -30.646 1.00 94.12 325 MET A C 1
ATOM 2627 O O . MET A 1 325 ? 14.272 -7.287 -31.110 1.00 94.12 325 MET A O 1
ATOM 2631 N N . ALA A 1 326 ? 12.986 -5.787 -30.045 1.00 91.19 326 ALA A N 1
ATOM 2632 C CA . ALA A 1 326 ? 11.839 -6.674 -29.892 1.00 91.19 326 ALA A CA 1
ATOM 2633 C C . ALA A 1 326 ? 10.544 -6.008 -30.362 1.00 91.19 326 ALA A C 1
ATOM 2635 O O . ALA A 1 326 ? 10.204 -4.915 -29.902 1.00 91.19 326 ALA A O 1
ATOM 2636 N N . LYS A 1 327 ? 9.795 -6.706 -31.216 1.00 89.50 327 LYS A N 1
ATOM 2637 C CA . LYS A 1 327 ? 8.476 -6.303 -31.719 1.00 89.50 327 LYS A CA 1
ATOM 2638 C C . LYS A 1 327 ? 7.567 -7.530 -31.729 1.00 89.50 327 LYS A C 1
ATOM 2640 O O . LYS A 1 327 ? 8.010 -8.606 -32.115 1.00 89.50 327 LYS A O 1
ATOM 2645 N N . GLU A 1 328 ? 6.337 -7.384 -31.230 1.00 85.44 328 GLU A N 1
ATOM 2646 C CA . GLU A 1 328 ? 5.325 -8.464 -31.213 1.00 85.44 328 GLU A CA 1
ATOM 2647 C C . GLU A 1 328 ? 5.831 -9.781 -30.589 1.00 85.44 328 GLU A C 1
ATOM 2649 O O . GLU A 1 328 ? 5.620 -10.877 -31.099 1.00 85.44 328 GLU A O 1
ATOM 2654 N N . GLY A 1 329 ? 6.592 -9.677 -29.495 1.00 82.94 329 GLY A N 1
ATOM 2655 C CA . GLY A 1 329 ? 7.173 -10.835 -28.803 1.00 82.94 329 GLY A CA 1
ATOM 2656 C C . GLY A 1 329 ? 8.380 -11.476 -29.502 1.00 82.94 329 GLY A C 1
ATOM 2657 O O . GLY A 1 329 ? 9.085 -12.265 -28.876 1.00 82.94 329 GLY A O 1
ATOM 2658 N N . LYS A 1 330 ? 8.689 -11.099 -30.748 1.00 88.06 330 LYS A N 1
ATOM 2659 C CA . LYS A 1 330 ? 9.850 -11.589 -31.500 1.00 88.06 330 LYS A CA 1
ATOM 2660 C C . LYS A 1 330 ? 11.055 -10.681 -31.274 1.00 88.06 330 LYS A C 1
ATOM 2662 O O . LYS A 1 330 ? 10.956 -9.458 -31.374 1.00 88.06 330 LYS A O 1
ATOM 2667 N N . LYS A 1 331 ? 12.206 -11.285 -30.979 1.00 92.31 331 LYS A N 1
ATOM 2668 C CA . LYS A 1 331 ? 13.491 -10.592 -30.816 1.00 92.31 331 LYS A CA 1
ATOM 2669 C C . LYS A 1 331 ? 14.326 -10.747 -32.080 1.00 92.31 331 LYS A C 1
ATOM 2671 O O . LYS A 1 331 ? 14.380 -11.836 -32.644 1.00 92.31 331 LYS A O 1
ATOM 2676 N N . ARG A 1 332 ? 14.997 -9.679 -32.504 1.00 92.62 332 ARG A N 1
ATOM 2677 C CA . ARG A 1 332 ? 15.967 -9.705 -33.604 1.00 92.62 332 ARG A CA 1
ATOM 2678 C C . ARG A 1 332 ? 17.218 -8.935 -33.215 1.00 92.62 332 ARG A C 1
ATOM 2680 O O . ARG A 1 332 ? 17.136 -7.869 -32.607 1.00 92.62 332 ARG A O 1
ATOM 2687 N N . VAL A 1 333 ? 18.369 -9.480 -33.586 1.00 94.56 333 VAL A N 1
ATOM 2688 C CA . VAL A 1 333 ? 19.660 -8.807 -33.446 1.00 94.56 333 VAL A CA 1
ATOM 2689 C C . VAL A 1 333 ? 19.907 -7.997 -34.712 1.00 94.56 333 VAL A C 1
ATOM 2691 O O . VAL A 1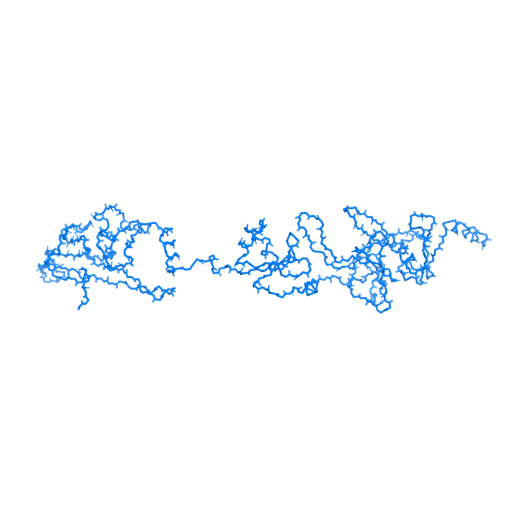 333 ? 19.805 -8.528 -35.815 1.00 94.56 333 VAL A O 1
ATOM 2694 N N . VAL A 1 334 ? 20.198 -6.710 -34.557 1.00 94.50 334 VAL A N 1
ATOM 2695 C CA . VAL A 1 334 ? 20.390 -5.776 -35.669 1.00 94.50 334 VAL A CA 1
ATOM 2696 C C . VAL A 1 334 ? 21.740 -5.085 -35.521 1.00 94.50 334 VAL A C 1
ATOM 2698 O O . VAL A 1 334 ? 22.140 -4.718 -34.417 1.00 94.50 334 VAL A O 1
ATOM 2701 N N . SER A 1 335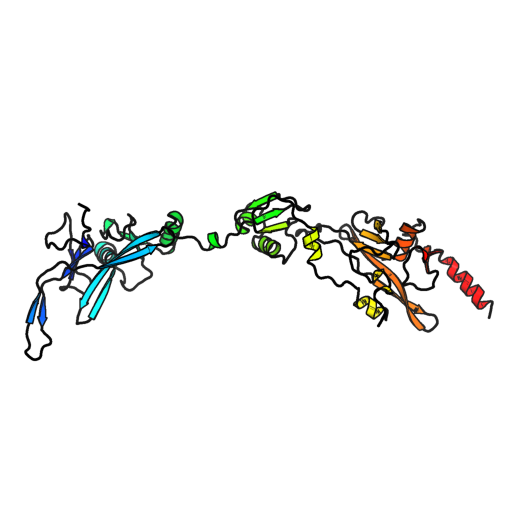 ? 22.455 -4.913 -36.633 1.00 95.69 335 SER A N 1
ATOM 2702 C CA . SER A 1 335 ? 23.729 -4.189 -36.661 1.00 95.69 335 SER A CA 1
ATOM 2703 C C . SER A 1 335 ? 23.481 -2.685 -36.574 1.00 95.69 335 SER A C 1
ATOM 2705 O O . SER A 1 335 ? 22.856 -2.094 -37.456 1.00 95.69 335 SER A O 1
ATOM 2707 N N . ILE A 1 336 ? 24.003 -2.061 -35.523 1.00 97.25 336 ILE A N 1
ATOM 2708 C CA . ILE A 1 336 ? 23.914 -0.614 -35.321 1.00 97.25 336 ILE A CA 1
ATOM 2709 C C . ILE A 1 336 ? 24.615 0.183 -36.429 1.00 97.25 336 ILE A C 1
ATOM 2711 O O . ILE A 1 336 ? 23.967 1.077 -36.963 1.00 97.25 336 ILE A O 1
ATOM 2715 N N . PRO A 1 337 ? 25.862 -0.110 -36.854 1.00 97.12 337 PRO A N 1
ATOM 2716 C CA . PRO A 1 337 ? 26.501 0.673 -37.913 1.00 97.12 337 PRO A CA 1
ATOM 2717 C C . PRO A 1 337 ? 25.727 0.623 -39.240 1.00 97.12 337 PRO A C 1
ATOM 2719 O O . PRO A 1 337 ? 25.667 1.630 -39.940 1.00 97.12 337 PRO A O 1
ATOM 2722 N N . ARG A 1 338 ? 25.059 -0.499 -39.568 1.00 96.88 338 ARG A N 1
ATOM 2723 C CA . ARG A 1 338 ? 24.156 -0.564 -40.736 1.00 96.88 338 ARG A CA 1
ATOM 2724 C C . ARG A 1 338 ? 22.987 0.408 -40.595 1.00 96.88 338 ARG A C 1
ATOM 2726 O O . ARG A 1 338 ? 22.696 1.137 -41.537 1.00 96.88 338 ARG A O 1
ATOM 2733 N N . LEU A 1 339 ? 22.346 0.438 -39.423 1.00 97.44 339 LEU A N 1
ATOM 2734 C CA . LEU A 1 339 ? 21.243 1.361 -39.144 1.00 97.44 339 LEU A CA 1
ATOM 2735 C C . LEU A 1 339 ? 21.697 2.822 -39.187 1.00 97.44 339 LEU A C 1
ATOM 2737 O O . LEU A 1 339 ? 21.013 3.643 -39.787 1.00 97.44 339 LEU A O 1
ATOM 2741 N N . VAL A 1 340 ? 22.849 3.150 -38.595 1.00 98.19 340 VAL A N 1
ATOM 2742 C CA . VAL A 1 340 ? 23.387 4.517 -38.616 1.00 98.19 340 VAL A CA 1
ATOM 2743 C C . VAL A 1 340 ? 23.649 4.966 -40.052 1.00 98.19 340 VAL A C 1
ATOM 2745 O O . VAL A 1 340 ? 23.200 6.041 -40.442 1.00 98.19 340 VAL A O 1
ATOM 2748 N N . TYR A 1 341 ? 24.323 4.140 -40.856 1.00 98.19 341 TYR A N 1
ATOM 2749 C CA . TYR A 1 341 ? 24.589 4.473 -42.254 1.00 98.19 341 TYR A CA 1
ATOM 2750 C C . TYR A 1 341 ? 23.286 4.672 -43.040 1.00 98.19 341 TYR A C 1
ATOM 2752 O O . TYR A 1 341 ? 23.104 5.714 -43.664 1.00 98.19 341 TYR A O 1
ATOM 2760 N N . TYR A 1 342 ? 22.347 3.726 -42.924 1.00 97.88 342 TYR A N 1
ATOM 2761 C CA . TYR A 1 342 ? 21.042 3.794 -43.586 1.00 97.88 342 TYR A CA 1
ATOM 2762 C C . TYR A 1 342 ? 20.266 5.072 -43.236 1.00 97.88 342 TYR A C 1
ATOM 2764 O O . TYR A 1 342 ? 19.635 5.692 -44.091 1.00 97.88 342 TYR A O 1
ATOM 2772 N N . LEU A 1 343 ? 20.285 5.464 -41.960 1.00 97.94 343 LEU A N 1
ATOM 2773 C CA . LEU A 1 343 ? 19.488 6.578 -41.453 1.00 97.94 343 LEU A CA 1
ATOM 2774 C C . LEU A 1 343 ? 20.122 7.949 -41.703 1.00 97.94 343 LEU A C 1
ATOM 2776 O O . LEU A 1 343 ? 19.390 8.936 -41.826 1.00 97.94 343 LEU A O 1
ATOM 2780 N N . PHE A 1 344 ? 21.452 8.043 -41.729 1.00 98.06 344 PHE A N 1
ATOM 2781 C CA . PHE A 1 344 ? 22.160 9.328 -41.686 1.00 98.06 344 PHE A CA 1
ATOM 2782 C C . PHE A 1 344 ? 23.123 9.575 -42.849 1.00 98.06 344 PHE A C 1
ATOM 2784 O O . PHE A 1 344 ? 23.574 10.710 -42.979 1.00 98.06 344 PHE A O 1
ATOM 2791 N N . VAL A 1 345 ? 23.418 8.568 -43.675 1.00 97.19 345 VAL A N 1
ATOM 2792 C CA . VAL A 1 345 ? 24.311 8.696 -44.836 1.00 97.19 345 VAL A CA 1
ATOM 2793 C C . VAL A 1 345 ? 23.543 8.430 -46.127 1.00 97.19 345 VAL A C 1
ATOM 2795 O O . VAL A 1 345 ? 23.292 9.363 -46.880 1.00 97.19 345 VAL A O 1
ATOM 2798 N N . GLU A 1 346 ? 23.125 7.186 -46.363 1.00 96.56 346 GLU A N 1
ATOM 2799 C CA . GLU A 1 346 ? 22.440 6.787 -47.597 1.00 96.56 346 GLU A CA 1
ATOM 2800 C C . GLU A 1 346 ? 21.615 5.511 -47.376 1.00 96.56 346 GLU A C 1
ATOM 2802 O O . GLU A 1 346 ? 22.055 4.583 -46.691 1.00 96.56 346 GLU A O 1
ATOM 2807 N N . LYS A 1 347 ? 20.408 5.453 -47.956 1.00 96.44 347 LYS A N 1
ATOM 2808 C CA . LYS A 1 347 ? 19.539 4.272 -47.866 1.00 96.44 347 LYS A CA 1
ATOM 2809 C C . LYS A 1 347 ? 20.095 3.133 -48.723 1.00 96.44 347 LYS A C 1
ATOM 2811 O O . LYS A 1 347 ? 20.472 3.337 -49.868 1.00 96.44 347 LYS A O 1
ATOM 2816 N N . PHE A 1 348 ? 20.064 1.919 -48.189 1.00 95.31 348 PHE A N 1
ATOM 2817 C CA . PHE A 1 348 ? 20.427 0.687 -48.890 1.00 95.31 348 PHE A CA 1
ATOM 2818 C C . PHE A 1 348 ? 19.596 -0.481 -48.346 1.00 95.31 348 PHE A C 1
ATOM 2820 O O . PHE A 1 348 ? 18.946 -0.347 -47.307 1.00 95.31 348 PHE A O 1
ATOM 2827 N N . ASP A 1 349 ? 19.618 -1.633 -49.016 1.00 93.44 349 ASP A N 1
ATOM 2828 C CA . ASP A 1 349 ? 18.915 -2.813 -48.513 1.00 93.44 349 ASP A CA 1
ATOM 2829 C C . ASP A 1 349 ? 19.591 -3.363 -47.242 1.00 93.44 349 ASP A C 1
ATOM 2831 O O . ASP A 1 349 ? 20.675 -3.954 -47.274 1.00 93.44 349 ASP A O 1
ATOM 2835 N N . LEU A 1 350 ? 18.925 -3.177 -46.098 1.00 92.62 350 LEU A N 1
ATOM 2836 C CA . LEU A 1 350 ? 19.383 -3.657 -44.796 1.00 92.62 350 LEU A CA 1
ATOM 2837 C C . LEU A 1 350 ? 19.425 -5.188 -44.703 1.00 92.62 350 LEU A C 1
ATOM 2839 O O . LEU A 1 350 ? 20.156 -5.696 -43.844 1.00 92.62 350 LEU A O 1
ATOM 2843 N N . HIS A 1 351 ? 18.707 -5.910 -45.566 1.00 89.00 351 HIS A N 1
ATOM 2844 C CA . HIS A 1 351 ? 18.651 -7.371 -45.593 1.00 89.00 351 HIS A CA 1
ATOM 2845 C C . HIS A 1 351 ? 19.687 -8.005 -46.529 1.00 89.00 351 HIS A C 1
ATOM 2847 O O . HIS A 1 351 ? 20.034 -9.170 -46.331 1.00 89.00 351 HIS A O 1
ATOM 2853 N N . ASP A 1 352 ? 20.255 -7.248 -47.471 1.00 91.06 352 ASP A N 1
ATOM 2854 C CA . ASP A 1 352 ? 21.325 -7.745 -48.337 1.00 91.06 352 ASP A CA 1
ATOM 2855 C C . ASP A 1 352 ? 22.658 -7.830 -47.568 1.00 91.06 352 ASP A C 1
ATOM 2857 O O . ASP A 1 352 ? 23.269 -6.831 -47.159 1.00 91.06 352 ASP A O 1
ATOM 2861 N N . ALA A 1 353 ? 23.120 -9.066 -47.366 1.00 86.00 353 ALA A N 1
ATOM 2862 C CA . ALA A 1 353 ? 24.363 -9.389 -46.673 1.00 86.00 353 ALA A CA 1
ATOM 2863 C C . ALA A 1 353 ? 25.631 -9.021 -47.473 1.00 86.00 353 ALA A C 1
ATOM 2865 O O . ALA A 1 353 ? 26.728 -8.988 -46.905 1.00 86.00 353 ALA A O 1
ATOM 2866 N N . ASN A 1 354 ? 25.509 -8.725 -48.772 1.00 89.94 354 ASN A N 1
ATOM 2867 C CA . ASN A 1 354 ? 26.638 -8.318 -49.609 1.00 89.94 354 ASN A CA 1
ATOM 2868 C C . ASN A 1 354 ? 27.109 -6.901 -49.307 1.00 89.94 354 ASN A C 1
ATOM 2870 O O . ASN A 1 354 ? 28.288 -6.592 -49.499 1.00 89.94 354 ASN A O 1
ATOM 2874 N N . TRP A 1 355 ? 26.215 -6.040 -48.833 1.00 92.25 355 TRP A N 1
ATOM 2875 C CA . TRP A 1 355 ? 26.574 -4.706 -48.385 1.00 92.25 355 TRP A CA 1
ATOM 2876 C C . TRP A 1 355 ? 27.252 -4.781 -47.022 1.00 92.25 355 TRP A C 1
ATOM 2878 O O . TRP A 1 355 ? 26.697 -5.329 -46.073 1.00 92.25 355 TRP A O 1
A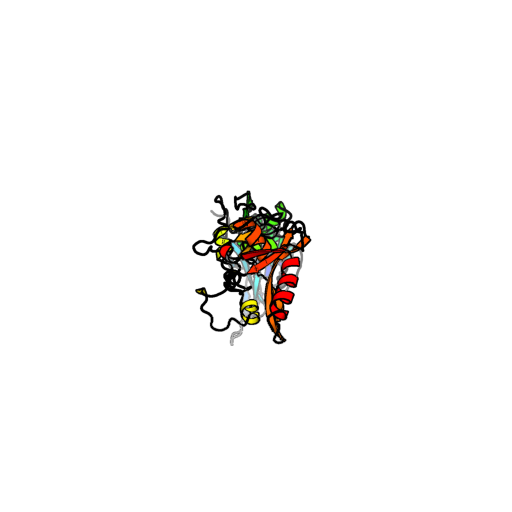TOM 2888 N N . ARG A 1 356 ? 28.463 -4.239 -46.899 1.00 91.69 356 ARG A N 1
ATOM 2889 C CA . ARG A 1 356 ? 29.253 -4.245 -45.662 1.00 91.69 356 ARG A CA 1
ATOM 2890 C C . ARG A 1 356 ? 29.631 -2.827 -45.262 1.00 91.69 356 ARG A C 1
ATOM 2892 O O . ARG A 1 356 ? 29.963 -2.008 -46.117 1.00 91.69 356 ARG A O 1
ATOM 2899 N N . ILE A 1 357 ? 29.602 -2.572 -43.955 1.00 94.69 357 ILE A N 1
ATOM 2900 C CA . ILE A 1 357 ? 30.043 -1.302 -43.379 1.00 94.69 357 ILE A CA 1
ATOM 2901 C C . ILE A 1 357 ? 31.530 -1.379 -43.040 1.00 94.69 357 ILE A C 1
ATOM 2903 O O . ILE A 1 357 ? 31.987 -2.343 -42.425 1.00 94.69 357 ILE A O 1
ATOM 2907 N N . TYR A 1 358 ? 32.255 -0.341 -43.438 1.00 93.00 358 TYR A N 1
ATOM 2908 C CA . TYR A 1 358 ? 33.651 -0.081 -43.116 1.00 93.00 358 TYR A CA 1
ATOM 2909 C C . TYR A 1 358 ? 33.770 1.246 -42.361 1.00 93.00 358 TYR A C 1
ATOM 2911 O O . TYR A 1 358 ? 32.888 2.100 -42.451 1.00 93.00 358 TYR A O 1
ATOM 2919 N N . TYR A 1 359 ? 34.880 1.412 -41.649 1.00 93.94 359 TYR A N 1
ATOM 2920 C CA . TYR A 1 359 ? 35.158 2.559 -40.785 1.00 93.94 359 TYR A CA 1
ATOM 2921 C C . TYR A 1 359 ? 36.323 3.352 -41.381 1.00 93.94 359 TYR A C 1
ATOM 2923 O O . TYR A 1 359 ? 37.359 2.757 -41.683 1.00 93.94 359 TYR A O 1
ATOM 2931 N N . LYS A 1 360 ? 36.151 4.660 -41.610 1.00 94.69 360 LYS A N 1
ATOM 2932 C CA . LYS A 1 360 ? 37.159 5.510 -42.276 1.00 94.69 360 LYS A CA 1
ATOM 2933 C C . LYS A 1 360 ? 38.445 5.607 -41.459 1.00 94.69 360 LYS A C 1
ATOM 2935 O O . LYS A 1 360 ? 39.526 5.554 -42.031 1.00 94.69 360 LYS A O 1
ATOM 2940 N N . ASP A 1 361 ? 38.315 5.695 -40.142 1.00 93.12 361 ASP A N 1
ATOM 2941 C CA . ASP A 1 361 ? 39.420 5.732 -39.179 1.00 93.12 361 ASP A CA 1
ATOM 2942 C C . ASP A 1 361 ? 39.977 4.343 -38.804 1.00 93.12 361 ASP A C 1
ATOM 2944 O O . ASP A 1 361 ? 40.899 4.239 -37.998 1.00 93.12 361 ASP A O 1
ATOM 2948 N N . GLY A 1 362 ? 39.410 3.262 -39.350 1.00 89.31 362 GLY A N 1
ATOM 2949 C CA . GLY A 1 362 ? 39.770 1.888 -38.990 1.00 89.31 362 GLY A CA 1
ATOM 2950 C C . GLY A 1 362 ? 39.314 1.443 -37.592 1.00 89.31 362 GLY A C 1
ATOM 2951 O O . GLY A 1 362 ? 39.585 0.305 -37.210 1.00 89.31 362 GLY A O 1
ATOM 2952 N N . ASN A 1 363 ? 38.599 2.283 -36.839 1.00 90.56 363 ASN A N 1
ATOM 2953 C CA . ASN A 1 363 ? 38.106 1.983 -35.501 1.00 90.56 363 ASN A CA 1
ATOM 2954 C C . ASN A 1 363 ? 36.627 1.577 -35.541 1.00 90.56 363 ASN A C 1
ATOM 2956 O O . ASN A 1 363 ? 35.725 2.403 -35.686 1.00 90.56 363 ASN A O 1
ATOM 2960 N N . SER A 1 364 ? 36.363 0.290 -35.324 1.00 92.31 364 SER A N 1
ATOM 2961 C CA . SER A 1 364 ? 35.009 -0.272 -35.337 1.00 92.31 364 SER A CA 1
ATOM 2962 C C . SER A 1 364 ? 34.100 0.215 -34.200 1.00 92.31 364 SER A C 1
ATOM 2964 O O . SER A 1 364 ? 32.879 0.051 -34.270 1.00 92.31 364 SER A O 1
ATOM 2966 N N . LEU A 1 365 ? 34.677 0.855 -33.177 1.00 93.69 365 LEU A N 1
ATOM 2967 C CA . LEU A 1 365 ? 33.946 1.466 -32.068 1.00 93.69 365 LEU A CA 1
ATOM 2968 C C . LEU A 1 365 ? 33.480 2.896 -32.389 1.00 93.69 365 LEU A C 1
ATOM 2970 O O . LEU A 1 365 ? 32.597 3.415 -31.706 1.00 93.69 365 LEU A O 1
ATOM 2974 N N . ASN A 1 366 ? 34.024 3.540 -33.425 1.00 94.62 366 ASN A N 1
ATOM 2975 C CA . ASN A 1 366 ? 33.566 4.856 -33.856 1.00 94.62 366 ASN A CA 1
ATOM 2976 C C . ASN A 1 366 ? 32.379 4.713 -34.818 1.00 94.62 366 ASN A C 1
ATOM 2978 O O . ASN A 1 366 ? 32.527 4.638 -36.040 1.00 94.62 366 ASN A O 1
ATOM 2982 N N . LEU A 1 367 ? 31.179 4.668 -34.238 1.00 96.25 367 LEU A N 1
ATOM 2983 C CA . LEU A 1 367 ? 29.917 4.483 -34.958 1.00 96.25 367 LEU A CA 1
ATOM 2984 C C . LEU A 1 367 ? 29.323 5.792 -35.502 1.00 96.25 367 LEU A C 1
ATOM 2986 O O . LEU A 1 367 ? 28.163 5.797 -35.909 1.00 96.25 367 LEU A O 1
ATOM 2990 N N . ASN A 1 368 ? 30.071 6.900 -35.489 1.00 96.44 368 ASN A N 1
ATOM 2991 C CA . ASN A 1 368 ? 29.585 8.169 -36.021 1.00 96.44 368 ASN A CA 1
ATOM 2992 C C . ASN A 1 368 ? 29.255 8.024 -37.514 1.00 96.44 368 ASN A C 1
ATOM 2994 O O . ASN A 1 368 ? 30.072 7.507 -38.272 1.00 96.44 368 ASN A O 1
ATOM 2998 N N . ALA A 1 369 ? 28.095 8.519 -37.948 1.00 96.50 369 ALA A N 1
ATOM 2999 C CA . ALA A 1 369 ? 27.655 8.467 -39.342 1.00 96.50 369 ALA A CA 1
ATOM 3000 C C . ALA A 1 369 ? 28.730 8.950 -40.333 1.00 96.50 369 ALA A C 1
ATOM 3002 O O . ALA A 1 369 ? 28.938 8.327 -41.372 1.00 96.50 369 ALA A O 1
ATOM 3003 N N . ASN A 1 370 ? 29.482 9.996 -39.978 1.00 95.94 370 ASN A N 1
ATOM 3004 C CA . ASN A 1 370 ? 30.536 10.548 -40.829 1.00 95.94 370 ASN A CA 1
ATOM 3005 C C . ASN A 1 370 ? 31.757 9.624 -40.962 1.00 95.94 370 ASN A C 1
ATOM 3007 O O . ASN A 1 370 ? 32.529 9.788 -41.908 1.00 95.94 370 ASN A O 1
ATOM 3011 N N . ASN A 1 371 ? 31.924 8.653 -40.060 1.00 96.62 371 ASN A N 1
ATOM 3012 C CA . ASN A 1 371 ? 33.001 7.664 -40.072 1.00 96.62 371 ASN A CA 1
ATOM 3013 C C . ASN A 1 371 ? 32.639 6.378 -40.842 1.00 96.62 371 ASN A C 1
ATOM 3015 O O . ASN A 1 371 ? 33.496 5.521 -41.042 1.00 96.62 371 ASN A O 1
ATOM 3019 N N . LEU A 1 372 ? 31.392 6.214 -41.292 1.00 96.75 372 LEU A N 1
ATOM 3020 C CA . LEU A 1 372 ? 30.940 4.974 -41.925 1.00 96.75 372 LEU A CA 1
ATOM 3021 C C . LEU A 1 372 ? 31.043 5.029 -43.458 1.00 96.75 372 LEU A C 1
ATOM 3023 O O . LEU A 1 372 ? 30.832 6.065 -44.088 1.00 96.75 372 LEU A O 1
ATOM 3027 N N . LEU A 1 373 ? 31.358 3.883 -44.063 1.00 95.81 373 LEU A N 1
ATOM 3028 C CA . LEU A 1 373 ? 31.415 3.658 -45.509 1.00 95.81 373 LEU A CA 1
ATOM 3029 C C . LEU A 1 373 ? 30.683 2.366 -45.871 1.00 95.81 373 LEU A C 1
ATOM 3031 O O . LEU A 1 373 ? 30.877 1.350 -45.207 1.00 95.81 373 LEU A O 1
ATOM 3035 N N . LEU A 1 374 ? 29.924 2.370 -46.964 1.00 95.25 374 LEU A N 1
ATOM 3036 C CA . LEU A 1 374 ? 29.258 1.185 -47.503 1.00 95.25 374 LEU A CA 1
ATOM 3037 C C . LEU A 1 374 ? 30.034 0.641 -48.707 1.00 95.25 374 LEU A C 1
ATOM 3039 O O . LEU A 1 374 ? 30.379 1.390 -49.618 1.00 95.25 374 LEU A O 1
ATOM 3043 N N . LYS A 1 375 ? 30.333 -0.661 -48.720 1.00 92.56 375 LYS A N 1
ATOM 3044 C CA . LYS A 1 375 ? 30.995 -1.334 -49.854 1.00 92.56 375 LYS A CA 1
ATOM 3045 C C . LYS A 1 375 ? 30.409 -2.723 -50.080 1.00 92.56 375 LYS A C 1
ATOM 3047 O O . LYS A 1 375 ? 29.977 -3.372 -49.128 1.00 92.56 375 LYS A O 1
ATOM 3052 N N . ARG A 1 376 ? 30.436 -3.217 -51.323 1.00 87.19 376 ARG A N 1
ATOM 3053 C CA . ARG A 1 376 ? 30.072 -4.614 -51.621 1.00 87.19 376 ARG A CA 1
ATOM 3054 C C . ARG A 1 376 ? 31.193 -5.564 -51.198 1.00 87.19 376 ARG A C 1
ATOM 3056 O O . ARG A 1 376 ? 32.370 -5.261 -51.386 1.00 87.19 376 ARG A O 1
ATOM 3063 N N . GLY A 1 377 ? 30.832 -6.742 -50.691 1.00 71.94 377 GLY A N 1
ATOM 3064 C CA . GLY A 1 377 ? 31.765 -7.764 -50.200 1.00 71.94 377 GLY A CA 1
ATOM 3065 C C . GLY A 1 377 ? 32.808 -8.248 -51.217 1.00 71.94 377 GLY A C 1
ATOM 3066 O O . GLY A 1 377 ? 33.865 -8.717 -50.816 1.00 71.94 377 GLY A O 1
ATOM 3067 N N . VAL A 1 378 ? 32.583 -8.067 -52.522 1.00 59.00 378 VAL A N 1
ATOM 3068 C CA . VAL A 1 378 ? 33.554 -8.416 -53.581 1.00 59.00 378 VAL A CA 1
ATOM 3069 C C . VAL A 1 378 ? 34.818 -7.536 -53.521 1.00 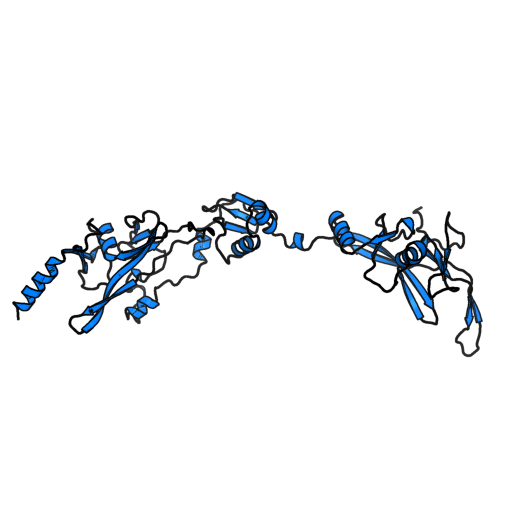59.00 378 VAL A C 1
ATOM 3071 O O . VAL A 1 378 ? 35.913 -7.987 -53.855 1.00 59.00 378 VAL A O 1
ATOM 3074 N N . TRP A 1 379 ? 34.705 -6.310 -52.994 1.00 46.53 379 TRP A N 1
ATOM 3075 C CA . TRP A 1 379 ? 35.807 -5.345 -52.871 1.00 46.53 379 TRP A CA 1
ATOM 3076 C C . TRP A 1 379 ? 36.937 -5.811 -51.927 1.00 46.53 379 TRP A C 1
ATOM 3078 O O . TRP A 1 379 ? 38.069 -5.336 -52.036 1.00 46.53 379 TRP A O 1
ATOM 3088 N N . SER A 1 380 ? 36.678 -6.759 -51.011 1.00 49.94 380 SER A N 1
ATOM 3089 C CA . SER A 1 380 ? 37.711 -7.271 -50.095 1.00 49.94 380 SER A CA 1
ATOM 3090 C C . SER A 1 380 ? 38.695 -8.242 -50.753 1.00 49.94 380 SER A C 1
ATOM 3092 O O . SER A 1 380 ? 39.852 -8.285 -50.345 1.00 49.94 380 SER A O 1
ATOM 3094 N N . PHE A 1 381 ? 38.289 -8.981 -51.792 1.00 43.97 381 PHE A N 1
ATOM 3095 C CA . PHE A 1 381 ? 39.179 -9.926 -52.482 1.00 43.97 381 PHE A CA 1
ATOM 3096 C C . PHE A 1 381 ? 40.144 -9.229 -53.451 1.00 43.97 381 PHE A C 1
ATOM 3098 O O . PHE A 1 381 ? 41.297 -9.639 -53.587 1.00 43.97 381 PHE A O 1
ATOM 3105 N N . SER A 1 382 ? 39.712 -8.138 -54.090 1.00 42.44 382 SER A N 1
ATOM 3106 C CA . SER A 1 382 ? 40.536 -7.392 -55.050 1.00 42.44 382 SER A CA 1
ATOM 3107 C C . SER A 1 382 ? 41.725 -6.671 -54.402 1.00 42.44 382 SER A C 1
ATOM 3109 O O . SER A 1 382 ? 42.778 -6.555 -55.025 1.00 42.44 382 SER A O 1
ATOM 3111 N N . ASN A 1 383 ? 41.601 -6.229 -53.145 1.00 49.41 383 ASN A N 1
ATOM 3112 C CA . ASN A 1 383 ? 42.704 -5.574 -52.430 1.00 49.41 383 ASN A CA 1
ATOM 3113 C C . ASN A 1 383 ? 43.703 -6.559 -51.807 1.00 49.41 383 ASN A C 1
ATOM 3115 O O . ASN A 1 383 ? 44.883 -6.230 -51.743 1.00 49.41 383 ASN A O 1
ATOM 3119 N N . ILE A 1 384 ? 43.275 -7.775 -51.444 1.00 46.75 384 ILE A N 1
ATOM 3120 C CA . ILE A 1 384 ? 44.193 -8.856 -51.039 1.00 46.75 384 ILE A CA 1
ATOM 3121 C C . ILE A 1 384 ? 45.108 -9.233 -52.213 1.00 46.75 384 ILE A C 1
ATOM 3123 O O . ILE A 1 384 ? 46.319 -9.347 -52.043 1.00 46.75 384 ILE A O 1
ATOM 3127 N N . LYS A 1 385 ? 44.566 -9.323 -53.438 1.00 41.00 385 LYS A N 1
ATOM 3128 C CA . LYS A 1 385 ? 45.390 -9.549 -54.638 1.00 41.00 385 LYS A CA 1
ATOM 3129 C C . LYS A 1 385 ? 46.375 -8.401 -54.905 1.00 41.00 385 LYS A C 1
ATOM 3131 O O . LYS A 1 385 ? 47.522 -8.665 -55.245 1.00 41.00 385 LYS A O 1
ATOM 3136 N N . LYS A 1 386 ? 45.976 -7.139 -54.693 1.00 46.19 386 LYS A N 1
ATOM 3137 C CA . LYS A 1 386 ? 46.871 -5.976 -54.868 1.00 46.19 386 LYS A CA 1
ATOM 3138 C C . LYS A 1 386 ? 47.969 -5.862 -53.801 1.00 46.19 386 LYS A C 1
ATOM 3140 O O . LYS A 1 386 ? 49.029 -5.336 -54.119 1.00 46.19 386 LYS A O 1
ATOM 3145 N N . SER A 1 387 ? 47.752 -6.336 -52.570 1.00 43.50 387 SER A N 1
ATOM 3146 C CA . SER A 1 387 ? 48.805 -6.351 -51.539 1.00 43.50 387 SER A CA 1
ATOM 3147 C C . SER A 1 387 ? 49.778 -7.520 -51.696 1.00 43.50 387 SER A C 1
ATOM 3149 O O . SER A 1 387 ? 50.929 -7.396 -51.300 1.00 43.50 387 SER A O 1
ATOM 3151 N N . ILE A 1 388 ? 49.330 -8.641 -52.273 1.00 47.81 388 ILE A N 1
ATOM 3152 C CA . ILE A 1 388 ? 50.192 -9.790 -52.593 1.00 47.81 388 ILE A CA 1
ATOM 3153 C C . ILE A 1 388 ? 51.041 -9.504 -53.841 1.00 47.81 388 ILE A C 1
ATOM 3155 O O . ILE A 1 388 ? 52.198 -9.888 -53.878 1.00 47.81 388 ILE A O 1
ATOM 3159 N N . ALA A 1 389 ? 50.519 -8.752 -54.816 1.00 44.69 389 ALA A N 1
ATOM 3160 C CA . ALA A 1 389 ? 51.263 -8.345 -56.014 1.00 44.69 389 ALA A CA 1
ATOM 3161 C C . ALA A 1 389 ? 52.280 -7.201 -55.789 1.00 44.69 389 ALA A C 1
ATOM 3163 O O . ALA A 1 389 ? 52.939 -6.777 -56.733 1.00 44.69 389 ALA A O 1
ATOM 3164 N N . LYS A 1 390 ? 52.382 -6.664 -54.565 1.00 46.97 390 LYS A N 1
ATOM 3165 C CA . LYS A 1 390 ? 53.358 -5.629 -54.166 1.00 46.97 390 LYS A CA 1
ATOM 3166 C C . LYS A 1 390 ? 54.405 -6.146 -53.164 1.00 46.97 390 LYS A C 1
ATOM 3168 O O . LYS A 1 390 ? 55.053 -5.334 -52.506 1.00 46.97 390 LYS A O 1
ATOM 3173 N N . LYS A 1 391 ? 54.536 -7.466 -53.021 1.00 39.62 391 LYS A N 1
ATOM 3174 C CA . LYS A 1 391 ? 55.608 -8.108 -52.259 1.00 39.62 391 LYS A CA 1
ATOM 3175 C C . LYS A 1 391 ? 56.583 -8.799 -53.186 1.00 39.62 391 LYS A C 1
ATOM 3177 O O . LYS A 1 391 ? 56.093 -9.426 -54.149 1.00 39.62 391 LYS A O 1
#

Organism: NCBI:txid688867

Foldseek 3Di:
DPDDQPLRDWDPDADVVWDWDAQPPQPQAWIAILQLWIKGDWDWDWDPDPVIDIDIDHIITFRWDWDWDALPQVRDIAIWTKGWDDDPNDIDIATSLLRSCCVPPNNDDRPPPQWDKAFCVRHNSRSRNVRIDTDGPVVVVVVCVVVRSDDDPCLVPFFKKWKAALQQATDDIDSHLVRVCVVVVHDSVVLVCQQVLVAVDWQRIHMHTDDDRDGDDVVVNVVPDDDDQFQVVVCVVQVVPPDDPVPAQPQRGWDPDADVPWDWDAFPPQGPAKIAILSLWIKGDWDFDPDRTTGTDHIIIFNKDWDWDQDPVRDIHTDFIWGWDDDPNDIDIATSLLRSLCPPPHNDPSPDPQKDKDFQVRHNSRSRNVRIDIDGNVVVVVVVVVVVVVD

Radius of gyration: 43.99 Å; chains: 1; bounding box: 98×38×132 Å

pLDDT: mean 88.89, std 11.3, range [39.62, 98.19]